Protein AF-A0A0D2JNQ0-F1 (afdb_monomer_lite)

Organism: NCBI:txid145388

pLDDT: mean 70.87, std 21.39, range [31.39, 97.25]

Radius of gyration: 34.6 Å; chains: 1; bounding box: 84×82×104 Å

Foldseek 3Di:
DVVVQLVVLLVLLVVLVVVVVVVVVVVVVVPDDDDDDDDDDDDDDDDDDDDDDDDDDDDDDDDDDDDDDDDDDPDDPPDPPPPPVPPPPDDDDDDDDDDDDDDDDDDDPPPPPVVVVVVVVVVVVVVVVVVVVVVVVVVVVVVVVVVVVVVVVVPPDDDPPDDDDDDDDDDPPPPDPPPDPFDDDDADHSVNLSVDDQDADDQPPDPPPDPVVNLVVLLVVLCVLQLPDPVVSVVLVCLCVVDPVSVVLVVVLSVLSRLLSSLVVQLVVLVVVLVLLLVLLVVLVVVVVVLVVVLVVVVVVVVVVCVVVVNDPVVVPPPPSVVSVVVVPPCASCNSRVDDLVRLVVSLNSSSSSVSSNVSSQVSNCVRRVDARHHSRAGPPHPPPDDPVNSVVSSVSSVVRND

Secondary structure (DSSP, 8-state):
-HHHHHHHHHHHHHHHHHHHHHHHHHHHGGG------------------------------------------SS-TTSTTSSSSTTSS------------------------HHHHHHHHHHHHHHHHHHHHHHHHHHHHHHHHHHHHHHHGGGS-PPPP------------------PPPPP-PPPPHHHHHHSPPPPPPP--S-TT-HHHHHHHHHHHHHHHHT--HHHHHHHHHHHHH-HHHHHHHHHHHHHHHHHHHHHHHHHHHHHHHHHHHHHHHHHHHHHHHHHHHHHHHHHHHHHHHHHTT--TTTS-THHHHHHHHTT--S-HHHHHSS-HHHHHHHHHHHHHHHHHHHHHHHHHHHHSS---EETTEESSPTT---HHHHHHHHHHHHHHH-

Structure (mmCIF, N/CA/C/O backbone):
data_AF-A0A0D2JNQ0-F1
#
_entry.id   AF-A0A0D2JNQ0-F1
#
loop_
_atom_site.group_PDB
_atom_site.id
_atom_site.type_symbol
_atom_site.label_atom_id
_atom_site.label_alt_id
_atom_site.label_comp_id
_atom_site.label_asym_id
_atom_site.label_entity_id
_atom_site.label_seq_id
_atom_site.pdbx_PDB_ins_code
_atom_site.Cartn_x
_atom_site.Cartn_y
_atom_site.Cartn_z
_atom_site.occupancy
_atom_site.B_iso_or_equiv
_atom_site.auth_seq_id
_atom_site.auth_comp_id
_atom_site.auth_asym_id
_atom_site.auth_atom_id
_atom_site.pdbx_PDB_model_num
ATOM 1 N N . MET A 1 1 ? 20.044 10.889 20.972 1.00 38.31 1 MET A N 1
ATOM 2 C CA . MET A 1 1 ? 19.185 12.021 20.548 1.00 38.31 1 MET A CA 1
ATOM 3 C C . MET A 1 1 ? 18.000 11.597 19.673 1.00 38.31 1 MET A C 1
ATOM 5 O O . MET A 1 1 ? 16.933 12.143 19.887 1.00 38.31 1 MET A O 1
ATOM 9 N N . ALA A 1 2 ? 18.113 10.601 18.779 1.00 35.34 2 ALA A N 1
ATOM 10 C CA . ALA A 1 2 ? 17.000 10.163 17.913 1.00 35.34 2 ALA A CA 1
ATOM 11 C C . ALA A 1 2 ? 15.737 9.642 18.647 1.00 35.34 2 ALA A C 1
ATOM 13 O O . ALA A 1 2 ? 14.631 9.848 18.168 1.00 35.34 2 ALA A O 1
ATOM 14 N N . ALA A 1 3 ? 15.873 9.033 19.832 1.00 34.12 3 ALA A N 1
ATOM 15 C CA . ALA A 1 3 ? 14.725 8.525 20.597 1.00 34.12 3 ALA A CA 1
ATOM 16 C C . ALA A 1 3 ? 13.851 9.625 21.239 1.00 34.12 3 ALA A C 1
ATOM 18 O O . ALA A 1 3 ? 12.667 9.396 21.456 1.00 34.12 3 ALA A O 1
ATOM 19 N N . ARG A 1 4 ? 14.401 10.823 21.511 1.00 40.81 4 ARG A N 1
ATOM 20 C CA . ARG A 1 4 ? 13.598 11.958 22.014 1.00 40.81 4 ARG A CA 1
ATOM 21 C C . ARG A 1 4 ? 12.679 12.511 20.924 1.00 40.81 4 ARG A C 1
ATOM 23 O O . ARG A 1 4 ? 11.506 12.716 21.174 1.00 40.81 4 ARG A O 1
ATOM 30 N N . SER A 1 5 ? 13.175 12.594 19.689 1.00 57.38 5 SER A N 1
ATOM 31 C CA . SER A 1 5 ? 12.396 13.093 18.552 1.00 57.38 5 SER A CA 1
ATOM 32 C C . SER A 1 5 ? 11.166 12.232 18.239 1.00 57.38 5 SER A C 1
ATOM 34 O O . SER A 1 5 ? 10.113 12.786 17.958 1.00 57.38 5 SER A O 1
ATOM 36 N N . ALA A 1 6 ? 11.253 10.901 18.340 1.00 41.59 6 ALA A N 1
ATOM 37 C CA . ALA A 1 6 ? 10.096 10.034 18.099 1.00 41.59 6 ALA A CA 1
ATOM 38 C C . ALA A 1 6 ? 9.009 10.177 19.184 1.00 41.59 6 ALA A C 1
ATOM 40 O O . ALA A 1 6 ? 7.821 10.171 18.868 1.00 41.59 6 ALA A O 1
ATOM 41 N N . ALA A 1 7 ? 9.411 10.342 20.450 1.00 47.38 7 ALA A N 1
ATOM 42 C CA . ALA A 1 7 ? 8.483 10.574 21.555 1.00 47.38 7 ALA A CA 1
ATOM 43 C C . ALA A 1 7 ? 7.799 11.948 21.447 1.00 47.38 7 ALA A C 1
ATOM 45 O O . ALA A 1 7 ? 6.589 12.040 21.647 1.00 47.38 7 ALA A O 1
ATOM 46 N N . ASP A 1 8 ? 8.547 12.983 21.057 1.00 52.12 8 ASP A N 1
ATOM 47 C CA . ASP A 1 8 ? 8.014 14.334 20.847 1.00 52.12 8 ASP A CA 1
ATOM 48 C C . ASP A 1 8 ? 7.037 14.375 19.653 1.00 52.12 8 ASP A C 1
ATOM 50 O O . ASP A 1 8 ? 5.981 15.003 19.731 1.00 52.12 8 ASP A O 1
ATOM 54 N N . ILE A 1 9 ? 7.329 13.629 18.578 1.00 50.62 9 ILE A N 1
ATOM 55 C CA . ILE A 1 9 ? 6.428 13.453 17.425 1.00 50.62 9 ILE A CA 1
ATOM 56 C C . ILE A 1 9 ? 5.129 12.743 17.837 1.00 50.62 9 ILE A C 1
ATOM 58 O O . ILE A 1 9 ? 4.041 13.189 17.473 1.00 50.62 9 ILE A O 1
ATOM 62 N N . ALA A 1 10 ? 5.221 11.667 18.623 1.00 49.50 10 ALA A N 1
ATOM 63 C CA . ALA A 1 10 ? 4.045 10.946 19.109 1.00 49.50 10 ALA A CA 1
ATOM 64 C C . ALA A 1 10 ? 3.198 11.797 20.074 1.00 49.50 10 ALA A C 1
ATOM 66 O O . ALA A 1 10 ? 1.970 11.704 20.063 1.00 49.50 10 ALA A O 1
ATOM 67 N N . ALA A 1 11 ? 3.827 12.643 20.893 1.00 54.62 11 ALA A N 1
ATOM 68 C CA . ALA A 1 11 ? 3.126 13.565 21.784 1.00 54.62 11 ALA A CA 1
ATOM 69 C C . ALA A 1 11 ? 2.367 14.656 21.007 1.00 54.62 11 ALA A C 1
ATOM 71 O O . ALA A 1 11 ? 1.200 14.909 21.301 1.00 54.62 11 ALA A O 1
ATOM 72 N N . ALA A 1 12 ? 2.990 15.250 19.984 1.00 54.72 12 ALA A N 1
ATOM 73 C CA . ALA A 1 12 ? 2.365 16.277 19.148 1.00 54.72 12 ALA A CA 1
ATOM 74 C C . ALA A 1 12 ? 1.202 15.732 18.298 1.00 54.72 12 ALA A C 1
ATOM 76 O O . ALA A 1 12 ? 0.146 16.360 18.229 1.00 54.72 12 ALA A O 1
ATOM 77 N N . ALA A 1 13 ? 1.354 14.537 17.714 1.00 52.06 13 ALA A N 1
ATOM 78 C CA . ALA A 1 13 ? 0.274 13.880 16.974 1.00 52.06 13 ALA A CA 1
ATOM 79 C C . ALA A 1 13 ? -0.937 13.564 17.876 1.00 52.06 13 ALA A C 1
ATOM 81 O O . ALA A 1 13 ? -2.083 13.733 17.461 1.00 52.06 13 ALA A O 1
ATOM 82 N N . ASN A 1 14 ? -0.692 13.170 19.131 1.00 56.03 14 ASN A N 1
ATOM 83 C CA . ASN A 1 14 ? -1.756 12.914 20.106 1.00 56.03 14 ASN A CA 1
ATOM 84 C C . ASN A 1 14 ? -2.491 14.194 20.524 1.00 56.03 14 ASN A C 1
ATOM 86 O O . ASN A 1 14 ? -3.717 14.196 20.561 1.00 56.03 14 ASN A O 1
ATOM 90 N N . ALA A 1 15 ? -1.767 15.293 20.761 1.00 60.62 15 ALA A N 1
ATOM 91 C CA . ALA A 1 15 ? -2.389 16.574 21.102 1.00 60.62 15 ALA A CA 1
ATOM 92 C C . ALA A 1 15 ? -3.342 17.072 19.998 1.00 60.62 15 ALA A C 1
ATOM 94 O O . ALA A 1 15 ? -4.362 17.694 20.293 1.00 60.62 15 ALA A O 1
ATOM 95 N N . HIS A 1 16 ? -3.044 16.768 18.730 1.00 57.66 16 HIS A N 1
ATOM 96 C CA . HIS A 1 16 ? -3.933 17.116 17.625 1.00 57.66 16 HIS A CA 1
ATOM 97 C C . HIS A 1 16 ? -5.189 16.230 17.566 1.00 57.66 16 HIS A C 1
ATOM 99 O O . HIS A 1 16 ? -6.283 16.747 17.336 1.00 57.66 16 HIS A O 1
ATOM 105 N N . LEU A 1 17 ? -5.065 14.923 17.831 1.00 50.25 17 LEU A N 1
ATOM 106 C CA . LEU A 1 17 ? -6.218 14.014 17.906 1.00 50.25 17 LEU A CA 1
ATOM 107 C C . LEU A 1 17 ? -7.176 14.389 19.046 1.00 50.25 17 LEU A C 1
ATOM 109 O O . LEU A 1 17 ? -8.391 14.388 18.838 1.00 50.25 17 LEU A O 1
ATOM 113 N N . ASP A 1 18 ? -6.641 14.779 20.204 1.00 52.59 18 ASP A N 1
ATOM 114 C CA . ASP A 1 18 ? -7.445 15.253 21.336 1.00 52.59 18 ASP A CA 1
ATOM 115 C C . ASP A 1 18 ? -8.167 16.575 21.008 1.00 52.59 18 ASP A C 1
ATOM 117 O O . ASP A 1 18 ? -9.338 16.746 21.354 1.00 52.59 18 ASP A O 1
ATOM 121 N N . ALA A 1 19 ? -7.517 17.487 20.271 1.00 55.66 19 ALA A N 1
ATOM 122 C CA . ALA A 1 19 ? -8.132 18.742 19.829 1.00 55.66 19 ALA A CA 1
ATOM 123 C C . ALA A 1 19 ? -9.308 18.513 18.858 1.00 55.66 19 ALA A C 1
ATOM 125 O O . ALA A 1 19 ? -10.382 19.088 19.040 1.00 55.66 19 ALA A O 1
ATOM 126 N N . VAL A 1 20 ? -9.147 17.614 17.879 1.00 50.09 20 VAL A N 1
ATOM 127 C CA . VAL A 1 20 ? -10.209 17.272 16.910 1.00 50.09 20 VAL A CA 1
ATOM 128 C C . VAL A 1 20 ? -11.363 16.505 17.577 1.00 50.09 20 VAL A C 1
ATOM 130 O O . VAL A 1 20 ? -12.527 16.648 17.188 1.00 50.09 20 VAL A O 1
ATOM 133 N N . ALA A 1 21 ? -11.076 15.701 18.605 1.00 45.84 21 ALA A N 1
ATOM 134 C CA . ALA A 1 21 ? -12.111 15.044 19.401 1.00 45.84 21 ALA A CA 1
ATOM 135 C C . ALA A 1 21 ? -12.909 16.046 20.259 1.00 45.84 21 ALA A C 1
ATOM 137 O O . ALA A 1 21 ? -14.123 15.882 20.409 1.00 45.84 21 ALA A O 1
ATOM 138 N N . GLY A 1 22 ? -12.250 17.091 20.773 1.00 43.47 22 GLY A N 1
ATOM 139 C CA . GLY A 1 22 ? -12.870 18.163 21.553 1.00 43.47 22 GLY A CA 1
ATOM 140 C C . GLY A 1 22 ? -13.845 19.032 20.751 1.00 43.47 22 GLY A C 1
ATOM 141 O O . GLY A 1 22 ? -14.949 19.294 21.228 1.00 43.47 22 GLY A O 1
ATOM 142 N N . GLU A 1 23 ? -13.495 19.421 19.519 1.00 48.94 23 GLU A N 1
ATOM 143 C CA . GLU A 1 23 ? -14.374 20.252 18.674 1.00 48.94 23 GLU A CA 1
ATOM 144 C C . GLU A 1 23 ? -15.684 19.532 18.304 1.00 48.94 23 GLU A C 1
ATOM 146 O O . GLU A 1 23 ? -16.762 20.115 18.402 1.00 48.94 23 GLU A O 1
ATOM 151 N N . ASN A 1 24 ? -15.634 18.229 18.005 1.00 44.41 24 ASN A N 1
ATOM 152 C CA . ASN A 1 24 ? -16.839 17.449 17.685 1.00 44.41 24 ASN A CA 1
ATOM 153 C C . ASN A 1 24 ? -17.756 17.195 18.903 1.00 44.41 24 ASN A C 1
ATOM 155 O O . ASN A 1 24 ? -18.950 16.922 18.743 1.00 44.41 24 ASN A O 1
ATOM 159 N N . ALA A 1 25 ? -17.220 17.265 20.127 1.00 44.16 25 ALA A N 1
ATOM 160 C CA . ALA A 1 25 ? -18.006 17.107 21.351 1.00 44.16 25 ALA A CA 1
ATOM 161 C C . ALA A 1 25 ? -18.812 18.373 21.697 1.00 44.16 25 ALA A C 1
ATOM 163 O O . ALA A 1 25 ? -19.905 18.260 22.260 1.00 44.16 25 ALA A O 1
ATOM 164 N N . MET A 1 26 ? -18.318 19.560 21.325 1.00 46.69 26 MET A N 1
ATOM 165 C CA . MET A 1 26 ? -19.004 20.834 21.574 1.00 46.69 26 MET A CA 1
ATOM 166 C C . MET A 1 26 ? -20.261 21.005 20.708 1.00 46.69 26 MET A C 1
ATOM 168 O O . MET A 1 26 ? -21.287 21.458 21.214 1.00 46.69 26 MET A O 1
ATOM 172 N N . ASP A 1 27 ? -20.243 20.529 19.461 1.00 45.59 27 ASP A N 1
ATOM 173 C CA . ASP A 1 27 ? -21.419 20.577 18.576 1.00 45.59 27 ASP A CA 1
ATOM 174 C C . ASP A 1 27 ? -22.543 19.614 19.005 1.00 45.59 27 ASP A C 1
ATOM 176 O O . ASP A 1 27 ? -23.714 19.819 18.681 1.00 45.59 27 ASP A O 1
ATOM 180 N N . SER A 1 28 ? -22.224 18.589 19.803 1.00 46.12 28 SER A N 1
ATOM 181 C CA . SER A 1 28 ? -23.209 17.612 20.293 1.00 46.12 28 SER A CA 1
ATOM 182 C C . SER A 1 28 ? -23.940 18.056 21.572 1.00 46.12 28 SER A C 1
ATOM 184 O O . SER A 1 28 ? -24.975 17.481 21.911 1.00 46.12 28 SER A O 1
ATOM 186 N N . GLN A 1 29 ? -23.459 19.087 22.279 1.00 45.16 29 GLN A N 1
ATOM 187 C CA . GLN A 1 29 ? -24.103 19.597 23.503 1.00 45.16 29 GLN A CA 1
ATOM 188 C C . GLN A 1 29 ? -25.168 20.680 23.253 1.00 45.16 29 GLN A C 1
ATOM 190 O O . GLN A 1 29 ? -25.914 21.018 24.171 1.00 45.16 29 GLN A O 1
ATOM 195 N N . ALA A 1 30 ? -25.328 21.170 22.020 1.00 44.19 30 ALA A N 1
ATOM 196 C CA . ALA A 1 30 ? -26.339 22.181 21.687 1.00 44.19 30 ALA A CA 1
ATOM 197 C C . ALA A 1 30 ? -27.778 21.629 21.535 1.00 44.19 30 ALA A C 1
ATOM 199 O O . ALA A 1 30 ? -28.714 22.410 21.375 1.00 44.19 30 ALA A O 1
ATOM 200 N N . ALA A 1 31 ? -27.988 20.306 21.598 1.00 45.09 31 ALA A N 1
ATOM 201 C CA . ALA A 1 31 ? -29.290 19.677 21.328 1.00 45.09 31 ALA A CA 1
ATOM 202 C C . ALA A 1 31 ? -30.060 19.174 22.570 1.00 45.09 31 ALA A C 1
ATOM 204 O O . ALA A 1 31 ? -31.145 18.614 22.420 1.00 45.09 31 ALA A O 1
ATOM 205 N N . ALA A 1 32 ? -29.547 19.362 23.790 1.00 42.91 32 ALA A N 1
ATOM 206 C CA . ALA A 1 32 ? -30.167 18.820 25.004 1.00 42.91 32 ALA A CA 1
ATOM 207 C C . ALA A 1 32 ? -30.343 19.885 26.098 1.00 42.91 32 ALA A C 1
ATOM 209 O O . ALA A 1 32 ? -29.680 19.857 27.131 1.00 42.91 32 ALA A O 1
ATOM 210 N N . ALA A 1 33 ? -31.268 20.820 25.879 1.00 40.50 33 ALA A N 1
ATOM 211 C CA . ALA A 1 33 ? -31.780 21.694 26.931 1.00 40.50 33 ALA A CA 1
ATOM 212 C C . ALA A 1 33 ? -33.312 21.767 26.849 1.00 40.50 33 ALA A C 1
ATOM 214 O O . ALA A 1 33 ? -33.885 22.582 26.129 1.00 40.50 33 ALA A O 1
ATOM 215 N N . THR A 1 34 ? -33.996 20.882 27.575 1.00 43.19 34 THR A N 1
ATOM 216 C CA . THR A 1 34 ? -35.396 21.066 27.989 1.00 43.19 34 THR A CA 1
ATOM 217 C C . THR A 1 34 ? -35.591 20.364 29.337 1.00 43.19 34 THR A C 1
ATOM 219 O O . THR A 1 34 ? -35.006 19.316 29.595 1.00 43.19 34 THR A O 1
ATOM 222 N N . GLU A 1 35 ? -36.324 21.027 30.222 1.00 38.19 35 GLU A N 1
ATOM 223 C CA . GLU A 1 35 ? -36.166 21.047 31.679 1.00 38.19 35 GLU A CA 1
ATOM 224 C C . GLU A 1 35 ? -36.937 19.964 32.475 1.00 38.19 35 GLU A C 1
ATOM 226 O O . GLU A 1 35 ? -38.084 19.668 32.163 1.00 38.19 35 GLU A O 1
ATOM 231 N N . GLY A 1 36 ? -36.326 19.511 33.589 1.00 33.38 36 GLY A N 1
ATOM 232 C CA . GLY A 1 36 ? -36.926 19.224 34.920 1.00 33.38 36 GLY A CA 1
ATOM 233 C C . GLY A 1 36 ? -37.813 17.973 35.152 1.00 33.38 36 GLY A C 1
ATOM 234 O O . GLY A 1 36 ? -38.266 17.358 34.193 1.00 33.38 36 GLY A O 1
ATOM 235 N N . PRO A 1 37 ? -38.144 17.604 36.423 1.00 50.91 37 PRO A N 1
ATOM 236 C CA . PRO A 1 37 ? -37.685 18.149 37.709 1.00 50.91 37 PRO A CA 1
ATOM 237 C C . PRO A 1 37 ? -37.110 17.115 38.716 1.00 50.91 37 PRO A C 1
ATOM 239 O O . PRO A 1 37 ? -37.194 15.899 38.566 1.00 50.91 37 PRO A O 1
ATOM 242 N N . GLN A 1 38 ? -36.523 17.684 39.773 1.00 39.16 38 GLN A N 1
ATOM 243 C CA . GLN A 1 38 ? -35.845 17.085 40.925 1.00 39.16 38 GLN A CA 1
ATOM 244 C C . GLN A 1 38 ? -36.759 16.278 41.863 1.00 39.16 38 GLN A C 1
ATOM 246 O O . GLN A 1 38 ? -37.878 16.697 42.153 1.00 39.16 38 GLN A O 1
ATOM 251 N N . VAL A 1 39 ? -36.204 15.224 42.477 1.00 40.75 39 VAL A N 1
ATOM 252 C CA . VAL A 1 39 ? -36.655 14.707 43.781 1.00 40.75 39 VAL A CA 1
ATOM 253 C C . VAL A 1 39 ? -35.435 14.322 44.625 1.00 40.75 39 VAL A C 1
ATOM 255 O O . VAL A 1 39 ? -34.499 13.694 44.136 1.00 40.75 39 VAL A O 1
ATOM 258 N N . ALA A 1 40 ? -35.451 14.748 45.886 1.00 39.56 40 ALA A N 1
ATOM 259 C CA . ALA A 1 40 ? -34.416 14.564 46.898 1.00 39.56 40 ALA A CA 1
ATOM 260 C C . ALA A 1 40 ? -34.680 13.342 47.802 1.00 39.56 40 ALA A C 1
ATOM 262 O O . ALA A 1 40 ? -35.841 13.034 48.054 1.00 39.56 40 ALA A O 1
ATOM 263 N N . ALA A 1 41 ? -33.607 12.722 48.323 1.00 34.16 41 ALA A N 1
ATOM 264 C CA . ALA A 1 41 ? -33.449 12.030 49.628 1.00 34.16 41 ALA A CA 1
ATOM 265 C C . ALA A 1 41 ? -32.193 11.122 49.536 1.00 34.16 41 ALA A C 1
ATOM 267 O O . ALA A 1 41 ? -32.085 10.357 48.588 1.00 34.16 41 ALA A O 1
ATOM 268 N N . ALA A 1 42 ? -31.110 11.293 50.304 1.00 35.53 42 ALA A N 1
ATOM 269 C CA . ALA A 1 42 ? -30.891 11.140 51.754 1.00 35.53 42 ALA A CA 1
ATOM 270 C C . ALA A 1 42 ? -30.529 9.695 52.185 1.00 35.53 42 ALA A C 1
ATOM 272 O O . ALA A 1 42 ? -31.284 8.763 51.933 1.00 35.53 42 ALA A O 1
ATOM 273 N N . GLY A 1 43 ? -29.403 9.579 52.909 1.00 31.39 43 GLY A N 1
ATOM 274 C CA . GLY A 1 43 ? -28.943 8.411 53.682 1.00 31.39 43 GLY A CA 1
ATOM 275 C C . GLY A 1 43 ? -27.890 7.550 52.972 1.00 31.39 43 GLY A C 1
ATOM 276 O O . GLY A 1 43 ? -27.946 7.379 51.764 1.00 31.39 43 GLY A O 1
ATOM 277 N N . ASP A 1 44 ? -26.903 6.942 53.618 1.00 32.22 44 ASP A N 1
ATOM 278 C CA . ASP A 1 44 ? -26.429 6.923 55.004 1.00 32.22 44 ASP A CA 1
ATOM 279 C C . ASP A 1 44 ? -25.093 6.141 54.990 1.00 32.22 44 ASP A C 1
ATOM 281 O O . ASP A 1 44 ? -24.755 5.472 54.010 1.00 32.22 44 ASP A O 1
ATOM 285 N N . ALA A 1 45 ? -24.317 6.276 56.057 1.00 39.25 45 ALA A N 1
ATOM 286 C CA . ALA A 1 45 ? -22.973 5.763 56.247 1.00 39.25 45 ALA A CA 1
ATOM 287 C C . ALA A 1 45 ? -22.852 4.225 56.218 1.00 39.25 45 ALA A C 1
ATOM 289 O O . ALA A 1 45 ? -23.740 3.487 56.633 1.00 39.25 45 ALA A O 1
ATOM 290 N N . GLY A 1 46 ? -21.670 3.741 55.825 1.00 33.91 46 GLY A N 1
ATOM 291 C CA . GLY A 1 46 ? -21.304 2.330 55.935 1.00 33.91 46 GLY A CA 1
ATOM 292 C C . GLY A 1 46 ? -19.795 2.121 55.941 1.00 33.91 46 GLY A C 1
ATOM 293 O O . GLY A 1 46 ? -19.180 1.908 54.902 1.00 33.91 46 GLY A O 1
ATOM 294 N N . ALA A 1 47 ? -19.203 2.203 57.131 1.00 39.44 47 ALA A N 1
ATOM 295 C CA . ALA A 1 47 ? -17.819 1.845 57.411 1.00 39.44 47 ALA A CA 1
ATOM 296 C C . ALA A 1 47 ? -17.627 0.315 57.458 1.00 39.44 47 ALA A C 1
ATOM 298 O O . ALA A 1 47 ? -18.449 -0.399 58.027 1.00 39.44 47 ALA A O 1
ATOM 299 N N . GLY A 1 48 ? -16.497 -0.176 56.946 1.00 35.47 48 GLY A N 1
ATOM 300 C CA . GLY A 1 48 ? -16.004 -1.543 57.166 1.00 35.47 48 GLY A CA 1
ATOM 301 C C . GLY A 1 48 ? -14.587 -1.685 56.606 1.00 35.47 48 GLY A C 1
ATOM 302 O O . GLY A 1 48 ? -14.394 -1.634 55.399 1.00 35.47 48 GLY A O 1
ATOM 303 N N . ALA A 1 49 ? -13.553 -1.599 57.454 1.00 33.69 49 ALA A N 1
ATOM 304 C CA . ALA A 1 49 ? -12.713 -2.736 57.872 1.00 33.69 49 ALA A CA 1
ATOM 305 C C . ALA A 1 49 ? -12.407 -3.707 56.706 1.00 33.69 49 ALA A C 1
ATOM 307 O O . ALA A 1 49 ? -13.289 -4.410 56.241 1.00 33.69 49 ALA A O 1
ATOM 308 N N . GLY A 1 50 ? -11.207 -3.785 56.130 1.00 36.75 50 GLY A N 1
ATOM 309 C CA . GLY A 1 50 ? -9.906 -3.913 56.774 1.00 36.75 50 GLY A CA 1
ATOM 310 C C . GLY A 1 50 ? -9.482 -5.382 56.754 1.00 36.75 50 GLY A C 1
ATOM 311 O O . GLY A 1 50 ? -9.858 -6.105 57.663 1.00 36.75 50 GLY A O 1
ATOM 312 N N . LEU A 1 51 ? -8.675 -5.814 55.776 1.00 38.84 51 LEU A N 1
ATOM 313 C CA . LEU A 1 51 ? -7.880 -7.046 55.878 1.00 38.84 51 LEU A CA 1
ATOM 314 C C . LEU A 1 51 ? -6.526 -6.902 55.166 1.00 38.84 51 LEU A C 1
ATOM 316 O O . LEU A 1 51 ? -6.419 -6.489 54.016 1.00 38.84 51 LEU A O 1
ATOM 320 N N . ARG A 1 52 ? -5.491 -7.229 55.942 1.00 36.38 52 ARG A N 1
ATOM 321 C CA . ARG A 1 52 ? -4.058 -7.268 55.640 1.00 36.38 52 ARG A CA 1
ATOM 322 C C . ARG A 1 52 ? -3.664 -8.597 54.981 1.00 36.38 52 ARG A C 1
ATOM 324 O O . ARG A 1 52 ? -3.999 -9.638 55.531 1.00 36.38 52 ARG A O 1
ATOM 331 N N . GLY A 1 53 ? -2.746 -8.510 54.010 1.00 33.09 53 GLY A N 1
ATOM 332 C CA . GLY A 1 53 ? -1.623 -9.446 53.777 1.00 33.09 53 GLY A CA 1
ATOM 333 C C . GLY A 1 53 ? -1.940 -10.803 53.120 1.00 33.09 53 GLY A C 1
ATOM 334 O O . GLY A 1 53 ? -3.100 -11.193 53.101 1.00 33.09 53 GLY A O 1
ATOM 335 N N . PRO A 1 54 ? -0.927 -11.545 52.605 1.00 45.12 54 PRO A N 1
ATOM 336 C CA . PRO A 1 54 ? 0.485 -11.483 52.990 1.00 45.12 54 PRO A CA 1
ATOM 337 C C . PRO A 1 54 ? 1.497 -11.238 51.852 1.00 45.12 54 PRO A C 1
ATOM 339 O O . PRO A 1 54 ? 1.234 -11.391 50.664 1.00 45.12 54 PRO A O 1
ATOM 342 N N . LYS A 1 55 ? 2.699 -10.870 52.304 1.00 41.53 55 LYS A N 1
ATOM 343 C CA . LYS A 1 55 ? 3.967 -10.815 51.574 1.00 41.53 55 LYS A CA 1
ATOM 344 C C . LYS A 1 55 ? 4.533 -12.224 51.345 1.00 41.53 55 LYS A C 1
ATOM 346 O O . LYS A 1 55 ? 4.445 -13.068 52.231 1.00 41.53 55 LYS A O 1
ATOM 351 N N . GLY A 1 56 ? 5.238 -12.393 50.234 1.00 34.12 56 GLY A N 1
ATOM 352 C CA . GLY A 1 56 ? 6.201 -13.463 49.951 1.00 34.12 56 GLY A CA 1
ATOM 353 C C . GLY A 1 56 ? 6.673 -13.292 48.504 1.00 34.12 56 GLY A C 1
ATOM 354 O O . GLY A 1 56 ? 5.897 -12.831 47.681 1.00 34.12 56 GLY A O 1
ATOM 355 N N . SER A 1 57 ? 7.897 -13.573 48.086 1.00 40.59 57 SER A N 1
ATOM 356 C CA . SER A 1 57 ? 9.135 -13.984 48.737 1.00 40.59 57 SER A CA 1
ATOM 357 C C . SER A 1 57 ? 10.223 -13.716 47.690 1.00 40.59 57 SER A C 1
ATOM 359 O O . SER A 1 57 ? 10.001 -13.958 46.506 1.00 40.59 57 SER A O 1
ATOM 361 N N . THR A 1 58 ? 11.369 -13.192 48.105 1.00 36.53 58 THR A N 1
ATOM 362 C CA . THR A 1 58 ? 12.550 -12.980 47.262 1.00 36.53 58 THR A CA 1
ATOM 363 C C . THR A 1 58 ? 13.397 -14.255 47.213 1.00 36.53 58 THR A C 1
ATOM 365 O O . THR A 1 58 ? 13.789 -14.751 48.266 1.00 36.53 58 THR A O 1
ATOM 368 N N . ALA A 1 59 ? 13.698 -14.740 46.012 1.00 41.53 59 ALA A N 1
ATOM 369 C CA . ALA A 1 59 ? 14.823 -15.618 45.662 1.00 41.53 59 ALA A CA 1
ATOM 370 C C . ALA A 1 59 ? 15.267 -15.117 44.273 1.00 41.53 59 ALA A C 1
ATOM 372 O O . ALA A 1 59 ? 14.410 -14.943 43.408 1.00 41.53 59 ALA A O 1
ATOM 373 N N . ASP A 1 60 ? 16.453 -14.555 44.057 1.00 36.03 60 ASP A N 1
ATOM 374 C CA . ASP A 1 60 ? 17.825 -15.058 44.242 1.00 36.03 60 ASP A CA 1
ATOM 375 C C . ASP A 1 60 ? 18.155 -16.294 43.388 1.00 36.03 60 ASP A C 1
ATOM 377 O O . ASP A 1 60 ? 17.321 -17.183 43.244 1.00 36.03 60 ASP A O 1
ATOM 381 N N . GLU A 1 61 ? 19.384 -16.282 42.854 1.00 39.66 61 GLU A N 1
ATOM 382 C CA . GLU A 1 61 ? 20.010 -17.128 41.813 1.00 39.66 61 GLU A CA 1
ATOM 383 C C . GLU A 1 61 ? 19.784 -16.619 40.367 1.00 39.66 61 GLU A C 1
ATOM 385 O O . GLU A 1 61 ? 18.672 -16.568 39.857 1.00 39.66 61 GLU A O 1
ATOM 390 N N . GLY A 1 62 ? 20.779 -16.134 39.615 1.00 35.91 62 GLY A N 1
ATOM 391 C CA . GLY A 1 62 ? 22.190 -16.522 39.569 1.00 35.91 62 GLY A CA 1
ATOM 392 C C . GLY A 1 62 ? 22.382 -17.515 38.419 1.00 35.91 62 GLY A C 1
ATOM 393 O O . GLY A 1 62 ? 22.165 -18.705 38.597 1.00 35.91 62 GLY A O 1
ATOM 394 N N . GLY A 1 63 ? 22.745 -17.036 37.225 1.00 31.86 63 GLY A N 1
ATOM 395 C CA . GLY A 1 63 ? 22.833 -17.885 36.032 1.00 31.86 63 GLY A CA 1
ATOM 396 C C . GLY A 1 63 ? 23.575 -17.223 34.879 1.00 31.86 63 GLY A C 1
ATOM 397 O O . GLY A 1 63 ? 22.974 -16.779 33.907 1.00 31.86 63 GLY A O 1
ATOM 398 N N . ASP A 1 64 ? 24.891 -17.150 35.033 1.00 38.00 64 ASP A N 1
ATOM 399 C CA . ASP A 1 64 ? 25.873 -16.784 34.019 1.00 38.00 64 ASP A CA 1
ATOM 400 C C . ASP A 1 64 ? 25.979 -17.917 32.977 1.00 38.00 64 ASP A C 1
ATOM 402 O O . ASP A 1 64 ? 26.133 -19.085 33.342 1.00 38.00 64 ASP A O 1
ATOM 406 N N . SER A 1 65 ? 25.873 -17.614 31.680 1.00 41.94 65 SER A N 1
ATOM 407 C CA . SER A 1 65 ? 26.247 -18.540 30.597 1.00 41.94 65 SER A CA 1
ATOM 408 C C . SER A 1 65 ? 26.495 -17.788 29.296 1.00 41.94 65 SER A C 1
ATOM 410 O O . SER A 1 65 ? 25.597 -17.450 28.526 1.00 41.94 65 SER A O 1
ATOM 412 N N . SER A 1 66 ? 27.782 -17.550 29.073 1.00 41.31 66 SER A N 1
ATOM 413 C CA . SER A 1 66 ? 28.366 -17.144 27.807 1.00 41.31 66 SER A CA 1
ATOM 414 C C . SER A 1 66 ? 28.379 -18.286 26.782 1.00 41.31 66 SER A C 1
ATOM 416 O O . SER A 1 66 ? 28.577 -19.445 27.128 1.00 41.31 66 SER A O 1
ATOM 418 N N . ALA A 1 67 ? 28.337 -17.868 25.514 1.00 35.75 67 ALA A N 1
ATOM 419 C CA . ALA A 1 67 ? 28.858 -18.531 24.316 1.00 35.75 67 ALA A CA 1
ATOM 420 C C . ALA A 1 67 ? 28.081 -19.726 23.730 1.00 35.75 67 ALA A C 1
ATOM 422 O O . ALA A 1 67 ? 28.148 -20.840 24.229 1.00 35.75 67 ALA A O 1
ATOM 423 N N . GLN A 1 68 ? 27.543 -19.532 22.518 1.00 32.81 68 GLN A N 1
ATOM 424 C CA . GLN A 1 68 ? 28.090 -20.205 21.331 1.00 32.81 68 GLN A CA 1
ATOM 425 C C . GLN A 1 68 ? 27.555 -19.617 20.014 1.00 32.81 68 GLN A C 1
ATOM 427 O O . GLN A 1 68 ? 26.365 -19.398 19.814 1.00 32.81 68 GLN A O 1
ATOM 432 N N . GLN A 1 69 ? 28.509 -19.362 19.120 1.00 35.38 69 GLN A N 1
ATOM 433 C CA . GLN A 1 69 ? 28.364 -19.040 17.703 1.00 35.38 69 GLN A CA 1
ATOM 434 C C . GLN A 1 69 ? 27.541 -20.087 16.938 1.00 35.38 69 GLN A C 1
ATOM 436 O O . GLN A 1 69 ? 27.798 -21.277 17.084 1.00 35.38 69 GLN A O 1
ATOM 441 N N . ALA A 1 70 ? 26.725 -19.640 15.976 1.00 31.98 70 ALA A N 1
ATOM 442 C CA . ALA A 1 70 ? 26.673 -20.264 14.649 1.00 31.98 70 ALA A CA 1
ATOM 443 C C . ALA A 1 70 ? 26.078 -19.316 13.580 1.00 31.98 70 ALA A C 1
ATOM 445 O O . ALA A 1 70 ? 25.109 -18.604 13.853 1.00 31.98 70 ALA A O 1
ATOM 446 N N . PRO A 1 71 ? 26.637 -19.300 12.354 1.00 50.75 71 PRO A N 1
ATOM 447 C CA . PRO A 1 71 ? 26.189 -18.474 11.237 1.00 50.75 71 PRO A CA 1
ATOM 448 C C . PRO A 1 71 ? 25.152 -19.221 10.386 1.00 50.75 71 PRO A C 1
ATOM 450 O O . PRO A 1 71 ? 25.305 -20.420 10.187 1.00 50.75 71 PRO A O 1
ATOM 453 N N . SER A 1 72 ? 24.146 -18.524 9.834 1.00 36.09 72 SER A N 1
ATOM 454 C CA . SER A 1 72 ? 23.499 -18.799 8.523 1.00 36.09 72 SER A CA 1
ATOM 455 C C . SER A 1 72 ? 22.174 -18.039 8.376 1.00 36.09 72 SER A C 1
ATOM 457 O O . SER A 1 72 ? 21.102 -18.583 8.609 1.00 36.09 72 SER A O 1
ATOM 459 N N . ALA A 1 73 ? 22.229 -16.785 7.918 1.00 31.84 73 ALA A N 1
ATOM 460 C CA . ALA A 1 73 ? 21.041 -16.012 7.529 1.00 31.84 73 ALA A CA 1
ATOM 461 C C . ALA A 1 73 ? 21.149 -15.502 6.080 1.00 31.84 73 ALA A C 1
ATOM 463 O O . ALA A 1 73 ? 20.973 -14.324 5.780 1.00 31.84 73 ALA A O 1
ATOM 464 N N . ARG A 1 74 ? 21.465 -16.404 5.145 1.00 40.91 74 ARG A N 1
ATOM 465 C CA . ARG A 1 74 ? 21.348 -16.159 3.699 1.00 40.91 74 ARG A CA 1
ATOM 466 C C . ARG A 1 74 ? 20.775 -17.404 3.034 1.00 40.91 74 ARG A C 1
ATOM 468 O O . ARG A 1 74 ? 21.554 -18.236 2.588 1.00 40.91 74 ARG A O 1
ATOM 475 N N . ARG A 1 75 ? 19.438 -17.527 2.999 1.00 38.03 75 ARG A N 1
ATOM 476 C CA . ARG A 1 75 ? 18.613 -18.275 2.009 1.00 38.03 75 ARG A CA 1
ATOM 477 C C . ARG A 1 75 ? 17.216 -18.600 2.572 1.00 38.03 75 ARG A C 1
ATOM 479 O O . ARG A 1 75 ? 16.920 -19.760 2.788 1.00 38.03 75 ARG A O 1
ATOM 486 N N . LEU A 1 76 ? 16.337 -17.612 2.779 1.00 37.84 76 LEU A N 1
ATOM 487 C CA . LEU A 1 76 ? 14.890 -17.876 2.969 1.00 37.84 76 LEU A CA 1
ATOM 488 C C . LEU A 1 76 ? 13.949 -16.812 2.354 1.00 37.84 76 LEU A C 1
ATOM 490 O O . LEU A 1 76 ? 12.759 -16.800 2.632 1.00 37.84 76 LEU A O 1
ATOM 494 N N . ALA A 1 77 ? 14.423 -15.951 1.446 1.00 39.00 77 ALA A N 1
ATOM 495 C CA . ALA A 1 77 ? 13.592 -14.899 0.838 1.00 39.00 77 ALA A CA 1
ATOM 496 C C . ALA A 1 77 ? 12.917 -15.300 -0.499 1.00 39.00 77 ALA A C 1
ATOM 498 O O . ALA A 1 77 ? 12.760 -14.462 -1.384 1.00 39.00 77 ALA A O 1
ATOM 499 N N . SER A 1 78 ? 12.546 -16.571 -0.714 1.00 38.62 78 SER A N 1
ATOM 500 C CA . SER A 1 78 ? 11.919 -16.999 -1.990 1.00 38.62 78 SER A CA 1
ATOM 501 C C . SER A 1 78 ? 10.721 -17.949 -1.893 1.00 38.62 78 SER A C 1
ATOM 503 O O . SER A 1 78 ? 10.214 -18.365 -2.928 1.00 38.62 78 SER A O 1
ATOM 505 N N . THR A 1 79 ? 10.199 -18.254 -0.704 1.00 36.91 79 THR A N 1
ATOM 506 C CA . THR A 1 79 ? 9.069 -19.198 -0.554 1.00 36.91 79 THR A CA 1
ATOM 507 C C . THR A 1 79 ? 7.741 -18.564 -0.128 1.00 36.91 79 THR A C 1
ATOM 509 O O . THR A 1 79 ? 6.710 -19.223 -0.218 1.00 36.91 79 THR A O 1
ATOM 512 N N . ALA A 1 80 ? 7.706 -17.281 0.249 1.00 40.34 80 ALA A N 1
ATOM 513 C CA . ALA A 1 80 ? 6.479 -16.652 0.756 1.00 40.34 80 ALA A CA 1
ATOM 514 C C . ALA A 1 80 ? 5.448 -16.269 -0.333 1.00 40.34 80 ALA A C 1
ATOM 516 O O . ALA A 1 80 ? 4.260 -16.173 -0.041 1.00 40.34 80 ALA A O 1
ATOM 517 N N . SER A 1 81 ? 5.851 -16.105 -1.599 1.00 39.03 81 SER A N 1
ATOM 518 C CA . SER A 1 81 ? 4.934 -15.620 -2.651 1.00 39.03 81 SER A CA 1
ATOM 519 C C . SER A 1 81 ? 4.099 -16.706 -3.344 1.00 39.03 81 SER A C 1
ATOM 521 O O . SER A 1 81 ? 3.213 -16.364 -4.122 1.00 39.03 81 SER A O 1
ATOM 523 N N . LEU A 1 82 ? 4.340 -17.999 -3.087 1.00 35.38 82 LEU A N 1
ATOM 524 C CA . LEU A 1 82 ? 3.645 -19.084 -3.802 1.00 35.38 82 LEU A CA 1
ATOM 525 C C . LEU A 1 82 ? 2.404 -19.635 -3.070 1.00 35.38 82 LEU A C 1
ATOM 527 O O . LEU A 1 82 ? 1.577 -20.296 -3.690 1.00 35.38 82 LEU A O 1
ATOM 531 N N . LEU A 1 83 ? 2.230 -19.345 -1.776 1.00 40.16 83 LEU A N 1
ATOM 532 C CA . LEU A 1 83 ? 1.165 -19.946 -0.953 1.00 40.16 83 LEU A CA 1
ATOM 533 C C . LEU A 1 83 ? -0.152 -19.149 -0.918 1.00 40.16 83 LEU A C 1
ATOM 535 O O . LEU A 1 83 ? -1.190 -19.706 -0.571 1.00 40.16 83 LEU A O 1
ATOM 539 N N . VAL A 1 84 ? -0.160 -17.882 -1.346 1.00 49.84 84 VAL A N 1
ATOM 540 C CA . VAL A 1 84 ? -1.385 -17.052 -1.352 1.00 49.84 84 VAL A CA 1
ATOM 541 C C . VAL A 1 84 ? -2.229 -17.255 -2.621 1.00 49.84 84 VAL A C 1
ATOM 543 O O . VAL A 1 84 ? -3.442 -17.057 -2.595 1.00 49.84 84 VAL A O 1
ATOM 546 N N . GLN A 1 85 ? -1.645 -17.739 -3.724 1.00 39.53 85 GLN A N 1
ATOM 547 C CA . GLN A 1 85 ? -2.382 -17.914 -4.985 1.00 39.53 85 GLN A CA 1
ATOM 548 C C . GLN A 1 85 ? -3.077 -19.282 -5.120 1.00 39.53 85 GLN A C 1
ATOM 550 O O . GLN A 1 85 ? -3.955 -19.439 -5.965 1.00 39.53 85 GLN A O 1
ATOM 555 N N . GLN A 1 86 ? -2.759 -20.254 -4.255 1.00 37.09 86 GLN A N 1
ATOM 556 C CA . GLN A 1 86 ? -3.291 -21.621 -4.345 1.00 37.09 86 GLN A CA 1
ATOM 557 C C . GLN A 1 86 ? -4.559 -21.874 -3.506 1.00 37.09 86 GLN A C 1
ATOM 559 O O . GLN A 1 86 ? -5.118 -22.965 -3.558 1.00 37.09 86 GLN A O 1
ATOM 564 N N . ARG A 1 87 ? -5.058 -20.875 -2.758 1.00 43.84 87 ARG A N 1
ATOM 565 C CA . ARG A 1 87 ? -6.234 -21.029 -1.875 1.00 43.84 87 ARG A CA 1
ATOM 566 C C . ARG A 1 87 ? -7.570 -20.566 -2.470 1.00 43.84 87 ARG A C 1
ATOM 568 O O . ARG A 1 87 ? -8.589 -20.651 -1.794 1.00 43.84 87 ARG A O 1
ATOM 575 N N . ARG A 1 88 ? -7.593 -20.095 -3.724 1.00 45.00 88 ARG A N 1
ATOM 576 C CA . ARG A 1 88 ? -8.830 -19.664 -4.411 1.00 45.00 88 ARG A CA 1
ATOM 577 C C . ARG A 1 88 ? -9.492 -20.741 -5.285 1.00 45.00 88 ARG A C 1
ATOM 579 O O . ARG A 1 88 ? -10.529 -20.456 -5.871 1.00 45.00 88 ARG A O 1
ATOM 586 N N . SER A 1 89 ? -8.956 -21.965 -5.341 1.00 38.69 89 SER A N 1
ATOM 587 C CA . SER A 1 89 ? -9.431 -23.004 -6.280 1.00 38.69 89 SER A CA 1
ATOM 588 C C . SER A 1 89 ? -10.135 -24.208 -5.647 1.00 38.69 89 SER A C 1
ATOM 590 O O . SER A 1 89 ? -10.561 -25.095 -6.375 1.00 38.69 89 SER A O 1
ATOM 592 N N . SER A 1 90 ? -10.268 -24.283 -4.324 1.00 40.44 90 SER A N 1
ATOM 593 C CA . SER A 1 90 ? -10.841 -25.457 -3.650 1.00 40.44 90 SER A CA 1
ATOM 594 C C . SER A 1 90 ? -12.004 -25.049 -2.753 1.00 40.44 90 SER A C 1
ATOM 596 O O . SER A 1 90 ? -11.888 -24.986 -1.531 1.00 40.44 90 SER A O 1
ATOM 598 N N . GLY A 1 91 ? -13.121 -24.717 -3.397 1.00 40.59 91 GLY A N 1
ATOM 599 C CA . GLY A 1 91 ? -14.431 -24.689 -2.765 1.00 40.59 91 GLY A CA 1
ATOM 600 C C . GLY A 1 91 ? -15.100 -26.061 -2.855 1.00 40.59 91 GLY A C 1
ATOM 601 O O . GLY A 1 91 ? -14.966 -26.748 -3.862 1.00 40.59 91 GLY A O 1
ATOM 602 N N . VAL A 1 92 ? -15.892 -26.363 -1.824 1.00 50.56 92 VAL A N 1
ATOM 603 C CA . VAL A 1 92 ? -16.893 -27.440 -1.717 1.00 50.56 92 VAL A CA 1
ATOM 604 C C . VAL A 1 92 ? -16.367 -28.800 -1.245 1.00 50.56 92 VAL A C 1
ATOM 606 O O . VAL A 1 92 ? -15.966 -29.640 -2.037 1.00 50.56 92 VAL A O 1
ATOM 609 N N . GLN A 1 93 ? -16.480 -29.029 0.069 1.00 36.28 93 GLN A N 1
ATOM 610 C CA . GLN A 1 93 ? -17.153 -30.199 0.657 1.00 36.28 93 GLN A CA 1
ATOM 611 C C . GLN A 1 93 ? -17.332 -29.960 2.166 1.00 36.28 93 GLN A C 1
ATOM 613 O O . GLN A 1 93 ? -16.472 -30.275 2.983 1.00 36.28 93 GLN A O 1
ATOM 618 N N . THR A 1 94 ? -18.458 -29.353 2.548 1.00 37.91 94 THR A N 1
ATOM 619 C CA . THR A 1 94 ? -18.940 -29.375 3.933 1.00 37.91 94 THR A CA 1
ATOM 620 C C . THR A 1 94 ? -19.790 -30.624 4.114 1.00 37.91 94 THR A C 1
ATOM 622 O O . THR A 1 94 ? -20.905 -30.706 3.598 1.00 37.91 94 THR A O 1
ATOM 625 N N . SER A 1 95 ? -19.261 -31.603 4.837 1.00 44.56 95 SER A N 1
ATOM 626 C CA . SER A 1 95 ? -20.019 -32.760 5.298 1.00 44.56 95 SER A CA 1
ATOM 627 C C . SER A 1 95 ? -21.033 -32.325 6.358 1.00 44.56 95 SER A C 1
ATOM 629 O O . SER A 1 95 ? -20.674 -32.034 7.497 1.00 44.56 95 SER A O 1
ATOM 631 N N . ASN A 1 96 ? -22.307 -32.301 5.967 1.00 43.28 96 ASN A N 1
ATOM 632 C CA . ASN A 1 96 ? -23.461 -32.229 6.857 1.00 43.28 96 ASN A CA 1
ATOM 633 C C . ASN A 1 96 ? -23.572 -33.546 7.645 1.00 43.28 96 ASN A C 1
ATOM 635 O O . ASN A 1 96 ? -23.892 -34.587 7.074 1.00 43.28 96 ASN A O 1
ATOM 639 N N . ARG A 1 97 ? -23.349 -33.507 8.963 1.00 44.62 97 ARG A N 1
ATOM 640 C CA . ARG A 1 97 ? -23.854 -34.526 9.898 1.00 44.62 97 ARG A CA 1
ATOM 641 C C . ARG A 1 97 ? -25.093 -33.963 10.584 1.00 44.62 97 ARG A C 1
ATOM 643 O O . ARG A 1 97 ? -24.994 -33.322 11.623 1.00 44.62 97 ARG A O 1
ATOM 650 N N . GLY A 1 98 ? -26.246 -34.197 9.968 1.00 39.41 98 GLY A N 1
ATOM 651 C CA . GLY A 1 98 ? -27.553 -34.022 10.588 1.00 39.41 98 GLY A CA 1
ATOM 652 C C . GLY A 1 98 ? -28.201 -35.387 10.770 1.00 39.41 98 GLY A C 1
ATOM 653 O O . GLY A 1 98 ? -28.599 -36.012 9.793 1.00 39.41 98 GLY A O 1
ATOM 654 N N . SER A 1 99 ? -28.271 -35.847 12.019 1.00 48.59 99 SER A N 1
ATOM 655 C CA . SER A 1 99 ? -29.160 -36.926 12.447 1.00 48.59 99 SER A CA 1
ATOM 656 C C . SER A 1 99 ? -30.609 -36.567 12.140 1.00 48.59 99 SER A C 1
ATOM 658 O O . SER A 1 99 ? -31.089 -35.533 12.602 1.00 48.59 99 SER A O 1
ATOM 660 N N . SER A 1 100 ? -31.341 -37.452 11.468 1.00 44.44 100 SER A N 1
ATOM 661 C CA . SER A 1 100 ? -32.762 -37.684 11.762 1.00 44.44 100 SER A CA 1
ATOM 662 C C . SER A 1 100 ? -33.177 -39.044 11.211 1.00 44.44 100 SER A C 1
ATOM 664 O O . SER A 1 100 ? -33.111 -39.292 10.011 1.00 44.44 100 SER A O 1
ATOM 666 N N . ASN A 1 101 ? -33.611 -39.919 12.113 1.00 57.19 101 ASN A N 1
ATOM 667 C CA . ASN A 1 101 ? -34.416 -41.082 11.780 1.00 57.19 101 ASN A CA 1
ATOM 668 C C . ASN A 1 101 ? -35.764 -40.590 11.250 1.00 57.19 101 ASN A C 1
ATOM 670 O O . ASN A 1 101 ? -36.436 -39.842 11.955 1.00 57.19 101 ASN A O 1
ATOM 674 N N . ASN A 1 102 ? -36.181 -41.041 10.069 1.00 44.72 102 ASN A N 1
ATOM 675 C CA . ASN A 1 102 ? -37.600 -41.222 9.790 1.00 44.72 102 ASN A CA 1
ATOM 676 C C . ASN A 1 102 ? -37.800 -42.274 8.699 1.00 44.72 102 ASN A C 1
ATOM 678 O O . ASN A 1 102 ? -37.236 -42.198 7.610 1.00 44.72 102 ASN A O 1
ATOM 682 N N . SER A 1 103 ? -38.600 -43.270 9.053 1.00 56.28 103 SER A N 1
ATOM 683 C CA . SER A 1 103 ? -39.018 -44.393 8.226 1.00 56.28 103 SER A CA 1
ATOM 684 C C . SER A 1 103 ? -40.351 -44.058 7.550 1.00 56.28 103 SER A C 1
ATOM 686 O O . SER A 1 103 ? -41.249 -43.538 8.208 1.00 56.28 103 SER A O 1
ATOM 688 N N . GLY A 1 104 ? -40.494 -44.418 6.274 1.00 44.00 104 GLY A N 1
ATOM 689 C CA . GLY A 1 104 ? -41.721 -44.283 5.473 1.00 44.00 104 GLY A CA 1
ATOM 690 C C . GLY A 1 104 ? -41.425 -43.457 4.221 1.00 44.00 104 GLY A C 1
ATOM 691 O O . GLY A 1 104 ? -41.098 -42.286 4.329 1.00 44.00 104 GLY A O 1
ATOM 692 N N . GLY A 1 105 ? -41.381 -44.013 3.013 1.00 50.50 105 GLY A N 1
ATOM 693 C CA . GLY A 1 105 ? -42.340 -44.944 2.423 1.00 50.50 105 GLY A CA 1
ATOM 694 C C . GLY A 1 105 ? -43.167 -44.135 1.424 1.00 50.50 105 GLY A C 1
ATOM 695 O O . GLY A 1 105 ? -44.068 -43.414 1.838 1.00 50.50 105 GLY A O 1
ATOM 696 N N . GLY A 1 106 ? -42.812 -44.194 0.139 1.00 42.66 106 GLY A N 1
ATOM 697 C CA . GLY A 1 106 ? -43.482 -43.427 -0.914 1.00 42.66 106 GLY A CA 1
ATOM 698 C C . GLY A 1 106 ? -42.601 -43.222 -2.140 1.00 42.66 106 GLY A C 1
ATOM 699 O O . GLY A 1 106 ? -41.970 -42.179 -2.286 1.00 42.66 106 GLY A O 1
ATOM 700 N N . ASP A 1 107 ? -42.556 -44.252 -2.983 1.00 50.75 107 ASP A N 1
ATOM 701 C CA . ASP A 1 107 ? -42.068 -44.229 -4.359 1.00 50.75 107 ASP A CA 1
ATOM 702 C C . ASP A 1 107 ? -42.794 -43.159 -5.190 1.00 50.75 107 ASP A C 1
ATOM 704 O O . ASP A 1 107 ? -43.984 -43.286 -5.450 1.00 50.75 107 ASP A O 1
ATOM 708 N N . ASP A 1 108 ? -42.070 -42.115 -5.596 1.00 46.28 108 ASP A N 1
ATOM 709 C CA . ASP A 1 108 ? -42.129 -41.523 -6.943 1.00 46.28 108 ASP A CA 1
ATOM 710 C C . ASP A 1 108 ? -40.999 -40.486 -7.060 1.00 46.28 108 ASP A C 1
ATOM 712 O O . ASP A 1 108 ? -41.179 -39.267 -7.123 1.00 46.28 108 ASP A O 1
ATOM 716 N N . SER A 1 109 ? -39.760 -40.979 -6.994 1.00 47.91 109 SER A N 1
ATOM 717 C CA . SER A 1 109 ? -38.591 -40.147 -7.268 1.00 47.91 109 SER A CA 1
ATOM 718 C C . SER A 1 109 ? -38.493 -39.952 -8.773 1.00 47.91 109 SER A C 1
ATOM 720 O O . SER A 1 109 ? -37.890 -40.762 -9.476 1.00 47.91 109 SER A O 1
ATOM 722 N N . ALA A 1 110 ? -39.102 -38.869 -9.257 1.00 57.56 110 ALA A N 1
ATOM 723 C CA . ALA A 1 110 ? -38.866 -38.321 -10.581 1.00 57.56 110 ALA A CA 1
ATOM 724 C C . ALA A 1 110 ? -37.351 -38.206 -10.797 1.00 57.56 110 ALA A C 1
ATOM 726 O O . ALA A 1 110 ? -36.683 -37.332 -10.240 1.00 57.56 110 ALA A O 1
ATOM 727 N N . ILE A 1 111 ? -36.809 -39.146 -11.570 1.00 56.44 111 ILE A N 1
ATOM 728 C CA . ILE A 1 111 ? -35.421 -39.175 -12.011 1.00 56.44 111 ILE A CA 1
ATOM 729 C C . ILE A 1 111 ? -35.214 -37.894 -12.820 1.00 56.44 111 ILE A C 1
ATOM 731 O O . ILE A 1 111 ? -35.559 -37.821 -13.997 1.00 56.44 111 ILE A O 1
ATOM 735 N N . LEU A 1 112 ? -34.700 -36.852 -12.163 1.00 58.66 112 LEU A N 1
ATOM 736 C CA . LEU A 1 112 ? -34.191 -35.646 -12.802 1.00 58.66 112 LEU A CA 1
ATOM 737 C C . LEU A 1 112 ? -33.030 -36.084 -13.693 1.00 58.66 112 LEU A C 1
ATOM 739 O O . LEU A 1 112 ? -31.901 -36.263 -13.238 1.00 58.66 112 LEU A O 1
ATOM 743 N N . THR A 1 113 ? -33.349 -36.332 -14.961 1.00 66.12 113 THR A N 1
ATOM 744 C CA . THR A 1 113 ? -32.403 -36.745 -15.991 1.00 66.12 113 THR A CA 1
ATOM 745 C C . THR A 1 113 ? -31.228 -35.763 -16.027 1.00 66.12 113 THR A C 1
ATOM 747 O O . THR A 1 113 ? -31.464 -34.551 -16.101 1.00 66.12 113 THR A O 1
ATOM 750 N N . PRO A 1 114 ? -29.972 -36.249 -15.999 1.00 75.19 114 PRO A N 1
ATOM 751 C CA . PRO A 1 114 ? -28.769 -35.408 -15.981 1.00 75.19 114 PRO A CA 1
ATOM 752 C C . PRO A 1 114 ? -28.700 -34.422 -17.160 1.00 75.19 114 PRO A C 1
ATOM 754 O O . PRO A 1 114 ? -28.063 -33.374 -17.050 1.00 75.19 114 PRO A O 1
ATOM 757 N N . ASP A 1 115 ? -29.434 -34.693 -18.242 1.00 81.94 115 ASP A N 1
ATOM 758 C CA . ASP A 1 115 ? -29.583 -33.800 -19.392 1.00 81.94 115 ASP A CA 1
ATOM 759 C C . ASP A 1 115 ? -30.210 -32.444 -19.030 1.00 81.94 115 ASP A C 1
ATOM 761 O O . ASP A 1 115 ? -29.789 -31.414 -19.556 1.00 81.94 115 ASP A O 1
ATOM 765 N N . VAL A 1 116 ? -31.147 -32.393 -18.074 1.00 80.88 116 VAL A N 1
ATOM 766 C CA . VAL A 1 116 ? -31.773 -31.127 -17.642 1.00 80.88 116 VAL A CA 1
ATOM 767 C C . VAL A 1 116 ? -30.779 -30.281 -16.844 1.00 80.88 116 VAL A C 1
ATOM 769 O O . VAL A 1 116 ? -30.714 -29.061 -17.012 1.00 80.88 116 VAL A O 1
ATOM 772 N N . GLN A 1 117 ? -29.942 -30.922 -16.023 1.00 83.31 117 GLN A N 1
ATOM 773 C CA . GLN A 1 117 ? -28.910 -30.228 -15.251 1.00 83.31 117 GLN A CA 1
ATOM 774 C C . GLN A 1 117 ? -27.782 -29.715 -16.162 1.00 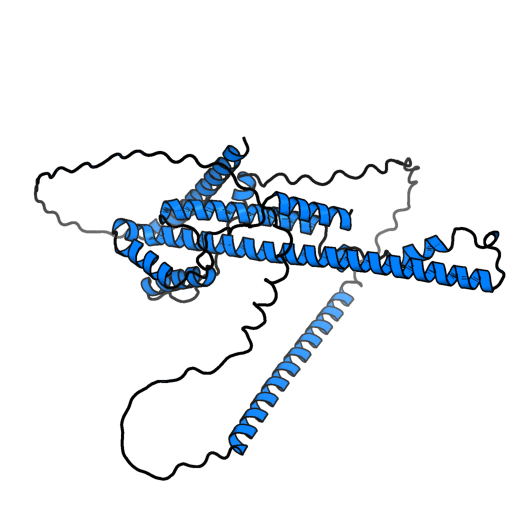83.31 117 GLN A C 1
ATOM 776 O O . GLN A 1 117 ? -27.302 -28.592 -15.983 1.00 83.31 117 GLN A O 1
ATOM 781 N N . GLN A 1 118 ? -27.413 -30.479 -17.197 1.00 89.75 118 GLN A N 1
ATOM 782 C CA . GLN A 1 118 ? -26.422 -30.053 -18.187 1.00 89.75 118 GLN A CA 1
ATOM 783 C C . GLN A 1 118 ? -26.956 -28.928 -19.095 1.00 89.75 118 GLN A C 1
ATOM 785 O O . GLN A 1 118 ? -26.231 -27.970 -19.388 1.00 89.75 118 GLN A O 1
ATOM 790 N N . GLN A 1 119 ? -28.238 -28.974 -19.474 1.00 91.19 119 GLN A N 1
ATOM 791 C CA . GLN A 1 119 ? -28.872 -27.921 -20.273 1.00 91.19 119 GLN A CA 1
ATOM 792 C C . GLN A 1 119 ? -29.000 -26.601 -19.493 1.00 91.19 119 GLN A C 1
ATOM 794 O O . GLN A 1 119 ? -28.759 -25.524 -20.050 1.00 91.19 119 GLN A O 1
ATOM 799 N N . GLN A 1 120 ? -29.283 -26.663 -18.187 1.00 90.88 120 GLN A N 1
ATOM 800 C CA . GLN A 1 120 ? -29.320 -25.472 -17.332 1.00 90.88 120 GLN A CA 1
ATOM 801 C C . GLN A 1 120 ? -27.925 -24.840 -17.164 1.00 90.88 120 GLN A C 1
ATOM 803 O O . GLN A 1 120 ? -27.790 -23.612 -17.152 1.00 90.88 120 GLN A O 1
ATOM 808 N N . GLN A 1 121 ? -26.866 -25.657 -17.130 1.00 92.94 121 GLN A N 1
ATOM 809 C CA . GLN A 1 121 ? -25.490 -25.164 -17.047 1.00 92.94 121 GLN A CA 1
ATOM 810 C C . GLN A 1 121 ? -25.028 -24.486 -18.354 1.00 92.94 121 GLN A C 1
ATOM 812 O O . GLN A 1 121 ? -24.356 -23.450 -18.305 1.00 92.94 121 GLN A O 1
ATOM 817 N N . GLN A 1 122 ? -25.445 -24.987 -19.525 1.00 95.12 122 GLN A N 1
ATOM 818 C CA . GLN A 1 122 ? -25.185 -24.304 -20.802 1.00 95.12 122 GLN A CA 1
ATOM 819 C C . GLN A 1 122 ? -25.898 -22.947 -20.905 1.00 95.12 122 GLN A C 1
ATOM 821 O O . GLN A 1 122 ? -25.305 -21.985 -21.407 1.00 95.12 122 GLN A O 1
ATOM 826 N N . GLN A 1 123 ? -27.129 -22.827 -20.394 1.00 95.38 123 GLN A N 1
ATOM 827 C CA . GLN A 1 123 ? -27.842 -21.544 -20.392 1.00 95.38 123 GLN A CA 1
ATOM 828 C C . GLN A 1 123 ? -27.140 -20.479 -19.536 1.00 95.38 123 GLN A C 1
ATOM 830 O O . GLN A 1 123 ? -27.025 -19.328 -19.973 1.00 95.38 123 GLN A O 1
ATOM 835 N N . GLN A 1 124 ? -26.598 -20.845 -18.368 1.00 95.25 124 GLN A N 1
ATOM 836 C CA . GLN A 1 124 ? -25.823 -19.899 -17.551 1.00 95.25 124 GLN A CA 1
ATOM 837 C C . GLN A 1 124 ? -24.545 -19.424 -18.256 1.00 95.25 124 GLN A C 1
ATOM 839 O O . GLN A 1 124 ? -24.218 -18.234 -18.208 1.00 95.25 124 GLN A O 1
ATOM 844 N N . GLN A 1 125 ? -23.848 -20.312 -18.973 1.00 96.00 125 GLN A N 1
ATOM 845 C CA . GLN A 1 125 ? -22.651 -19.926 -19.728 1.00 96.00 125 GLN A CA 1
ATOM 846 C C . GLN A 1 125 ? -22.965 -18.951 -20.874 1.00 96.00 125 GLN A C 1
ATOM 848 O O . GLN A 1 125 ? -22.190 -18.024 -21.135 1.00 96.00 125 GLN A O 1
ATOM 853 N N . GLN A 1 126 ? -24.116 -19.110 -21.537 1.00 96.50 126 GLN A N 1
ATOM 854 C CA . GLN A 1 126 ? -24.556 -18.166 -22.568 1.00 96.50 126 GLN A CA 1
ATOM 855 C C . GLN A 1 126 ? -24.886 -16.781 -21.994 1.00 96.50 126 GLN A C 1
ATOM 857 O O . GLN A 1 126 ? -24.517 -15.771 -22.604 1.00 96.50 126 GLN A O 1
ATOM 862 N N . GLN A 1 127 ? -25.518 -16.710 -20.815 1.00 96.06 127 GLN A N 1
ATOM 863 C CA . GLN A 1 127 ? -25.786 -15.426 -20.156 1.00 96.06 127 GLN A CA 1
ATOM 864 C C . GLN A 1 127 ? -24.492 -14.704 -19.755 1.00 96.06 127 GLN A C 1
ATOM 866 O O . GLN A 1 127 ? -24.370 -13.502 -20.010 1.00 96.06 127 GLN A O 1
ATOM 871 N N . GLN A 1 128 ? -23.493 -15.422 -19.228 1.00 95.81 128 GLN A N 1
ATOM 872 C CA . GLN A 1 128 ? -22.190 -14.818 -18.915 1.00 95.81 128 GLN A CA 1
ATOM 873 C C . GLN A 1 128 ? -21.483 -14.270 -20.161 1.00 95.81 128 GLN A C 1
ATOM 875 O O . GLN A 1 128 ? -20.964 -13.152 -20.126 1.00 95.81 128 GLN A O 1
ATOM 880 N N . ARG A 1 129 ? -21.506 -14.997 -21.291 1.00 97.25 129 ARG A N 1
ATOM 881 C CA . ARG A 1 129 ? -20.916 -14.493 -22.546 1.00 97.25 129 ARG A CA 1
ATOM 882 C C . ARG A 1 129 ? -21.615 -13.234 -23.054 1.00 97.25 129 ARG A C 1
ATOM 884 O O . ARG A 1 129 ? -20.925 -12.319 -23.503 1.00 97.25 129 ARG A O 1
ATOM 891 N N . ARG A 1 130 ? -22.949 -13.146 -22.956 1.00 97.19 130 ARG A N 1
ATOM 892 C CA . ARG A 1 130 ? -23.688 -11.930 -23.348 1.00 97.19 130 ARG A CA 1
ATOM 893 C C . ARG A 1 130 ? -23.325 -10.722 -22.482 1.00 97.19 130 ARG A C 1
ATOM 895 O O . ARG A 1 130 ? -23.130 -9.641 -23.035 1.00 97.19 130 ARG A O 1
ATOM 902 N N . GLN A 1 131 ? -23.171 -10.895 -21.166 1.00 96.19 131 GLN A N 1
ATOM 903 C CA . GLN A 1 131 ? -22.729 -9.801 -20.287 1.00 96.19 131 GLN A CA 1
ATOM 904 C C . GLN A 1 131 ? -21.313 -9.317 -20.628 1.00 96.19 131 GLN A C 1
ATOM 906 O O . GLN A 1 131 ? -21.077 -8.111 -20.709 1.00 96.19 131 GLN A O 1
ATOM 911 N N . GLN A 1 132 ? -20.384 -10.239 -20.897 1.00 96.25 132 GLN A N 1
ATOM 912 C CA . GLN A 1 132 ? -19.019 -9.869 -21.289 1.00 96.25 132 GLN A CA 1
ATOM 913 C C . GLN A 1 132 ? -18.982 -9.113 -22.626 1.00 96.25 132 GLN A C 1
ATOM 915 O O . GLN A 1 132 ? -18.229 -8.147 -22.773 1.00 96.25 132 GLN A O 1
ATOM 920 N N . GLN A 1 133 ? -19.825 -9.505 -23.586 1.00 97.12 133 GLN A N 1
ATOM 921 C CA . GLN A 1 133 ? -19.916 -8.824 -24.879 1.00 97.12 133 GLN A CA 1
ATOM 922 C C . GLN A 1 133 ? -20.483 -7.402 -24.753 1.00 97.12 133 GLN A C 1
ATOM 924 O O . GLN A 1 133 ? -19.981 -6.487 -25.409 1.00 97.12 133 GLN A O 1
ATOM 929 N N . GLN A 1 134 ? -21.476 -7.186 -23.879 1.00 96.94 134 GLN A N 1
ATOM 930 C CA . GLN A 1 134 ? -21.996 -5.840 -23.613 1.00 96.94 134 GLN A CA 1
ATOM 931 C C . GLN A 1 134 ? -20.955 -4.932 -22.946 1.00 96.94 134 GLN A C 1
ATOM 933 O O . GLN A 1 134 ? -20.827 -3.773 -23.346 1.00 96.94 134 GLN A O 1
ATOM 938 N N . GLN A 1 135 ? -20.164 -5.444 -21.993 1.00 96.25 135 GLN A N 1
ATOM 939 C CA . GLN A 1 135 ? -19.089 -4.646 -21.388 1.00 96.25 135 GLN A CA 1
ATOM 940 C C . GLN A 1 135 ? -18.022 -4.240 -22.412 1.00 96.25 135 GLN A C 1
ATOM 942 O O . GLN A 1 135 ? -17.578 -3.090 -22.402 1.00 96.25 135 GLN A O 1
ATOM 947 N N . GLN A 1 136 ? -17.646 -5.131 -23.339 1.00 96.56 136 GLN A N 1
ATOM 948 C CA . GLN A 1 136 ? -16.696 -4.767 -24.396 1.00 96.56 136 GLN A CA 1
ATOM 949 C C . GLN A 1 136 ? -17.244 -3.680 -25.328 1.00 96.56 136 GLN A C 1
ATOM 951 O O . GLN A 1 136 ? -16.501 -2.759 -25.670 1.00 96.56 136 GLN A O 1
ATOM 956 N N . GLN A 1 137 ? -18.529 -3.727 -25.701 1.00 96.62 137 GLN A N 1
ATOM 957 C CA . GLN A 1 137 ? -19.118 -2.671 -26.535 1.00 96.62 137 GLN A CA 1
ATOM 958 C C . GLN A 1 137 ? -19.147 -1.313 -25.824 1.00 96.62 137 GLN A C 1
ATOM 960 O O . GLN A 1 137 ? -18.770 -0.311 -26.435 1.00 96.62 137 GLN A O 1
ATOM 965 N N . GLN A 1 138 ? -19.512 -1.261 -24.537 1.00 96.31 138 GLN A N 1
ATOM 966 C CA . GLN A 1 138 ? -19.479 0.001 -23.784 1.00 96.31 138 GLN A CA 1
ATOM 967 C C . GLN A 1 138 ? -18.059 0.563 -23.669 1.00 96.31 138 GLN A C 1
ATOM 969 O O . GLN A 1 138 ? -17.847 1.761 -23.867 1.00 96.31 138 GLN A O 1
ATOM 974 N N . GLN A 1 139 ? -17.064 -0.290 -23.424 1.00 96.12 139 GLN A N 1
ATOM 975 C CA . GLN A 1 139 ? -15.676 0.157 -23.318 1.00 96.12 139 GLN A CA 1
ATOM 976 C C . GLN A 1 139 ? -15.136 0.676 -24.664 1.00 96.12 139 GLN A C 1
ATOM 978 O O . GLN A 1 139 ? -14.370 1.644 -24.705 1.00 96.12 139 GLN A O 1
ATOM 983 N N . GLN A 1 140 ? -15.576 0.091 -25.782 1.00 95.94 140 GLN A N 1
ATOM 984 C CA . GLN A 1 140 ? -15.213 0.555 -27.121 1.00 95.94 140 GLN A CA 1
ATOM 985 C C . GLN A 1 140 ? -15.891 1.890 -27.475 1.00 95.94 140 GLN A C 1
ATOM 987 O O . GLN A 1 140 ? -15.247 2.755 -28.075 1.00 95.94 140 GLN A O 1
ATOM 992 N N . GLN A 1 141 ? -17.142 2.104 -27.048 1.00 95.12 141 GLN A N 1
ATOM 993 C CA . GLN A 1 141 ? -17.823 3.398 -27.184 1.00 95.12 141 GLN A CA 1
ATOM 994 C C . GLN A 1 141 ? -17.152 4.489 -26.339 1.00 95.12 141 GLN A C 1
ATOM 996 O O . GLN A 1 141 ? -16.893 5.571 -26.862 1.00 95.12 141 GLN A O 1
ATOM 1001 N N . GLN A 1 142 ? -16.768 4.200 -25.089 1.00 94.69 142 GLN A N 1
ATOM 1002 C CA . GLN A 1 142 ? -16.022 5.154 -24.255 1.00 94.69 142 GLN A CA 1
ATOM 1003 C C . GLN A 1 142 ? -14.658 5.504 -24.861 1.00 94.69 142 GLN A C 1
ATOM 1005 O O . GLN A 1 142 ? -14.264 6.670 -24.863 1.00 94.69 142 GLN A O 1
ATOM 1010 N N . ARG A 1 143 ? -13.946 4.522 -25.435 1.00 95.44 143 ARG A N 1
ATOM 1011 C CA . ARG A 1 143 ? -12.689 4.780 -26.158 1.00 95.44 143 ARG A CA 1
ATOM 1012 C C . ARG A 1 143 ? -12.897 5.652 -27.394 1.00 95.44 143 ARG A C 1
ATOM 1014 O O . ARG A 1 143 ? -12.090 6.549 -27.621 1.00 95.44 143 ARG A O 1
ATOM 1021 N N . ARG A 1 144 ? -13.962 5.423 -28.170 1.00 95.75 144 ARG A N 1
ATOM 1022 C CA . ARG A 1 144 ? -14.295 6.267 -29.330 1.00 95.75 144 ARG A CA 1
ATOM 1023 C C . ARG A 1 144 ? -14.673 7.688 -28.917 1.00 95.75 144 ARG A C 1
ATOM 1025 O O . ARG A 1 144 ? -14.168 8.623 -29.524 1.00 95.75 144 ARG A O 1
ATOM 1032 N N . ALA A 1 145 ? -15.480 7.849 -27.869 1.00 91.88 145 ALA A N 1
ATOM 1033 C CA . ALA A 1 145 ? -15.838 9.164 -27.340 1.00 91.88 145 ALA A CA 1
ATOM 1034 C C . ALA A 1 145 ? -14.601 9.929 -26.840 1.00 91.88 145 ALA A C 1
ATOM 1036 O O . ALA A 1 145 ? -14.429 11.093 -27.185 1.00 91.88 145 ALA A O 1
ATOM 1037 N N . ARG A 1 146 ? -13.684 9.257 -26.125 1.00 95.44 146 ARG A N 1
ATOM 1038 C CA . ARG A 1 146 ? -12.405 9.854 -25.699 1.00 95.44 146 ARG A CA 1
ATOM 1039 C C . ARG A 1 146 ? -11.495 10.234 -26.867 1.00 95.44 146 ARG A C 1
ATOM 1041 O O . ARG A 1 146 ? -10.842 11.268 -26.822 1.00 95.44 146 ARG A O 1
ATOM 1048 N N . ALA A 1 147 ? -11.421 9.402 -27.903 1.00 88.94 147 ALA A N 1
ATOM 1049 C CA . ALA A 1 147 ? -10.619 9.716 -29.084 1.00 88.94 147 ALA A CA 1
ATOM 1050 C C . ALA A 1 147 ? -11.195 10.918 -29.859 1.00 88.94 147 ALA A C 1
ATOM 1052 O O . ALA A 1 147 ? -10.440 11.762 -30.340 1.00 88.94 147 ALA A O 1
ATOM 1053 N N . ALA A 1 148 ? -12.526 11.022 -29.935 1.00 91.12 148 ALA A N 1
ATOM 1054 C CA . ALA A 1 148 ? -13.207 12.161 -30.545 1.00 91.12 148 ALA A CA 1
ATOM 1055 C C . ALA A 1 148 ? -13.038 13.454 -29.724 1.00 91.12 148 ALA A C 1
ATOM 1057 O O . ALA A 1 148 ? -12.808 14.513 -30.298 1.00 91.12 148 ALA A O 1
ATOM 1058 N N . SER A 1 149 ? -13.074 13.385 -28.387 1.00 86.56 149 SER A N 1
ATOM 1059 C CA . SER A 1 149 ? -12.861 14.573 -27.547 1.00 86.56 149 SER A CA 1
ATOM 1060 C C . SER A 1 149 ? -11.426 15.104 -27.642 1.00 86.56 149 SER A C 1
ATOM 1062 O O . SER A 1 149 ? -11.231 16.310 -27.707 1.00 86.56 149 SER A O 1
ATOM 1064 N N . LEU A 1 150 ? -10.425 14.222 -27.746 1.00 82.19 150 LEU A N 1
ATOM 1065 C CA . LEU A 1 150 ? -9.018 14.626 -27.897 1.00 82.19 150 LEU A CA 1
ATOM 1066 C C . LEU A 1 150 ? -8.704 15.276 -29.254 1.00 82.19 150 LEU A C 1
ATOM 1068 O O . LEU A 1 150 ? -7.724 16.004 -29.368 1.00 82.19 150 LEU A O 1
ATOM 1072 N N . THR A 1 151 ? -9.508 15.021 -30.289 1.00 73.12 151 THR A N 1
ATOM 1073 C CA . THR A 1 151 ? -9.293 15.606 -31.623 1.00 73.12 151 THR A CA 1
ATOM 1074 C C . THR A 1 151 ? -9.980 16.960 -31.806 1.00 73.12 151 THR A C 1
ATOM 1076 O O . THR A 1 151 ? -9.541 17.737 -32.647 1.00 73.12 151 THR A O 1
ATOM 1079 N N . SER A 1 152 ? -10.994 17.289 -30.997 1.00 63.25 152 SER A N 1
ATOM 1080 C CA . SER A 1 152 ? -11.691 18.582 -31.077 1.00 63.25 152 SER A CA 1
ATOM 1081 C C . SER A 1 152 ? -10.971 19.729 -30.355 1.00 63.25 152 SER A C 1
ATOM 1083 O O . SER A 1 152 ? -11.227 20.886 -30.674 1.00 63.25 152 SER A O 1
ATOM 1085 N N . GLU A 1 153 ? -10.081 19.441 -29.402 1.00 53.75 153 GLU A N 1
ATOM 1086 C CA . GLU A 1 153 ? -9.402 20.472 -28.595 1.00 53.75 153 GLU A CA 1
ATOM 1087 C C . GLU A 1 153 ? -8.088 20.968 -29.229 1.00 53.75 153 GLU A C 1
ATOM 1089 O O . GLU A 1 153 ? -7.594 22.038 -28.896 1.00 53.75 153 GLU A O 1
ATOM 1094 N N . ALA A 1 154 ? -7.555 20.253 -30.226 1.00 53.22 154 ALA A N 1
ATOM 1095 C CA . ALA A 1 154 ? -6.315 20.621 -30.918 1.00 53.22 154 ALA A CA 1
ATOM 1096 C C . ALA A 1 154 ? -6.498 21.622 -32.082 1.00 53.22 154 ALA A C 1
ATOM 1098 O O . ALA A 1 154 ? -5.520 21.980 -32.734 1.00 53.22 154 ALA A O 1
ATOM 1099 N N . ALA A 1 155 ? -7.729 22.058 -32.379 1.00 56.62 155 ALA A N 1
ATOM 1100 C CA . ALA A 1 155 ? -8.031 22.889 -33.552 1.00 56.62 155 ALA A CA 1
ATOM 1101 C C . ALA A 1 155 ? -8.392 24.355 -33.236 1.00 56.62 155 ALA A C 1
ATOM 1103 O O . ALA A 1 155 ? -8.678 25.109 -34.165 1.00 56.62 155 ALA A O 1
ATOM 1104 N N . ALA A 1 156 ? -8.387 24.774 -31.965 1.00 55.56 156 ALA A N 1
ATOM 1105 C CA . ALA A 1 156 ? -8.875 26.096 -31.554 1.00 55.56 156 ALA A CA 1
ATOM 1106 C C . ALA A 1 156 ? -7.847 26.976 -30.819 1.00 55.56 156 ALA A C 1
ATOM 1108 O O . ALA A 1 156 ? -8.247 27.978 -30.233 1.00 55.56 156 ALA A O 1
ATOM 1109 N N . ASP A 1 157 ? -6.551 26.650 -30.870 1.00 50.16 157 ASP A N 1
ATOM 1110 C CA . ASP A 1 157 ? -5.510 27.530 -30.327 1.00 50.16 157 ASP A CA 1
ATOM 1111 C C . ASP A 1 157 ? -4.797 28.271 -31.479 1.00 50.16 157 ASP A C 1
ATOM 1113 O O . ASP A 1 157 ? -4.145 27.631 -32.316 1.00 50.16 157 ASP A O 1
ATOM 1117 N N . PRO A 1 158 ? -4.968 29.602 -31.619 1.00 65.44 158 PRO A N 1
ATOM 1118 C CA . PRO A 1 158 ? -4.270 30.377 -32.637 1.00 65.44 158 PRO A CA 1
ATOM 1119 C C . PRO A 1 158 ? -2.750 30.319 -32.401 1.00 65.44 158 PRO A C 1
ATOM 1121 O O . PRO A 1 158 ? -2.296 30.359 -31.258 1.00 65.44 158 PRO A O 1
ATOM 1124 N N . PRO A 1 159 ? -1.931 30.244 -33.467 1.00 59.81 159 PRO A N 1
ATOM 1125 C CA . PRO A 1 159 ? -0.484 30.128 -33.331 1.00 59.81 159 PRO A CA 1
ATOM 1126 C C . PRO A 1 159 ? 0.078 31.323 -32.543 1.00 59.81 159 PRO A C 1
ATOM 1128 O O . PRO A 1 159 ? -0.213 32.469 -32.904 1.00 59.81 159 PRO A O 1
ATOM 1131 N N . PRO A 1 160 ? 0.903 31.101 -31.500 1.00 63.56 160 PRO A N 1
ATOM 1132 C CA . PRO A 1 160 ? 1.521 32.196 -30.771 1.00 63.56 160 PRO A CA 1
ATOM 1133 C C . PRO A 1 160 ? 2.411 33.022 -31.716 1.00 63.56 160 PRO A C 1
ATOM 1135 O O . PRO A 1 160 ? 3.048 32.466 -32.622 1.00 63.56 160 PRO A O 1
ATOM 1138 N N . PRO A 1 161 ? 2.476 34.353 -31.531 1.00 57.06 161 PRO A N 1
ATOM 1139 C CA . PRO A 1 161 ? 3.323 35.213 -32.342 1.00 57.06 161 PRO A CA 1
ATOM 1140 C C . PRO A 1 161 ? 4.782 34.763 -32.235 1.00 57.06 161 PRO A C 1
ATOM 1142 O O . PRO A 1 161 ? 5.318 34.550 -31.148 1.00 57.06 161 PRO A O 1
ATOM 1145 N N . ARG A 1 162 ? 5.429 34.615 -33.395 1.00 48.16 162 ARG A N 1
ATOM 1146 C CA . ARG A 1 162 ? 6.846 34.265 -33.520 1.00 48.16 162 ARG A CA 1
ATOM 1147 C C . ARG A 1 162 ? 7.702 35.366 -32.890 1.00 48.16 162 ARG A C 1
ATOM 1149 O O . ARG A 1 162 ? 8.000 36.365 -33.538 1.00 48.16 162 ARG A O 1
ATOM 1156 N N . ILE A 1 163 ? 8.115 35.171 -31.641 1.00 52.69 163 ILE A N 1
ATOM 1157 C CA . ILE A 1 163 ? 9.169 35.974 -31.021 1.00 52.69 163 ILE A CA 1
ATOM 1158 C C . ILE A 1 163 ? 10.489 35.559 -31.676 1.00 52.69 163 ILE A C 1
ATOM 1160 O O . ILE A 1 163 ? 10.897 34.399 -31.613 1.00 52.69 163 ILE A O 1
ATOM 1164 N N . ALA A 1 164 ? 11.124 36.507 -32.363 1.00 43.66 164 ALA A N 1
ATOM 1165 C CA . ALA A 1 164 ? 12.425 36.322 -32.984 1.00 43.66 164 ALA A CA 1
ATOM 1166 C C . ALA A 1 164 ? 13.473 35.916 -31.924 1.00 43.66 164 ALA A C 1
ATOM 1168 O O . ALA A 1 164 ? 13.507 36.518 -30.847 1.00 43.66 164 ALA A O 1
ATOM 1169 N N . PRO A 1 165 ? 14.344 34.930 -32.207 1.00 50.59 165 PRO A N 1
ATOM 1170 C CA . PRO A 1 165 ? 15.403 34.540 -31.291 1.00 50.59 165 PRO A CA 1
ATOM 1171 C C . PRO A 1 165 ? 16.458 35.649 -31.259 1.00 50.59 165 PRO A C 1
ATOM 1173 O O . PRO A 1 165 ? 17.333 35.728 -32.121 1.00 50.59 165 PRO A O 1
ATOM 1176 N N . MET A 1 166 ? 16.374 36.534 -30.267 1.00 43.00 166 MET A N 1
ATOM 1177 C CA . MET A 1 166 ? 17.495 37.405 -29.942 1.00 43.00 166 MET A CA 1
ATOM 1178 C C . MET A 1 166 ? 18.613 36.552 -29.342 1.00 43.00 166 MET A C 1
ATOM 1180 O O . MET A 1 166 ? 18.409 35.858 -28.349 1.00 43.00 166 MET A O 1
ATOM 1184 N N . LEU A 1 167 ? 19.766 36.599 -30.013 1.00 48.19 167 LEU A N 1
ATOM 1185 C CA . LEU A 1 167 ? 21.108 36.203 -29.586 1.00 48.19 167 LEU A CA 1
ATOM 1186 C C . LEU A 1 167 ? 21.194 35.603 -28.169 1.00 48.19 167 LEU A C 1
ATOM 1188 O O . LEU A 1 167 ? 21.420 36.306 -27.184 1.00 48.19 167 LEU A O 1
ATOM 1192 N N . ALA A 1 168 ? 21.111 34.276 -28.082 1.00 46.84 168 ALA A N 1
ATOM 1193 C CA . ALA A 1 168 ? 21.637 33.550 -26.938 1.00 46.84 168 ALA A CA 1
ATOM 1194 C C . ALA A 1 168 ? 23.168 33.638 -26.991 1.00 46.84 168 ALA A C 1
ATOM 1196 O O . ALA A 1 168 ? 23.810 33.041 -27.857 1.00 46.84 168 ALA A O 1
ATOM 1197 N N . GLY A 1 169 ? 23.744 34.420 -26.079 1.00 48.84 169 GLY A N 1
ATOM 1198 C CA . GLY A 1 169 ? 25.181 34.436 -25.844 1.00 48.84 169 GLY A CA 1
ATOM 1199 C C . GLY A 1 169 ? 25.712 33.034 -25.501 1.00 48.84 169 GLY A C 1
ATOM 1200 O O . GLY A 1 169 ? 24.953 32.179 -25.028 1.00 48.84 169 GLY A O 1
ATOM 1201 N N . PRO A 1 170 ? 27.008 32.779 -25.744 1.00 52.38 170 PRO A N 1
ATOM 1202 C CA . PRO A 1 170 ? 27.630 31.485 -25.504 1.00 52.38 170 PRO A CA 1
ATOM 1203 C C . PRO A 1 170 ? 27.453 31.097 -24.035 1.00 52.38 170 PRO A C 1
ATOM 1205 O O . PRO A 1 170 ? 28.020 31.721 -23.140 1.00 52.38 170 PRO A O 1
ATOM 1208 N N . ARG A 1 171 ? 26.645 30.061 -23.781 1.00 56.78 171 ARG A N 1
ATOM 1209 C CA . ARG A 1 171 ? 26.590 29.422 -22.466 1.00 56.78 171 ARG A CA 1
ATOM 1210 C C . ARG A 1 171 ? 27.984 28.854 -22.189 1.00 56.78 171 ARG A C 1
ATOM 1212 O O . ARG A 1 171 ? 28.425 27.999 -22.959 1.00 56.78 171 ARG A O 1
ATOM 1219 N N . PRO A 1 172 ? 28.693 29.317 -21.145 1.00 51.44 172 PRO A N 1
ATOM 1220 C CA . PRO A 1 172 ? 29.987 28.758 -20.800 1.00 51.44 172 PRO A CA 1
ATOM 1221 C C . PRO A 1 172 ? 29.796 27.272 -20.506 1.00 51.44 172 PRO A C 1
ATOM 1223 O O . PRO A 1 172 ? 28.956 26.888 -19.689 1.00 51.44 172 PRO A O 1
ATOM 1226 N N . GLY A 1 173 ? 30.544 26.442 -21.231 1.00 49.75 173 GLY A N 1
ATOM 1227 C CA . GLY A 1 173 ? 30.594 25.003 -21.038 1.00 49.75 173 GLY A CA 1
ATOM 1228 C C . GLY A 1 173 ? 31.076 24.687 -19.629 1.00 49.75 173 GLY A C 1
ATOM 1229 O O . GLY A 1 173 ? 32.273 24.608 -19.371 1.00 49.75 173 GLY A O 1
ATOM 1230 N N . GLY A 1 174 ? 30.132 24.512 -18.708 1.00 49.31 174 GLY A N 1
ATOM 1231 C CA . GLY A 1 174 ? 30.383 23.937 -17.399 1.00 49.31 174 GLY A CA 1
ATOM 1232 C C . GLY A 1 174 ? 30.643 22.447 -17.558 1.00 49.31 174 GLY A C 1
ATOM 1233 O O . GLY A 1 174 ? 29.734 21.640 -17.397 1.00 49.31 174 GLY A O 1
ATOM 1234 N N . ALA A 1 175 ? 31.886 22.081 -17.870 1.00 52.53 175 ALA A N 1
ATOM 1235 C CA . ALA A 1 175 ? 32.403 20.710 -17.886 1.00 52.53 175 ALA A CA 1
ATOM 1236 C C . ALA A 1 175 ? 32.536 20.115 -16.465 1.00 52.53 175 ALA A C 1
ATOM 1238 O O . ALA A 1 175 ? 33.485 19.400 -16.154 1.00 52.53 175 ALA A O 1
ATOM 1239 N N . GLY A 1 176 ? 31.593 20.431 -15.580 1.00 48.81 176 GLY A N 1
ATOM 1240 C CA . GLY A 1 176 ? 31.499 19.878 -14.241 1.00 48.81 176 GLY A CA 1
ATOM 1241 C C . GLY A 1 176 ? 30.382 18.854 -14.213 1.00 48.81 176 GLY A C 1
ATOM 1242 O O . GLY A 1 176 ? 29.264 19.187 -13.834 1.00 48.81 176 GLY A O 1
ATOM 1243 N N . GLY A 1 177 ? 30.685 17.609 -14.589 1.00 56.09 177 GLY A N 1
ATOM 1244 C CA . GLY A 1 177 ? 29.847 16.438 -14.306 1.00 56.09 177 GLY A CA 1
ATOM 1245 C C . GLY A 1 177 ? 29.809 16.133 -12.806 1.00 56.09 177 GLY A C 1
ATOM 1246 O O . GLY A 1 177 ? 30.138 15.030 -12.382 1.00 56.09 177 GLY A O 1
ATOM 1247 N N . GLY A 1 178 ? 29.483 17.136 -11.990 1.00 58.53 178 GLY A N 1
ATOM 1248 C CA . GLY A 1 178 ? 29.259 16.975 -10.567 1.00 58.53 178 GLY A CA 1
ATOM 1249 C C . GLY A 1 178 ? 28.001 16.146 -10.400 1.00 58.53 178 GLY A C 1
ATOM 1250 O O . GLY A 1 178 ? 26.904 16.636 -10.660 1.00 58.53 178 GLY A O 1
ATOM 1251 N N . ALA A 1 179 ? 28.175 14.881 -10.016 1.00 62.25 179 ALA A N 1
ATOM 1252 C CA . ALA A 1 179 ? 27.082 14.003 -9.640 1.00 62.25 179 ALA A CA 1
ATOM 1253 C C . ALA A 1 179 ? 26.161 14.765 -8.680 1.00 62.25 179 ALA A C 1
ATOM 1255 O O . ALA A 1 179 ? 26.588 15.187 -7.602 1.00 62.25 179 ALA A O 1
ATOM 1256 N N . ARG A 1 180 ? 24.917 15.007 -9.105 1.00 63.19 180 ARG A N 1
ATOM 1257 C CA . ARG A 1 180 ? 23.926 15.700 -8.285 1.00 63.19 180 ARG A CA 1
ATOM 1258 C C . ARG A 1 180 ? 23.791 14.899 -6.983 1.00 63.19 180 ARG A C 1
ATOM 1260 O O . ARG A 1 180 ? 23.515 13.700 -7.067 1.00 63.19 180 ARG A O 1
ATOM 1267 N N . PRO A 1 181 ? 24.041 15.501 -5.806 1.00 69.00 181 PRO A N 1
ATOM 1268 C CA . PRO A 1 181 ? 23.993 14.768 -4.549 1.00 69.00 181 PRO A CA 1
ATOM 1269 C C . PRO A 1 181 ? 22.606 14.149 -4.383 1.00 69.00 181 PRO A C 1
ATOM 1271 O O . PRO A 1 181 ? 21.597 14.793 -4.682 1.00 69.00 181 PRO A O 1
ATOM 1274 N N . ALA A 1 182 ? 22.569 12.888 -3.949 1.00 64.69 182 ALA A N 1
ATOM 1275 C CA . ALA A 1 182 ? 21.317 12.182 -3.730 1.00 64.69 182 ALA A CA 1
ATOM 1276 C C . ALA A 1 182 ? 20.453 12.963 -2.719 1.00 64.69 182 ALA A C 1
ATOM 1278 O O . ALA A 1 182 ? 20.984 13.453 -1.716 1.00 64.69 182 ALA A O 1
ATOM 1279 N N . PRO A 1 183 ? 19.141 13.102 -2.962 1.00 64.75 183 PRO A N 1
ATOM 1280 C CA . PRO A 1 183 ? 18.238 13.803 -2.070 1.00 64.75 183 PRO A CA 1
ATOM 1281 C C . PRO A 1 183 ? 18.243 13.085 -0.726 1.00 64.75 183 PRO A C 1
ATOM 1283 O O . PRO A 1 183 ? 18.056 11.869 -0.641 1.00 64.75 183 PRO A O 1
ATOM 1286 N N . ARG A 1 184 ? 18.498 13.847 0.334 1.00 70.25 184 ARG A N 1
ATOM 1287 C CA . ARG A 1 184 ? 18.467 13.331 1.695 1.00 70.25 184 ARG A CA 1
ATOM 1288 C C . ARG A 1 184 ? 17.014 13.263 2.152 1.00 70.25 184 ARG A C 1
ATOM 1290 O O . ARG A 1 184 ? 16.300 14.256 2.073 1.00 70.25 184 ARG A O 1
ATOM 1297 N N . LEU A 1 185 ? 16.591 12.095 2.629 1.00 67.94 185 LEU A N 1
ATOM 1298 C CA . LEU A 1 185 ? 15.319 11.949 3.327 1.00 67.94 185 LEU A CA 1
ATOM 1299 C C . LEU A 1 185 ? 15.466 12.486 4.746 1.00 67.94 185 LEU A C 1
ATOM 1301 O O . LEU A 1 185 ? 15.980 11.790 5.630 1.00 67.94 185 LEU A O 1
ATOM 1305 N N . GLU A 1 186 ? 15.023 13.716 4.960 1.00 74.69 186 GLU A N 1
ATOM 1306 C CA . GLU A 1 186 ? 14.691 14.155 6.309 1.00 74.69 186 GLU A CA 1
ATOM 1307 C C . GLU A 1 186 ? 13.360 13.487 6.708 1.00 74.69 186 GLU A C 1
ATOM 1309 O O . GLU A 1 186 ? 12.445 13.418 5.881 1.00 74.69 186 GLU A O 1
ATOM 1314 N N . PRO A 1 187 ? 13.261 12.898 7.914 1.00 68.50 187 PRO A N 1
ATOM 1315 C CA . PRO A 1 187 ? 12.007 12.323 8.383 1.00 68.50 187 PRO A CA 1
ATOM 1316 C C . PRO A 1 187 ? 10.939 13.424 8.486 1.00 68.50 187 PRO A C 1
ATOM 1318 O O . PRO A 1 187 ? 11.294 14.557 8.825 1.00 68.50 187 PRO A O 1
ATOM 1321 N N . PRO A 1 188 ? 9.655 13.109 8.232 1.00 71.31 188 PRO A N 1
ATOM 1322 C CA . PRO A 1 188 ? 8.582 14.085 8.368 1.00 71.31 188 PRO A CA 1
ATOM 1323 C C . PRO A 1 188 ? 8.586 14.673 9.780 1.00 71.31 188 PRO A C 1
ATOM 1325 O O . PRO A 1 188 ? 8.726 13.945 10.772 1.00 71.31 188 PRO A O 1
ATOM 1328 N N . THR A 1 189 ? 8.473 15.995 9.868 1.00 77.12 189 THR A N 1
ATOM 1329 C CA . THR A 1 189 ? 8.404 16.683 11.161 1.00 77.12 189 THR A CA 1
ATOM 1330 C C . THR A 1 189 ? 7.048 16.429 11.825 1.00 77.12 189 THR A C 1
ATOM 1332 O O . THR A 1 189 ? 6.074 16.053 11.174 1.00 77.12 189 THR A O 1
ATOM 1335 N N . ALA A 1 190 ? 6.965 16.636 13.142 1.00 70.31 190 ALA A N 1
ATOM 1336 C CA . ALA A 1 190 ? 5.702 16.514 13.875 1.00 70.31 190 ALA A CA 1
ATOM 1337 C C . ALA A 1 190 ? 4.601 17.427 13.301 1.00 70.31 190 ALA A C 1
ATOM 1339 O O . ALA A 1 190 ? 3.442 17.029 13.233 1.00 70.31 190 ALA A O 1
ATOM 1340 N N . GLU A 1 191 ? 4.978 18.629 12.857 1.00 74.31 191 GLU A N 1
ATOM 1341 C CA . GLU A 1 191 ? 4.070 19.600 12.239 1.00 74.31 191 GLU A CA 1
ATOM 1342 C C . GLU A 1 191 ? 3.542 19.098 10.890 1.00 74.31 191 GLU A C 1
ATOM 1344 O O . GLU A 1 191 ? 2.344 19.172 10.636 1.00 74.31 191 GLU A O 1
ATOM 1349 N N . GLU A 1 192 ? 4.400 18.514 10.050 1.00 72.50 192 GLU A N 1
ATOM 1350 C CA . GLU A 1 192 ? 3.979 17.915 8.776 1.00 72.50 192 GLU A CA 1
ATOM 1351 C C . GLU A 1 192 ? 3.045 16.717 8.976 1.00 72.50 192 GLU A C 1
ATOM 1353 O O . GLU A 1 192 ? 2.086 16.546 8.222 1.00 72.50 192 GLU A O 1
ATOM 1358 N N . LEU A 1 193 ? 3.303 15.899 10.002 1.00 70.25 193 LEU A N 1
ATOM 1359 C CA . LEU A 1 193 ? 2.437 14.776 10.363 1.00 70.25 193 LEU A CA 1
ATOM 1360 C C . LEU A 1 193 ? 1.059 15.251 10.827 1.00 70.25 193 LEU A C 1
ATOM 1362 O O . LEU A 1 193 ? 0.058 14.641 10.463 1.00 70.25 193 LEU A O 1
ATOM 1366 N N . ALA A 1 194 ? 0.992 16.357 11.571 1.00 73.31 194 ALA A N 1
ATOM 1367 C CA . ALA A 1 194 ? -0.275 16.919 12.029 1.00 73.31 194 ALA A CA 1
ATOM 1368 C C . ALA A 1 194 ? -1.164 17.404 10.867 1.00 73.31 194 ALA A C 1
ATOM 1370 O O . ALA A 1 194 ? -2.385 17.348 10.970 1.00 73.31 194 ALA A O 1
ATOM 1371 N N . VAL A 1 195 ? -0.575 17.831 9.744 1.00 79.31 195 VAL A N 1
ATOM 1372 C CA . VAL A 1 195 ? -1.327 18.322 8.573 1.00 79.31 195 VAL A CA 1
ATOM 1373 C C . VAL A 1 195 ? -2.026 17.195 7.804 1.00 79.31 195 VAL A C 1
ATOM 1375 O O . VAL A 1 195 ? -3.003 17.450 7.097 1.00 79.31 195 VAL A O 1
ATOM 1378 N N . VAL A 1 196 ? -1.554 15.950 7.912 1.00 74.06 196 VAL A N 1
ATOM 1379 C CA . VAL A 1 196 ? -2.121 14.820 7.168 1.00 74.06 196 VAL A CA 1
ATOM 1380 C C . VAL A 1 196 ? -3.049 14.030 8.089 1.00 74.06 196 VAL A C 1
ATOM 1382 O O . VAL A 1 196 ? -2.569 13.173 8.832 1.00 74.06 196 VAL A O 1
ATOM 1385 N N . PRO A 1 197 ? -4.378 14.256 8.047 1.00 74.19 197 PRO A N 1
ATOM 1386 C CA . PRO A 1 197 ? -5.291 13.501 8.890 1.00 74.19 197 PRO A CA 1
ATOM 1387 C C . PRO A 1 197 ? -5.169 12.002 8.583 1.00 74.19 197 PRO A C 1
ATOM 1389 O O . PRO A 1 197 ? -4.988 11.618 7.416 1.00 74.19 197 PRO A O 1
ATOM 1392 N N . PRO A 1 198 ? -5.271 11.131 9.602 1.00 71.31 198 PRO A N 1
ATOM 1393 C CA . PRO A 1 198 ? -5.293 9.701 9.367 1.00 71.31 198 PRO A CA 1
ATOM 1394 C C . PRO A 1 198 ? -6.475 9.365 8.448 1.00 71.31 198 PRO A C 1
ATOM 1396 O O . PRO A 1 198 ? -7.541 9.983 8.540 1.00 71.31 198 PRO A O 1
ATOM 1399 N N . PRO A 1 199 ? -6.313 8.399 7.534 1.00 75.12 199 PRO A N 1
ATOM 1400 C CA . PRO A 1 199 ? -7.390 8.015 6.641 1.00 75.12 199 PRO A CA 1
ATOM 1401 C C . PRO A 1 199 ? -8.575 7.520 7.465 1.00 75.12 199 PRO A C 1
ATOM 1403 O O . PRO A 1 199 ? -8.418 6.724 8.385 1.00 75.12 199 PRO A O 1
ATOM 1406 N N . ALA A 1 200 ? -9.776 7.982 7.133 1.00 81.69 200 ALA A N 1
ATOM 1407 C CA . ALA A 1 200 ? -10.985 7.476 7.760 1.00 81.69 200 ALA A CA 1
ATOM 1408 C C . ALA A 1 200 ? -11.358 6.118 7.149 1.00 81.69 200 ALA A C 1
ATOM 1410 O O . ALA A 1 200 ? -11.302 5.933 5.928 1.00 81.69 200 ALA A O 1
ATOM 1411 N N . LEU A 1 201 ? -11.781 5.168 7.987 1.00 86.06 201 LEU A N 1
ATOM 1412 C CA . LEU A 1 201 ? -12.439 3.962 7.487 1.00 86.06 201 LEU A CA 1
ATOM 1413 C C . LEU A 1 201 ? -13.742 4.360 6.773 1.00 86.06 201 LEU A C 1
ATOM 1415 O O . LEU A 1 201 ? -14.441 5.259 7.248 1.00 86.06 201 LEU A O 1
ATOM 1419 N N . PRO A 1 202 ? -14.112 3.688 5.666 1.00 82.75 202 PRO A N 1
ATOM 1420 C CA . PRO A 1 202 ? -15.374 3.961 4.986 1.00 82.75 202 PRO A CA 1
ATOM 1421 C C . PRO A 1 202 ? -16.532 3.823 5.984 1.00 82.75 202 PRO A C 1
ATOM 1423 O O . PRO A 1 202 ? -16.536 2.853 6.748 1.00 82.75 202 PRO A O 1
ATOM 1426 N N . PRO A 1 203 ? -17.497 4.759 6.027 1.00 82.56 203 PRO A N 1
ATOM 1427 C CA . PRO A 1 203 ? -18.567 4.731 7.020 1.00 82.56 203 PRO A CA 1
ATOM 1428 C C . PRO A 1 203 ? -19.377 3.434 6.910 1.00 82.56 203 PRO A C 1
ATOM 1430 O O . PRO A 1 203 ? -19.594 2.920 5.812 1.00 82.56 203 PRO A O 1
ATOM 1433 N N . VAL A 1 204 ? -19.837 2.895 8.046 1.00 81.81 204 VAL A N 1
ATOM 1434 C CA . VAL A 1 204 ? -20.825 1.807 8.026 1.00 81.81 204 VAL A CA 1
ATOM 1435 C C . VAL A 1 204 ? -22.158 2.443 7.654 1.00 81.81 204 VAL A C 1
ATOM 1437 O O . VAL A 1 204 ? -22.838 3.016 8.502 1.00 81.81 204 VAL A O 1
ATOM 1440 N N . VAL A 1 205 ? -22.480 2.429 6.363 1.00 77.19 205 VAL A N 1
ATOM 1441 C CA . VAL A 1 205 ? -23.759 2.933 5.866 1.00 77.19 205 VAL A CA 1
ATOM 1442 C C . VAL A 1 205 ? -24.854 1.991 6.374 1.00 77.19 205 VAL A C 1
ATOM 1444 O O . VAL A 1 205 ? -24.743 0.778 6.218 1.00 77.19 205 VAL A O 1
ATOM 1447 N N . ASP A 1 206 ? -25.903 2.569 6.960 1.00 66.56 206 ASP A N 1
ATOM 1448 C CA . ASP A 1 206 ? -27.201 1.919 7.187 1.00 66.56 206 ASP A CA 1
ATOM 1449 C C . ASP A 1 206 ? -27.346 0.965 8.400 1.00 66.56 206 ASP A C 1
ATOM 1451 O O . ASP A 1 206 ? -27.703 -0.205 8.278 1.00 66.56 206 ASP A O 1
ATOM 1455 N N . LEU A 1 207 ? -27.130 1.474 9.622 1.00 61.31 207 LEU A N 1
ATOM 1456 C CA . LEU A 1 207 ? -27.514 0.779 10.873 1.00 61.31 207 LEU A CA 1
ATOM 1457 C C . LEU A 1 207 ? -28.324 1.657 11.840 1.00 61.31 207 LEU A C 1
ATOM 1459 O O . LEU A 1 207 ? -28.420 1.357 13.031 1.00 61.31 207 LEU A O 1
ATOM 1463 N N . ALA A 1 208 ? -28.930 2.729 11.324 1.00 53.84 208 ALA A N 1
ATOM 1464 C CA . ALA A 1 208 ? -29.462 3.867 12.078 1.00 53.84 208 ALA A CA 1
ATOM 1465 C C . ALA A 1 208 ? -30.584 3.562 13.093 1.00 53.84 208 ALA A C 1
ATOM 1467 O O . ALA A 1 208 ? -31.044 4.475 13.767 1.00 53.84 208 ALA A O 1
ATOM 1468 N N . GLN A 1 209 ? -31.032 2.313 13.243 1.00 69.94 209 GLN A N 1
ATOM 1469 C CA . GLN A 1 209 ? -32.156 1.991 14.127 1.00 69.94 209 GLN A CA 1
ATOM 1470 C C . GLN A 1 209 ? -31.774 1.285 15.434 1.00 69.94 209 GLN A C 1
ATOM 1472 O O . GLN A 1 209 ? -32.601 1.239 16.339 1.00 69.94 209 GLN A O 1
ATOM 1477 N N . VAL A 1 210 ? -30.549 0.756 15.591 1.00 87.94 210 VAL A N 1
ATOM 1478 C CA . VAL A 1 210 ? -30.143 0.094 16.851 1.00 87.94 210 VAL A CA 1
ATOM 1479 C C . VAL A 1 210 ? -28.664 0.374 17.176 1.00 87.94 210 VAL A C 1
ATOM 1481 O O . VAL A 1 210 ? -27.792 -0.255 16.569 1.00 87.94 210 VAL A O 1
ATOM 1484 N N . PRO A 1 211 ? -28.350 1.237 18.168 1.00 86.56 211 PRO A N 1
ATOM 1485 C CA . PRO A 1 211 ? -26.973 1.598 18.538 1.00 86.56 211 PRO A CA 1
ATOM 1486 C C . PRO A 1 211 ? -26.063 0.393 18.813 1.00 86.56 211 PRO A C 1
ATOM 1488 O O . PRO A 1 211 ? -24.925 0.345 18.353 1.00 86.56 211 PRO A O 1
ATOM 1491 N N . ALA A 1 212 ? -26.588 -0.639 19.482 1.00 87.56 212 ALA A N 1
ATOM 1492 C CA . ALA A 1 212 ? -25.843 -1.865 19.767 1.00 87.56 212 ALA A CA 1
ATOM 1493 C C . ALA A 1 212 ? -25.418 -2.618 18.491 1.00 87.56 212 ALA A C 1
ATOM 1495 O O . ALA A 1 212 ? -24.298 -3.122 18.411 1.00 87.56 212 ALA A O 1
ATOM 1496 N N . ARG A 1 213 ? -26.280 -2.660 17.463 1.00 87.81 213 ARG A N 1
ATOM 1497 C CA . ARG A 1 213 ? -25.938 -3.282 16.172 1.00 87.81 213 ARG A CA 1
ATOM 1498 C C . ARG A 1 213 ? -24.884 -2.467 15.427 1.00 87.81 213 ARG A C 1
ATOM 1500 O O . ARG A 1 213 ? -23.997 -3.058 14.821 1.00 87.81 213 ARG A O 1
ATOM 1507 N N . ALA A 1 214 ? -24.952 -1.137 15.508 1.00 88.94 214 ALA A N 1
ATOM 1508 C CA . ALA A 1 214 ? -23.951 -0.252 14.918 1.00 88.94 214 ALA A CA 1
ATOM 1509 C C . ALA A 1 214 ? -22.562 -0.454 15.546 1.00 88.94 214 ALA A C 1
ATOM 1511 O O . ALA A 1 214 ? -21.580 -0.606 14.819 1.00 88.94 214 ALA A O 1
ATOM 1512 N N . LEU A 1 215 ? -22.479 -0.529 16.879 1.00 91.06 215 LEU A N 1
ATOM 1513 C CA . LEU A 1 215 ? -21.225 -0.812 17.587 1.00 91.06 215 LEU A CA 1
ATOM 1514 C C . LEU A 1 215 ? -20.670 -2.195 17.238 1.00 91.06 215 LEU A C 1
ATOM 1516 O O . LEU A 1 215 ? -19.491 -2.314 16.909 1.00 91.06 215 LEU A O 1
ATOM 1520 N N . HIS A 1 216 ? -21.519 -3.225 17.241 1.00 91.31 216 HIS A N 1
ATOM 1521 C CA . HIS A 1 216 ? -21.100 -4.575 16.870 1.00 91.31 216 HIS A CA 1
ATOM 1522 C C . HIS A 1 216 ? -20.569 -4.639 15.429 1.00 91.31 216 HIS A C 1
ATOM 1524 O O . HIS A 1 216 ? -19.509 -5.209 15.193 1.00 91.31 216 HIS A O 1
ATOM 1530 N N . ALA A 1 217 ? -21.242 -3.994 14.472 1.00 92.19 217 ALA A N 1
ATOM 1531 C CA . ALA A 1 217 ? -20.787 -3.958 13.084 1.00 92.19 217 ALA A CA 1
ATOM 1532 C C . ALA A 1 217 ? -19.456 -3.209 12.907 1.00 92.19 217 ALA A C 1
ATOM 1534 O O . ALA A 1 217 ? -18.600 -3.648 12.138 1.00 92.19 217 ALA A O 1
ATOM 1535 N N . ARG A 1 218 ? -19.256 -2.095 13.627 1.00 94.19 218 ARG A N 1
ATOM 1536 C CA . ARG A 1 218 ? -17.971 -1.375 13.650 1.00 94.19 218 ARG A CA 1
ATOM 1537 C C . ARG A 1 218 ? -16.851 -2.263 14.187 1.00 94.19 218 ARG A C 1
ATOM 1539 O O . ARG A 1 218 ? -15.787 -2.326 13.574 1.00 94.19 218 ARG A O 1
ATOM 1546 N N . LEU A 1 219 ? -17.116 -2.982 15.275 1.00 94.50 219 LEU A N 1
ATOM 1547 C CA . LEU A 1 219 ? -16.164 -3.895 15.900 1.00 94.50 219 LEU A CA 1
ATOM 1548 C C . LEU A 1 219 ? -15.805 -5.074 14.980 1.00 94.50 219 LEU A C 1
ATOM 1550 O O . LEU A 1 219 ? -14.626 -5.321 14.736 1.00 94.50 219 LEU A O 1
ATOM 1554 N N . GLU A 1 220 ? -16.802 -5.741 14.389 1.00 95.12 220 GLU A N 1
ATOM 1555 C CA . GLU A 1 220 ? -16.583 -6.827 13.419 1.00 95.12 220 GLU A CA 1
ATOM 1556 C C . GLU A 1 220 ? -15.808 -6.354 12.187 1.00 95.12 220 GLU A C 1
ATOM 1558 O O . GLU A 1 220 ? -14.932 -7.064 11.689 1.00 95.12 220 GLU A O 1
ATOM 1563 N N . ARG A 1 221 ? -16.069 -5.129 11.715 1.00 95.25 221 ARG A N 1
ATOM 1564 C CA . ARG A 1 221 ? -15.298 -4.520 10.628 1.00 95.25 221 ARG A CA 1
ATOM 1565 C C . ARG A 1 221 ? -13.832 -4.352 11.018 1.00 95.25 221 ARG A C 1
ATOM 1567 O O . ARG A 1 221 ? -12.970 -4.775 10.255 1.00 95.25 221 ARG A O 1
ATOM 1574 N N . VAL A 1 222 ? -13.539 -3.764 12.179 1.00 95.94 222 VAL A N 1
ATOM 1575 C CA . VAL A 1 222 ? -12.155 -3.605 12.662 1.00 95.94 222 VAL A CA 1
ATOM 1576 C C . VAL A 1 222 ? -11.466 -4.964 12.773 1.00 95.94 222 VAL A C 1
ATOM 1578 O O . VAL A 1 222 ? -10.369 -5.139 12.244 1.00 95.94 222 VAL A O 1
ATOM 1581 N N . TRP A 1 223 ? -12.115 -5.949 13.397 1.00 96.06 223 TRP A N 1
ATOM 1582 C CA . TRP A 1 223 ? -11.549 -7.291 13.543 1.00 96.06 223 TRP A CA 1
ATOM 1583 C C . TRP A 1 223 ? -11.324 -7.996 12.210 1.00 96.06 223 TRP A C 1
ATOM 1585 O O . TRP A 1 223 ? -10.329 -8.705 12.061 1.00 96.06 223 TRP A O 1
ATOM 1595 N N . GLY A 1 224 ? -12.228 -7.811 11.247 1.00 95.75 224 GLY A N 1
ATOM 1596 C CA . GLY A 1 224 ? -12.078 -8.327 9.892 1.00 95.75 224 GLY A CA 1
ATOM 1597 C C . GLY A 1 224 ? -10.910 -7.683 9.147 1.00 95.75 224 GLY A C 1
ATOM 1598 O O . GLY A 1 224 ? -10.154 -8.393 8.491 1.00 95.75 224 GLY A O 1
ATOM 1599 N N . LEU A 1 225 ? -10.732 -6.364 9.282 1.00 95.69 225 LEU A N 1
ATOM 1600 C CA . LEU A 1 225 ? -9.639 -5.622 8.643 1.00 95.69 225 LEU A CA 1
ATOM 1601 C C . LEU A 1 225 ? -8.267 -5.967 9.233 1.00 95.69 225 LEU A C 1
ATOM 1603 O O . LEU A 1 225 ? -7.296 -6.059 8.490 1.00 95.69 225 LEU A O 1
ATOM 1607 N N . LEU A 1 226 ? -8.193 -6.166 10.550 1.00 95.69 226 LEU A N 1
ATOM 1608 C CA . LEU A 1 226 ? -6.956 -6.510 11.257 1.00 95.69 226 LEU A CA 1
ATOM 1609 C C . LEU A 1 226 ? -6.680 -8.022 11.313 1.00 95.69 226 LEU A C 1
ATOM 1611 O O . LEU A 1 226 ? -5.654 -8.435 11.844 1.00 95.69 226 LEU A O 1
ATOM 1615 N N . GLY A 1 227 ? -7.590 -8.868 10.823 1.00 95.88 227 GLY A N 1
ATOM 1616 C CA . GLY A 1 227 ? -7.423 -10.323 10.892 1.00 95.88 227 GLY A CA 1
ATOM 1617 C C . GLY A 1 227 ? -7.378 -10.864 12.327 1.00 95.88 227 GLY A C 1
ATOM 1618 O O . GLY A 1 227 ? -6.725 -11.871 12.597 1.00 95.88 227 GLY A O 1
ATOM 1619 N N . VAL A 1 228 ? -8.056 -10.208 13.278 1.00 94.00 228 VAL A N 1
ATOM 1620 C CA . VAL A 1 228 ? -8.008 -10.604 14.696 1.00 94.00 228 VAL A CA 1
ATOM 1621 C C . VAL A 1 228 ? -8.587 -12.019 14.851 1.00 94.00 228 VAL A C 1
ATOM 1623 O O . VAL A 1 228 ? -9.729 -12.256 14.428 1.00 94.00 228 VAL A O 1
ATOM 1626 N N . PRO A 1 229 ? -7.852 -12.978 15.449 1.00 92.88 229 PRO A N 1
ATOM 1627 C CA . PRO A 1 229 ? -8.322 -14.352 15.588 1.00 92.88 229 PRO A CA 1
ATOM 1628 C C . PRO A 1 229 ? -9.469 -14.441 16.603 1.00 92.88 229 PRO A C 1
ATOM 1630 O O . PRO A 1 229 ? -9.504 -13.703 17.586 1.00 92.88 229 PRO A O 1
ATOM 1633 N N . ALA A 1 230 ? -10.410 -15.367 16.390 1.00 93.19 230 ALA A N 1
ATOM 1634 C CA . ALA A 1 230 ? -11.623 -15.484 17.210 1.00 93.19 230 ALA A CA 1
ATOM 1635 C C . ALA A 1 230 ? -11.379 -15.560 18.738 1.00 93.19 230 ALA A C 1
ATOM 1637 O O . ALA A 1 230 ? -12.104 -14.881 19.467 1.00 93.19 230 ALA A O 1
ATOM 1638 N N . PRO A 1 231 ? -10.357 -16.283 19.251 1.00 92.56 231 PRO A N 1
ATOM 1639 C CA . PRO A 1 231 ? -10.048 -16.276 20.684 1.00 92.56 231 PRO A CA 1
ATOM 1640 C C . PRO A 1 231 ? -9.690 -14.883 21.221 1.00 92.56 231 PRO A C 1
ATOM 1642 O O . PRO A 1 231 ? -10.127 -14.513 22.308 1.00 92.56 231 PRO A O 1
ATOM 1645 N N . ALA A 1 232 ? -8.952 -14.083 20.443 1.00 91.31 232 ALA A N 1
ATOM 1646 C CA . ALA A 1 232 ? -8.576 -12.725 20.830 1.00 91.31 232 ALA A CA 1
ATOM 1647 C C . ALA A 1 232 ? -9.780 -11.770 20.809 1.00 91.31 232 ALA A C 1
ATOM 1649 O O . ALA A 1 232 ? -9.911 -10.940 21.706 1.00 91.31 232 ALA A O 1
ATOM 1650 N N . ARG A 1 233 ? -10.708 -11.937 19.851 1.00 94.00 233 ARG A N 1
ATOM 1651 C CA . ARG A 1 233 ? -11.965 -11.162 19.808 1.00 94.00 233 ARG A CA 1
ATOM 1652 C C . ARG A 1 233 ? -12.768 -11.329 21.095 1.00 94.00 233 ARG A C 1
ATOM 1654 O O . ARG A 1 233 ? -13.211 -10.344 21.677 1.00 94.00 233 ARG A O 1
ATOM 1661 N N . MET A 1 234 ? -12.917 -12.572 21.562 1.00 92.75 234 MET A N 1
ATOM 1662 C CA . MET A 1 234 ? -13.629 -12.861 22.809 1.00 92.75 234 MET A CA 1
ATOM 1663 C C . MET A 1 234 ? -12.920 -12.238 24.016 1.00 92.75 234 MET A C 1
ATOM 1665 O O . MET A 1 234 ? -13.574 -11.618 24.847 1.00 92.75 234 MET A O 1
ATOM 1669 N N . GLY A 1 235 ? -11.588 -12.341 24.082 1.00 90.56 235 GLY A N 1
ATOM 1670 C CA . GLY A 1 235 ? -10.794 -11.707 25.138 1.00 90.56 235 GLY A CA 1
ATOM 1671 C C . GLY A 1 235 ? -11.013 -10.194 25.221 1.00 90.56 235 GLY A C 1
ATOM 1672 O O . GLY A 1 235 ? -11.207 -9.670 26.313 1.00 90.56 235 GLY A O 1
ATOM 1673 N N . MET A 1 236 ? -11.078 -9.505 24.076 1.00 89.38 236 MET A N 1
ATOM 1674 C CA . MET A 1 236 ? -11.387 -8.072 24.031 1.00 89.38 236 MET A CA 1
ATOM 1675 C C . MET A 1 236 ? -12.789 -7.766 24.567 1.00 89.38 236 MET A C 1
ATOM 1677 O O . MET A 1 236 ? -12.942 -6.879 25.400 1.00 89.38 236 MET A O 1
ATOM 1681 N N . VAL A 1 237 ? -13.815 -8.504 24.126 1.00 91.81 237 VAL A N 1
ATOM 1682 C CA . VAL A 1 237 ? -15.193 -8.294 24.609 1.00 91.81 237 VAL A CA 1
ATOM 1683 C C . VAL A 1 237 ? -15.277 -8.511 26.115 1.00 91.81 237 VAL A C 1
ATOM 1685 O O . VAL A 1 237 ? -15.881 -7.700 26.815 1.00 91.81 237 VAL A O 1
ATOM 1688 N N . LEU A 1 238 ? -14.646 -9.574 26.620 1.00 92.06 238 LEU A N 1
ATOM 1689 C CA . LEU A 1 238 ? -14.604 -9.879 28.048 1.00 92.06 238 LEU A CA 1
ATOM 1690 C C . LEU A 1 238 ? -13.871 -8.792 28.842 1.00 92.06 238 LEU A C 1
ATOM 1692 O O . LEU A 1 238 ? -14.360 -8.405 29.896 1.00 92.06 238 LEU A O 1
ATOM 1696 N N . ALA A 1 239 ? -12.766 -8.247 28.327 1.00 88.94 239 ALA A N 1
ATOM 1697 C CA . ALA A 1 239 ? -12.042 -7.160 28.987 1.00 88.94 239 ALA A CA 1
ATOM 1698 C C . ALA A 1 239 ? -12.923 -5.914 29.191 1.00 88.94 239 ALA A C 1
ATOM 1700 O O . ALA A 1 239 ? -12.946 -5.354 30.282 1.00 88.94 239 ALA A O 1
ATOM 1701 N N . PHE A 1 240 ? -13.715 -5.530 28.183 1.00 89.38 240 PHE A N 1
ATOM 1702 C CA . PHE A 1 240 ? -14.625 -4.381 28.288 1.00 89.38 240 PHE A CA 1
ATOM 1703 C C . PHE A 1 240 ? -15.906 -4.659 29.081 1.00 89.38 240 PHE A C 1
ATOM 1705 O O . PHE A 1 240 ? -16.537 -3.720 29.556 1.00 89.38 240 PHE A O 1
ATOM 1712 N N . SER A 1 241 ? -16.322 -5.921 29.209 1.00 89.94 241 SER A N 1
ATOM 1713 C CA . SER A 1 241 ? -17.538 -6.286 29.953 1.00 89.94 241 SER A CA 1
ATOM 1714 C C . SER A 1 241 ? -17.277 -6.674 31.409 1.00 89.94 241 SER A C 1
ATOM 1716 O O . SER A 1 241 ? -18.208 -6.640 32.213 1.00 89.94 241 SER A O 1
ATOM 1718 N N . ALA A 1 242 ? -16.036 -7.007 31.768 1.00 90.88 242 ALA A N 1
ATOM 1719 C CA . ALA A 1 242 ? -15.649 -7.325 33.140 1.00 90.88 242 ALA A CA 1
ATOM 1720 C C . ALA A 1 242 ? -15.519 -6.082 34.037 1.00 90.88 242 ALA A C 1
ATOM 1722 O O . ALA A 1 242 ? -15.719 -6.190 35.246 1.00 90.88 242 ALA A O 1
ATOM 1723 N N . ASP A 1 243 ? -15.206 -4.919 33.460 1.00 92.75 243 ASP A N 1
ATOM 1724 C CA . ASP A 1 243 ? -15.007 -3.667 34.188 1.00 92.75 243 ASP A CA 1
ATOM 1725 C C . ASP A 1 243 ? -15.998 -2.591 33.720 1.00 92.75 243 ASP A C 1
ATOM 1727 O O . ASP A 1 243 ? -16.118 -2.278 32.534 1.00 92.75 243 ASP A O 1
ATOM 1731 N N . LYS A 1 244 ? -16.723 -2.007 34.678 1.00 92.62 244 LYS A N 1
ATOM 1732 C CA . LYS A 1 244 ? -17.695 -0.941 34.423 1.00 92.62 244 LYS A CA 1
ATOM 1733 C C . LYS A 1 244 ? -17.013 0.330 33.912 1.00 92.62 244 LYS A C 1
ATOM 1735 O O . LYS A 1 244 ? -17.607 1.023 33.089 1.00 92.62 244 LYS A O 1
ATOM 1740 N N . GLU A 1 245 ? -15.805 0.641 34.378 1.00 90.69 245 GLU A N 1
ATOM 1741 C CA . GLU A 1 245 ? -15.057 1.807 33.893 1.00 90.69 245 GLU A CA 1
ATOM 1742 C C . GLU A 1 245 ? -14.612 1.599 32.442 1.00 90.69 245 GLU A C 1
ATOM 1744 O O . GLU A 1 245 ? -14.808 2.485 31.607 1.00 90.69 245 GLU A O 1
ATOM 1749 N N . ALA A 1 246 ? -14.144 0.394 32.102 1.00 87.50 246 ALA A N 1
ATOM 1750 C CA . ALA A 1 246 ? -13.822 0.026 30.723 1.00 87.50 246 ALA A CA 1
ATOM 1751 C C . ALA A 1 246 ? -15.052 0.093 29.799 1.00 87.50 246 ALA A C 1
ATOM 1753 O O . ALA A 1 246 ? -14.962 0.559 28.663 1.00 87.50 246 ALA A O 1
ATOM 1754 N N . ALA A 1 247 ? -16.232 -0.310 30.279 1.00 88.56 247 ALA A N 1
ATOM 1755 C CA . ALA A 1 247 ? -17.466 -0.192 29.502 1.00 88.56 247 ALA A CA 1
ATOM 1756 C C . ALA A 1 247 ? -17.804 1.271 29.145 1.00 88.56 247 ALA A C 1
ATOM 1758 O O . ALA A 1 247 ? -18.331 1.527 28.060 1.00 88.56 247 ALA A O 1
ATOM 1759 N N . LEU A 1 248 ? -17.475 2.232 30.019 1.00 90.00 248 LEU A N 1
ATOM 1760 C CA . LEU A 1 248 ? -17.673 3.665 29.763 1.00 90.00 248 LEU A CA 1
ATOM 1761 C C . LEU A 1 248 ? -16.660 4.225 28.753 1.00 90.00 248 LEU A C 1
ATOM 1763 O O . LEU A 1 248 ? -16.997 5.145 28.008 1.00 90.00 248 LEU A O 1
ATOM 1767 N N . SER A 1 249 ? -15.451 3.661 28.683 1.00 90.38 249 SER A N 1
ATOM 1768 C CA . SER A 1 249 ? -14.424 4.051 27.707 1.00 90.38 249 SER A CA 1
ATOM 1769 C C . SER A 1 249 ? -14.485 3.266 26.389 1.00 90.38 249 SER A C 1
ATOM 1771 O O . SER A 1 249 ? -13.718 3.559 25.470 1.00 90.38 249 SER A O 1
ATOM 1773 N N . PHE A 1 250 ? -15.418 2.314 26.243 1.00 91.56 250 PHE A N 1
ATOM 1774 C CA . PHE A 1 250 ? -15.503 1.430 25.076 1.00 91.56 250 PHE A CA 1
ATOM 1775 C C . PHE A 1 250 ? -15.577 2.183 23.741 1.00 91.56 250 PHE A C 1
ATOM 1777 O O . PHE A 1 250 ? -14.938 1.777 22.773 1.00 91.56 250 PHE A O 1
ATOM 1784 N N . GLU A 1 251 ? -16.327 3.287 23.660 1.00 91.56 251 GLU A N 1
ATOM 1785 C CA . GLU A 1 251 ? -16.426 4.045 22.409 1.00 91.56 251 GLU A CA 1
ATOM 1786 C C . GLU A 1 251 ? -15.105 4.738 22.042 1.00 91.56 251 GLU A C 1
ATOM 1788 O O . GLU A 1 251 ? -14.716 4.720 20.872 1.00 91.56 251 GLU A O 1
ATOM 1793 N N . ALA A 1 252 ? -14.396 5.303 23.024 1.00 89.69 252 ALA A N 1
ATOM 1794 C CA . ALA A 1 252 ? -13.078 5.900 22.815 1.00 89.69 252 ALA A CA 1
ATOM 1795 C C . ALA A 1 252 ? -12.064 4.831 22.381 1.00 89.69 252 ALA A C 1
ATOM 1797 O O . ALA A 1 252 ? -11.387 4.996 21.366 1.00 89.69 252 ALA A O 1
ATOM 1798 N N . ALA A 1 253 ? -12.057 3.683 23.063 1.00 91.12 253 ALA A N 1
ATOM 1799 C CA . ALA A 1 253 ? -11.234 2.543 22.683 1.00 91.12 253 ALA A CA 1
ATOM 1800 C C . ALA A 1 253 ? -11.562 2.038 21.267 1.00 91.12 253 ALA A C 1
ATOM 1802 O O . ALA A 1 253 ? -10.655 1.760 20.483 1.00 91.12 253 ALA A O 1
ATOM 1803 N N . LEU A 1 254 ? -12.844 1.958 20.893 1.00 93.31 254 LEU A N 1
ATOM 1804 C CA . LEU A 1 254 ? -13.258 1.569 19.544 1.00 93.31 254 LEU A CA 1
ATOM 1805 C C . LEU A 1 254 ? -12.775 2.575 18.489 1.00 93.31 254 LEU A C 1
ATOM 1807 O O . LEU A 1 254 ? -12.318 2.154 17.428 1.00 93.31 254 LEU A O 1
ATOM 1811 N N . ARG A 1 255 ? -12.822 3.884 18.771 1.00 90.69 255 ARG A N 1
ATOM 1812 C CA . ARG A 1 255 ? -12.252 4.914 17.881 1.00 90.69 255 ARG A CA 1
ATOM 1813 C C . ARG A 1 255 ? -10.735 4.751 17.736 1.00 90.69 255 ARG A C 1
ATOM 1815 O O . ARG A 1 255 ? -10.236 4.832 16.615 1.00 90.69 255 ARG A O 1
ATOM 1822 N N . ALA A 1 256 ? -10.018 4.453 18.822 1.00 90.25 256 ALA A N 1
ATOM 1823 C CA . ALA A 1 256 ? -8.581 4.168 18.778 1.00 90.25 256 ALA A CA 1
ATOM 1824 C C . ALA A 1 256 ? -8.270 2.929 17.916 1.00 90.25 256 ALA A C 1
ATOM 1826 O O . ALA A 1 256 ? -7.380 2.965 17.065 1.00 90.25 256 ALA A O 1
ATOM 1827 N N . TRP A 1 257 ? -9.057 1.859 18.058 1.00 93.62 257 TRP A N 1
ATOM 1828 C CA . TRP A 1 257 ? -8.971 0.666 17.211 1.00 93.62 257 TRP A CA 1
ATOM 1829 C C . TRP A 1 257 ? -9.260 0.959 15.728 1.00 93.62 257 TRP A C 1
ATOM 1831 O O . TRP A 1 257 ? -8.560 0.447 14.853 1.00 93.62 257 TRP A O 1
ATOM 1841 N N . GLU A 1 258 ? -10.268 1.779 15.421 1.00 94.12 258 GLU A N 1
ATOM 1842 C CA . GLU A 1 258 ? -10.593 2.189 14.047 1.00 94.12 258 GLU A CA 1
ATOM 1843 C C . GLU A 1 258 ? -9.470 3.023 13.417 1.00 94.12 258 GLU A C 1
ATOM 1845 O O . GLU A 1 258 ? -9.097 2.772 12.267 1.00 94.12 258 GLU A O 1
ATOM 1850 N N . ALA A 1 259 ? -8.893 3.960 14.176 1.00 89.62 259 ALA A N 1
ATOM 1851 C CA . ALA A 1 259 ? -7.741 4.751 13.748 1.00 89.62 259 ALA A CA 1
ATOM 1852 C C . ALA A 1 259 ? -6.513 3.863 13.487 1.00 89.62 259 ALA A C 1
ATOM 1854 O O . ALA A 1 259 ? -5.861 3.995 12.448 1.00 89.62 259 ALA A O 1
ATOM 1855 N N . ALA A 1 260 ? -6.241 2.902 14.377 1.00 91.81 260 ALA A N 1
ATOM 1856 C CA . ALA A 1 260 ? -5.159 1.937 14.199 1.00 91.81 260 ALA A CA 1
ATOM 1857 C C . ALA A 1 260 ? -5.362 1.074 12.948 1.00 91.81 260 ALA A C 1
ATOM 1859 O O . ALA A 1 260 ? -4.445 0.942 12.136 1.00 91.81 260 ALA A O 1
ATOM 1860 N N . ALA A 1 261 ? -6.570 0.543 12.739 1.00 94.44 261 ALA A N 1
ATOM 1861 C CA . ALA A 1 261 ? -6.895 -0.237 11.549 1.00 94.44 261 ALA A CA 1
ATOM 1862 C C . ALA A 1 261 ? -6.700 0.567 10.258 1.00 94.44 261 ALA A C 1
ATOM 1864 O O . ALA A 1 261 ? -6.122 0.059 9.295 1.00 94.44 261 ALA A O 1
ATOM 1865 N N . ALA A 1 262 ? -7.118 1.832 10.233 1.00 92.44 262 ALA A N 1
ATOM 1866 C CA . ALA A 1 262 ? -6.924 2.675 9.062 1.00 92.44 262 ALA A CA 1
ATOM 1867 C C . ALA A 1 262 ? -5.442 2.978 8.782 1.00 92.44 262 ALA A C 1
ATOM 1869 O O . ALA A 1 262 ? -5.005 2.882 7.631 1.00 92.44 262 ALA A O 1
ATOM 1870 N N . ALA A 1 263 ? -4.657 3.276 9.823 1.00 90.56 263 ALA A N 1
ATOM 1871 C CA . ALA A 1 263 ? -3.217 3.511 9.702 1.00 90.56 263 ALA A CA 1
ATOM 1872 C C . ALA A 1 263 ? -2.476 2.268 9.174 1.00 90.56 263 ALA A C 1
ATOM 1874 O O . ALA A 1 263 ? -1.637 2.375 8.273 1.00 90.56 263 ALA A O 1
ATOM 1875 N N . VAL A 1 264 ? -2.831 1.077 9.673 1.00 93.69 264 VAL A N 1
ATOM 1876 C CA . VAL A 1 264 ? -2.299 -0.209 9.192 1.00 93.69 264 VAL A CA 1
ATOM 1877 C C . VAL A 1 264 ? -2.589 -0.385 7.701 1.00 93.69 264 VAL A C 1
ATOM 1879 O O . VAL A 1 264 ? -1.660 -0.602 6.923 1.00 93.69 264 VAL A O 1
ATOM 1882 N N . LEU A 1 265 ? -3.850 -0.236 7.281 1.00 92.00 265 LEU A N 1
ATOM 1883 C CA . LEU A 1 265 ? -4.252 -0.418 5.880 1.00 92.00 265 LEU A CA 1
ATOM 1884 C C . LEU A 1 265 ? -3.557 0.569 4.939 1.00 92.00 265 LEU A C 1
ATOM 1886 O O . LEU A 1 265 ? -3.123 0.185 3.851 1.00 92.00 265 LEU A O 1
ATOM 1890 N N . GLN A 1 266 ? -3.420 1.831 5.352 1.00 91.94 266 GLN A N 1
ATOM 1891 C CA . GLN A 1 266 ? -2.703 2.840 4.576 1.00 91.94 266 GLN A CA 1
ATOM 1892 C C . GLN A 1 266 ? -1.236 2.461 4.391 1.00 91.94 266 GLN A C 1
ATOM 1894 O O . GLN A 1 266 ? -0.716 2.514 3.272 1.00 91.94 266 GLN A O 1
ATOM 1899 N N . ARG A 1 267 ? -0.576 2.057 5.481 1.00 93.75 267 ARG A N 1
ATOM 1900 C CA . ARG A 1 267 ? 0.824 1.638 5.457 1.00 93.75 267 ARG A CA 1
ATOM 1901 C C . ARG A 1 267 ? 1.026 0.430 4.543 1.00 93.75 267 ARG A C 1
ATOM 1903 O O . ARG A 1 267 ? 1.939 0.456 3.719 1.00 93.75 267 ARG A O 1
ATOM 1910 N N . GLU A 1 268 ? 0.170 -0.584 4.631 1.00 92.75 268 GLU A N 1
ATOM 1911 C CA . GLU A 1 268 ? 0.255 -1.787 3.790 1.00 92.75 268 GLU A CA 1
ATOM 1912 C C . GLU A 1 268 ? -0.026 -1.486 2.308 1.00 92.75 268 GLU A C 1
ATOM 1914 O O . GLU A 1 268 ? 0.693 -1.957 1.423 1.00 92.75 268 GLU A O 1
ATOM 1919 N N . ALA A 1 269 ? -0.990 -0.612 2.005 1.00 89.31 269 ALA A N 1
ATOM 1920 C CA . ALA A 1 269 ? -1.239 -0.168 0.633 1.00 89.31 269 ALA A CA 1
ATOM 1921 C C . ALA A 1 269 ? -0.029 0.580 0.038 1.00 89.31 269 ALA A C 1
ATOM 1923 O O . ALA A 1 269 ? 0.328 0.387 -1.131 1.00 89.31 269 ALA A O 1
ATOM 1924 N N . LEU A 1 270 ? 0.631 1.427 0.835 1.00 90.00 270 LEU A N 1
ATOM 1925 C CA . LEU A 1 270 ? 1.858 2.121 0.434 1.00 90.00 270 LEU A CA 1
ATOM 1926 C C . LEU A 1 270 ? 3.032 1.150 0.268 1.00 90.00 270 LEU A C 1
ATOM 1928 O O . LEU A 1 270 ? 3.772 1.260 -0.712 1.00 90.00 270 LEU A O 1
ATOM 1932 N N . LEU A 1 271 ? 3.161 0.163 1.157 1.00 89.38 271 LEU A N 1
ATOM 1933 C CA . LEU A 1 271 ? 4.156 -0.903 1.052 1.00 89.38 271 LEU A CA 1
ATOM 1934 C C . LEU A 1 271 ? 4.008 -1.677 -0.260 1.00 89.38 271 LEU A C 1
ATOM 1936 O O . LEU A 1 271 ? 4.988 -1.892 -0.976 1.00 89.38 271 LEU A O 1
ATOM 1940 N N . GLU A 1 272 ? 2.780 -2.050 -0.622 1.00 89.06 272 GLU A N 1
ATOM 1941 C CA . GLU A 1 272 ? 2.501 -2.746 -1.876 1.00 89.06 272 GLU A CA 1
ATOM 1942 C C . GLU A 1 272 ? 2.849 -1.878 -3.099 1.00 89.06 272 GLU A C 1
ATOM 1944 O O . GLU A 1 272 ? 3.391 -2.377 -4.094 1.00 89.06 272 GLU A O 1
ATOM 1949 N N . ARG A 1 273 ? 2.567 -0.568 -3.045 1.00 88.69 273 ARG A N 1
ATOM 1950 C CA . ARG A 1 273 ? 2.946 0.386 -4.104 1.00 88.69 273 ARG A CA 1
ATOM 1951 C C . ARG A 1 273 ? 4.464 0.509 -4.235 1.00 88.69 273 ARG A C 1
ATOM 1953 O O . ARG A 1 273 ? 4.964 0.416 -5.355 1.00 88.69 273 ARG A O 1
ATOM 1960 N N . LEU A 1 274 ? 5.194 0.629 -3.126 1.00 87.50 274 LEU A N 1
ATOM 1961 C CA . LEU A 1 274 ? 6.662 0.647 -3.116 1.00 87.50 274 LEU A CA 1
ATOM 1962 C C . LEU A 1 274 ? 7.249 -0.663 -3.654 1.00 87.50 274 LEU A C 1
ATOM 1964 O O . LEU A 1 274 ? 8.158 -0.644 -4.484 1.00 87.50 274 LEU A O 1
ATOM 1968 N N . ALA A 1 275 ? 6.695 -1.810 -3.257 1.00 87.44 275 ALA A N 1
ATOM 1969 C CA . ALA A 1 275 ? 7.125 -3.111 -3.758 1.00 87.44 275 ALA A CA 1
ATOM 1970 C C . ALA A 1 275 ? 6.888 -3.256 -5.272 1.00 87.44 275 ALA A C 1
ATOM 1972 O O . ALA A 1 275 ? 7.735 -3.807 -5.981 1.00 87.44 275 ALA A O 1
ATOM 1973 N N . ARG A 1 276 ? 5.757 -2.749 -5.786 1.00 86.44 276 ARG A N 1
ATOM 1974 C CA . ARG A 1 276 ? 5.482 -2.682 -7.231 1.00 86.44 276 ARG A CA 1
ATOM 1975 C C . ARG A 1 276 ? 6.462 -1.763 -7.955 1.00 86.44 276 ARG A C 1
ATOM 1977 O O . ARG A 1 276 ? 7.021 -2.195 -8.961 1.00 86.44 276 ARG A O 1
ATOM 1984 N N . ALA A 1 277 ? 6.709 -0.565 -7.424 1.00 84.12 277 ALA A N 1
ATOM 1985 C CA . ALA A 1 277 ? 7.677 0.379 -7.980 1.00 84.12 277 ALA A CA 1
ATOM 1986 C C . ALA A 1 277 ? 9.067 -0.263 -8.083 1.00 84.12 277 ALA A C 1
ATOM 1988 O O . ALA A 1 277 ? 9.647 -0.309 -9.164 1.00 84.12 277 ALA A O 1
ATOM 1989 N N . ARG A 1 278 ? 9.549 -0.884 -6.999 1.00 86.00 278 ARG A N 1
ATOM 1990 C CA . ARG A 1 278 ? 10.846 -1.573 -6.976 1.00 86.00 278 ARG A CA 1
ATOM 1991 C C . ARG A 1 278 ? 10.936 -2.705 -8.002 1.00 86.00 278 ARG A C 1
ATOM 1993 O O . ARG A 1 278 ? 11.937 -2.810 -8.707 1.00 86.00 278 ARG A O 1
ATOM 2000 N N . ARG A 1 279 ? 9.906 -3.557 -8.110 1.00 87.19 279 ARG A N 1
ATOM 2001 C CA . ARG A 1 279 ? 9.870 -4.629 -9.126 1.00 87.19 279 ARG A CA 1
ATOM 2002 C C . ARG A 1 279 ? 9.977 -4.060 -10.537 1.00 87.19 279 ARG A C 1
ATOM 2004 O O . ARG A 1 279 ? 10.780 -4.559 -11.322 1.00 87.19 279 ARG A O 1
ATOM 2011 N N . ALA A 1 280 ? 9.224 -3.003 -10.826 1.00 82.25 280 ALA A N 1
ATOM 2012 C CA . ALA A 1 280 ? 9.263 -2.342 -12.119 1.00 82.25 280 ALA A CA 1
ATOM 2013 C C . ALA A 1 280 ? 10.668 -1.773 -12.407 1.00 82.25 280 ALA A C 1
ATOM 2015 O O . ALA A 1 280 ? 11.209 -2.011 -13.487 1.00 82.25 280 ALA A O 1
ATOM 2016 N N . THR A 1 281 ? 11.308 -1.123 -11.427 1.00 81.56 281 THR A N 1
ATOM 2017 C CA . THR A 1 281 ? 12.680 -0.592 -11.538 1.00 81.56 281 THR A CA 1
ATOM 2018 C C . THR A 1 281 ? 13.691 -1.693 -11.871 1.00 81.56 281 THR A C 1
ATOM 2020 O O . THR A 1 281 ? 14.488 -1.560 -12.804 1.00 81.56 281 THR A O 1
ATOM 2023 N N . LEU A 1 282 ? 13.624 -2.828 -11.167 1.00 84.44 282 LEU A N 1
ATOM 2024 C CA . LEU A 1 282 ? 14.493 -3.982 -11.420 1.00 84.44 282 LEU A CA 1
ATOM 2025 C C . LEU A 1 282 ? 14.249 -4.607 -12.801 1.00 84.44 282 LEU A C 1
ATOM 2027 O O . LEU A 1 282 ? 15.200 -5.006 -13.476 1.00 84.44 282 LEU A O 1
ATOM 2031 N N . GLU A 1 283 ? 12.996 -4.693 -13.246 1.00 84.44 283 GLU A N 1
ATOM 2032 C CA . GLU A 1 283 ? 12.671 -5.148 -14.601 1.00 84.44 283 GLU A CA 1
ATOM 2033 C C . GLU A 1 283 ? 13.203 -4.194 -15.672 1.00 84.44 283 GLU A C 1
ATOM 2035 O O . GLU A 1 283 ? 13.765 -4.657 -16.667 1.00 84.44 283 GLU A O 1
ATOM 2040 N N . GLY A 1 284 ? 13.082 -2.881 -15.463 1.00 81.31 284 GLY A N 1
ATOM 2041 C CA . GLY A 1 284 ? 13.656 -1.859 -16.339 1.00 81.31 284 GLY A CA 1
ATOM 2042 C C . GLY A 1 284 ? 15.166 -2.032 -16.496 1.00 81.31 284 GLY A C 1
ATOM 2043 O O . GLY A 1 284 ? 15.669 -2.102 -17.620 1.00 81.31 284 GLY A O 1
ATOM 2044 N N . ARG A 1 285 ? 15.879 -2.229 -15.379 1.00 83.94 285 ARG A N 1
ATOM 2045 C CA . ARG A 1 285 ? 17.322 -2.513 -15.378 1.00 83.94 285 ARG A CA 1
ATOM 2046 C C . ARG A 1 285 ? 17.667 -3.778 -16.165 1.00 83.94 285 ARG A C 1
ATOM 2048 O O . ARG A 1 285 ? 18.522 -3.730 -17.045 1.00 83.94 285 ARG A O 1
ATOM 2055 N N . ARG A 1 286 ? 16.958 -4.887 -15.928 1.00 86.75 286 ARG A N 1
ATOM 2056 C CA . ARG A 1 286 ? 17.167 -6.142 -16.680 1.00 86.75 286 ARG A CA 1
ATOM 2057 C C . ARG A 1 286 ? 16.930 -5.963 -18.178 1.00 86.75 286 ARG A C 1
ATOM 2059 O O . ARG A 1 286 ? 17.675 -6.510 -18.989 1.00 86.75 286 ARG A O 1
ATOM 2066 N N . ARG A 1 287 ? 15.903 -5.198 -18.567 1.00 84.62 287 ARG A N 1
ATOM 2067 C CA . ARG A 1 287 ? 15.618 -4.899 -19.982 1.00 84.62 287 ARG A CA 1
ATOM 2068 C C . ARG A 1 287 ? 16.744 -4.087 -20.616 1.00 84.62 287 ARG A C 1
ATOM 2070 O O . ARG A 1 287 ? 17.119 -4.398 -21.747 1.00 84.62 287 ARG A O 1
ATOM 2077 N N . ARG A 1 288 ? 17.294 -3.107 -19.893 1.00 82.50 288 ARG A N 1
ATOM 2078 C CA . ARG A 1 288 ? 18.445 -2.305 -20.330 1.00 82.50 288 ARG A CA 1
ATOM 2079 C C . ARG A 1 288 ? 19.695 -3.164 -20.497 1.00 82.50 288 ARG A C 1
ATOM 2081 O O . ARG A 1 288 ? 20.263 -3.179 -21.581 1.00 82.50 288 ARG A O 1
ATOM 2088 N N . GLU A 1 289 ? 20.056 -3.953 -19.489 1.00 87.06 289 GLU A N 1
ATOM 2089 C CA . GLU A 1 289 ? 21.203 -4.873 -19.549 1.00 87.06 289 GLU A CA 1
ATOM 2090 C C . GLU A 1 289 ? 21.068 -5.868 -20.717 1.00 87.06 289 GLU A C 1
ATOM 2092 O O . GLU A 1 289 ? 22.019 -6.099 -21.466 1.00 87.06 289 GLU A O 1
ATOM 2097 N N . ALA A 1 290 ? 19.864 -6.403 -20.947 1.00 87.56 290 ALA A N 1
ATOM 2098 C CA . ALA A 1 290 ? 19.594 -7.278 -22.084 1.00 87.56 290 ALA A CA 1
ATOM 2099 C C . ALA A 1 290 ? 19.681 -6.546 -23.437 1.00 87.56 290 ALA A C 1
ATOM 2101 O O . ALA A 1 290 ? 20.145 -7.125 -24.420 1.00 87.56 290 ALA A O 1
ATOM 2102 N N . ALA A 1 291 ? 19.231 -5.290 -23.515 1.00 84.06 291 ALA A N 1
ATOM 2103 C CA . ALA A 1 291 ? 19.342 -4.471 -24.721 1.00 84.06 291 ALA A CA 1
ATOM 2104 C C . ALA A 1 291 ? 20.803 -4.132 -25.041 1.00 84.06 291 ALA A C 1
ATOM 2106 O O . ALA A 1 291 ? 21.223 -4.295 -26.185 1.00 84.06 291 ALA A O 1
ATOM 2107 N N . GLU A 1 292 ? 21.591 -3.759 -24.033 1.00 86.44 292 GLU A N 1
ATOM 2108 C CA . GLU A 1 292 ? 23.033 -3.542 -24.161 1.00 86.44 292 GLU A CA 1
ATOM 2109 C C . GLU A 1 292 ? 23.754 -4.825 -24.591 1.00 86.44 292 GLU A C 1
ATOM 2111 O O . GLU A 1 292 ? 24.608 -4.787 -25.477 1.00 86.44 292 GLU A O 1
ATOM 2116 N N . GLY A 1 293 ? 23.378 -5.978 -24.026 1.00 90.56 293 GLY A N 1
ATOM 2117 C CA . GLY A 1 293 ? 23.888 -7.284 -24.444 1.00 90.56 293 GLY A CA 1
ATOM 2118 C C . GLY A 1 293 ? 23.628 -7.569 -25.927 1.00 90.56 293 GLY A C 1
ATOM 2119 O O . GLY A 1 293 ? 24.563 -7.892 -26.662 1.00 90.56 293 GLY A O 1
ATOM 2120 N N . ARG A 1 294 ? 22.387 -7.365 -26.392 1.00 90.31 294 ARG A N 1
ATOM 2121 C CA . ARG A 1 294 ? 22.020 -7.515 -27.813 1.00 90.31 294 ARG A CA 1
ATOM 2122 C C . ARG A 1 294 ? 22.762 -6.530 -28.713 1.00 90.31 294 ARG A C 1
ATOM 2124 O O . ARG A 1 294 ? 23.209 -6.920 -29.787 1.00 90.31 294 ARG A O 1
ATOM 2131 N N . ALA A 1 295 ? 22.923 -5.279 -28.282 1.00 84.62 295 ALA A N 1
ATOM 2132 C CA . ALA A 1 295 ? 23.664 -4.269 -29.033 1.00 84.62 295 ALA A CA 1
ATOM 2133 C C . ALA A 1 295 ? 25.147 -4.649 -29.181 1.00 84.62 295 ALA A C 1
ATOM 2135 O O . ALA A 1 295 ? 25.697 -4.574 -30.279 1.00 84.62 295 ALA A O 1
ATOM 2136 N N . ARG A 1 296 ? 25.783 -5.139 -28.105 1.00 89.00 296 ARG A N 1
ATOM 2137 C CA . ARG A 1 296 ? 27.168 -5.644 -28.141 1.00 89.00 296 ARG A CA 1
ATOM 2138 C C . ARG A 1 296 ? 27.309 -6.849 -29.067 1.00 89.00 296 ARG A C 1
ATOM 2140 O O . ARG A 1 296 ? 28.280 -6.931 -29.814 1.00 89.00 296 ARG A O 1
ATOM 2147 N N . GLU A 1 297 ? 26.360 -7.780 -29.035 1.00 93.38 297 GLU A N 1
ATOM 2148 C CA . GLU A 1 297 ? 26.369 -8.940 -29.928 1.00 93.38 297 GLU A CA 1
ATOM 2149 C C . GLU A 1 297 ? 26.187 -8.531 -31.396 1.00 93.38 297 GLU A C 1
ATOM 2151 O O . GLU A 1 297 ? 26.938 -8.989 -32.258 1.00 93.38 297 GLU A O 1
ATOM 2156 N N . ALA A 1 298 ? 25.249 -7.624 -31.681 1.00 87.12 298 ALA A N 1
ATOM 2157 C CA . ALA A 1 298 ? 25.039 -7.080 -33.019 1.00 87.12 298 ALA A CA 1
ATOM 2158 C C . ALA A 1 298 ? 26.297 -6.372 -33.548 1.00 87.12 298 ALA A C 1
ATOM 2160 O O . ALA A 1 298 ? 26.697 -6.617 -34.685 1.00 87.12 298 ALA A O 1
ATOM 2161 N N . ALA A 1 299 ? 26.969 -5.575 -32.711 1.00 85.06 299 ALA A N 1
ATOM 2162 C CA . ALA A 1 299 ? 28.231 -4.927 -33.064 1.00 85.06 299 ALA A CA 1
ATOM 2163 C C . ALA A 1 299 ? 29.342 -5.947 -33.374 1.00 85.06 299 ALA A C 1
ATOM 2165 O O . ALA A 1 299 ? 30.041 -5.809 -34.376 1.00 85.06 299 ALA A O 1
ATOM 2166 N N . ARG A 1 300 ? 29.471 -7.017 -32.572 1.00 89.75 300 ARG A N 1
ATOM 2167 C CA . ARG A 1 300 ? 30.430 -8.107 -32.844 1.00 89.75 300 ARG A CA 1
ATOM 2168 C C . ARG A 1 300 ? 30.135 -8.816 -34.163 1.00 89.75 300 ARG A C 1
ATOM 2170 O O . ARG A 1 300 ? 31.061 -9.087 -34.922 1.00 89.75 300 ARG A O 1
ATOM 2177 N N . ARG A 1 301 ? 28.860 -9.098 -34.454 1.00 93.25 301 ARG A N 1
ATOM 2178 C CA . ARG A 1 301 ? 28.442 -9.707 -35.728 1.00 93.25 301 ARG A CA 1
ATOM 2179 C C . ARG A 1 301 ? 28.742 -8.785 -36.911 1.00 93.25 301 ARG A C 1
ATOM 2181 O O . ARG A 1 301 ? 29.280 -9.253 -37.906 1.00 93.25 301 ARG A O 1
ATOM 2188 N N . ALA A 1 302 ? 28.455 -7.490 -36.790 1.00 86.56 302 ALA A N 1
ATOM 2189 C CA . ALA A 1 302 ? 28.765 -6.505 -37.825 1.00 86.56 302 ALA A CA 1
ATOM 2190 C C . ALA A 1 302 ? 30.277 -6.407 -38.090 1.00 86.56 302 ALA A C 1
ATOM 2192 O O . ALA A 1 302 ? 30.697 -6.436 -39.243 1.00 86.56 302 ALA A O 1
ATOM 2193 N N . ALA A 1 303 ? 31.099 -6.382 -37.036 1.00 86.38 303 ALA A N 1
ATOM 2194 C CA . ALA A 1 303 ? 32.556 -6.393 -37.162 1.00 86.38 303 ALA A CA 1
ATOM 2195 C C . ALA A 1 303 ? 33.072 -7.677 -37.837 1.00 86.38 303 ALA A C 1
ATOM 2197 O O . ALA A 1 303 ? 33.928 -7.609 -38.716 1.00 86.38 303 ALA A O 1
ATOM 2198 N N . ALA A 1 304 ? 32.522 -8.841 -37.476 1.00 90.38 304 ALA A N 1
ATOM 2199 C CA . ALA A 1 304 ? 32.874 -10.110 -38.111 1.00 90.38 304 ALA A CA 1
ATOM 2200 C C . ALA A 1 304 ? 32.523 -10.127 -39.610 1.00 90.38 304 ALA A C 1
ATOM 2202 O O . ALA A 1 304 ? 33.321 -10.590 -40.422 1.00 90.38 304 ALA A O 1
ATOM 2203 N N . LEU A 1 305 ? 31.362 -9.580 -39.986 1.00 92.44 305 LEU A N 1
ATOM 2204 C CA . LEU A 1 305 ? 30.957 -9.447 -41.389 1.00 92.44 305 LEU A CA 1
ATOM 2205 C C . LEU A 1 305 ? 31.844 -8.459 -42.160 1.00 92.44 305 LEU A C 1
ATOM 2207 O O . LEU A 1 305 ? 32.219 -8.748 -43.292 1.00 92.44 305 LEU A O 1
ATOM 2211 N N . ALA A 1 306 ? 32.223 -7.332 -41.553 1.00 86.94 306 ALA A N 1
ATOM 2212 C CA . ALA A 1 306 ? 33.129 -6.361 -42.170 1.00 86.94 306 ALA A CA 1
ATOM 2213 C C . ALA A 1 306 ? 34.519 -6.964 -42.438 1.00 86.94 306 ALA A C 1
ATOM 2215 O O . ALA A 1 306 ? 35.066 -6.796 -43.528 1.00 86.94 306 ALA A O 1
ATOM 2216 N N . LEU A 1 307 ? 35.054 -7.729 -41.479 1.00 90.00 307 LEU A N 1
ATOM 2217 C CA . LEU A 1 307 ? 36.303 -8.475 -41.658 1.00 90.00 307 LEU A CA 1
ATOM 2218 C C . LEU A 1 307 ? 36.190 -9.507 -42.788 1.00 90.00 307 LEU A C 1
ATOM 2220 O O . LEU A 1 307 ? 37.094 -9.606 -43.615 1.00 90.00 307 LEU A O 1
ATOM 2224 N N . ALA A 1 308 ? 35.071 -10.236 -42.864 1.00 92.94 308 ALA A N 1
ATOM 2225 C CA . ALA A 1 308 ? 34.822 -11.201 -43.935 1.00 92.94 308 ALA A CA 1
ATOM 2226 C C . ALA A 1 308 ? 34.711 -10.541 -45.325 1.00 92.94 308 ALA A C 1
ATOM 2228 O O . ALA A 1 308 ? 35.078 -11.155 -46.323 1.00 92.94 308 ALA A O 1
ATOM 2229 N N . ALA A 1 309 ? 34.252 -9.289 -45.393 1.00 93.69 309 ALA A N 1
ATOM 2230 C CA . ALA A 1 309 ? 34.151 -8.512 -46.628 1.00 93.69 309 ALA A CA 1
ATOM 2231 C C . ALA A 1 309 ? 35.480 -7.867 -47.076 1.00 93.69 309 ALA A C 1
ATOM 2233 O O . ALA A 1 309 ? 35.514 -7.181 -48.095 1.00 93.69 309 ALA A O 1
ATOM 2234 N N . GLY A 1 310 ? 36.576 -8.053 -46.329 1.00 93.38 310 GLY A N 1
ATOM 2235 C CA . GLY A 1 310 ? 37.862 -7.419 -46.628 1.00 93.38 310 GLY A CA 1
ATOM 2236 C C . GLY A 1 310 ? 37.910 -5.920 -46.306 1.00 93.38 310 GLY A C 1
ATOM 2237 O O . GLY A 1 310 ? 38.862 -5.244 -46.700 1.00 93.38 310 GLY A O 1
ATOM 2238 N N . CYS A 1 311 ? 36.921 -5.389 -45.577 1.00 87.94 311 CYS A N 1
ATOM 2239 C CA . CYS A 1 311 ? 36.952 -4.011 -45.099 1.00 87.94 311 CYS A CA 1
ATOM 2240 C C . CYS A 1 311 ? 38.037 -3.880 -44.024 1.00 87.94 311 CYS A C 1
ATOM 2242 O O . CYS A 1 311 ? 37.981 -4.534 -42.978 1.00 87.94 311 CYS A O 1
ATOM 2244 N N . ARG A 1 312 ? 39.038 -3.027 -44.267 1.00 80.19 312 ARG A N 1
ATOM 2245 C CA . ARG A 1 312 ? 40.034 -2.698 -43.244 1.00 80.19 312 ARG A CA 1
ATOM 2246 C C . ARG A 1 312 ? 39.354 -1.881 -42.152 1.00 80.19 312 ARG A C 1
ATOM 2248 O O . ARG A 1 312 ? 38.669 -0.905 -42.435 1.00 80.19 312 ARG A O 1
ATOM 2255 N N . VAL A 1 313 ? 39.594 -2.264 -40.899 1.00 70.44 313 VAL A N 1
ATOM 2256 C CA . VAL A 1 313 ? 39.059 -1.594 -39.698 1.00 70.44 313 VAL A CA 1
ATOM 2257 C C . VAL A 1 313 ? 39.369 -0.088 -39.695 1.00 70.44 313 VAL A C 1
ATOM 2259 O O . VAL A 1 313 ? 38.608 0.691 -39.142 1.00 70.44 313 VAL A O 1
ATOM 2262 N N . SER A 1 314 ? 40.439 0.329 -40.376 1.00 73.38 314 SER A N 1
ATOM 2263 C CA . SER A 1 314 ? 40.880 1.720 -40.509 1.00 73.38 314 SER A CA 1
ATOM 2264 C C . SER A 1 314 ? 39.928 2.636 -41.296 1.00 73.38 314 SER A C 1
ATOM 2266 O O . SER A 1 314 ? 39.962 3.839 -41.065 1.00 73.38 314 SER A O 1
ATOM 2268 N N . ASP A 1 315 ? 39.089 2.098 -42.192 1.00 63.88 315 ASP A N 1
ATOM 2269 C CA . ASP A 1 315 ? 38.158 2.901 -43.011 1.00 63.88 315 ASP A CA 1
ATOM 2270 C C . ASP A 1 315 ? 36.760 3.020 -42.378 1.00 63.88 315 ASP A C 1
ATOM 2272 O O . ASP A 1 315 ? 35.968 3.896 -42.733 1.00 63.88 315 ASP A O 1
ATOM 2276 N N . ALA A 1 316 ? 36.447 2.159 -41.406 1.00 60.19 316 ALA A N 1
ATOM 2277 C CA . ALA A 1 316 ? 35.206 2.209 -40.645 1.00 60.19 316 ALA A CA 1
ATOM 2278 C C . ALA A 1 316 ? 35.372 3.184 -39.471 1.00 60.19 316 ALA A C 1
ATOM 2280 O O . ALA A 1 316 ? 35.600 2.769 -38.339 1.00 60.19 316 ALA A O 1
ATOM 2281 N N . GLY A 1 317 ? 35.308 4.488 -39.751 1.00 58.66 317 GLY A N 1
ATOM 2282 C CA . GLY A 1 3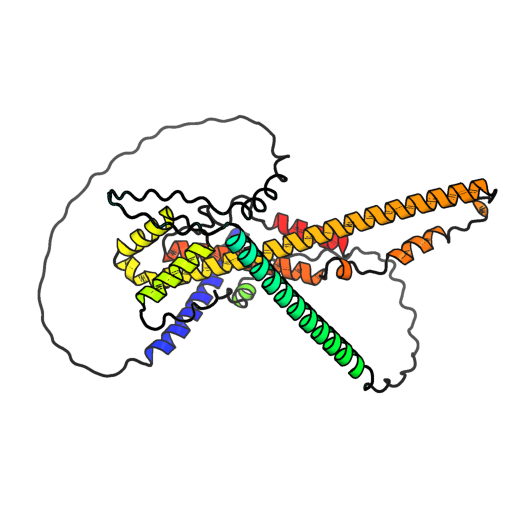17 ? 35.443 5.530 -38.729 1.00 58.66 317 GLY A CA 1
ATOM 2283 C C . GLY A 1 317 ? 34.546 5.297 -37.502 1.00 58.66 317 GLY A C 1
ATOM 2284 O O . GLY A 1 317 ? 33.428 4.788 -37.621 1.00 58.66 317 GLY A O 1
ATOM 2285 N N . ASP A 1 318 ? 35.022 5.725 -36.329 1.00 62.25 318 ASP A N 1
ATOM 2286 C CA . ASP A 1 318 ? 34.435 5.515 -34.988 1.00 62.25 318 ASP A CA 1
ATOM 2287 C C . ASP A 1 318 ? 32.945 5.916 -34.825 1.00 62.25 318 ASP A C 1
ATOM 2289 O O . ASP A 1 318 ? 32.317 5.638 -33.802 1.00 62.25 318 ASP A O 1
ATOM 2293 N N . GLY A 1 319 ? 32.332 6.550 -35.828 1.00 61.00 319 GLY A N 1
ATOM 2294 C CA . GLY A 1 319 ? 30.968 7.080 -35.780 1.00 61.00 319 GLY A CA 1
ATOM 2295 C C . GLY A 1 319 ? 29.836 6.044 -35.823 1.00 61.00 319 GLY A C 1
ATOM 2296 O O . GLY A 1 319 ? 28.723 6.355 -35.400 1.00 61.00 319 GLY A O 1
ATOM 2297 N N . VAL A 1 320 ? 30.067 4.812 -36.295 1.00 58.31 320 VAL A N 1
ATOM 2298 C CA . VAL A 1 320 ? 28.961 3.851 -36.527 1.00 58.31 320 VAL A CA 1
ATOM 2299 C C . VAL A 1 320 ? 28.498 3.163 -35.234 1.00 58.31 320 VAL A C 1
ATOM 2301 O O . VAL A 1 320 ? 27.312 2.870 -35.075 1.00 58.31 320 VAL A O 1
ATOM 2304 N N . ALA A 1 321 ? 29.391 2.966 -34.259 1.00 57.19 321 ALA A N 1
ATOM 2305 C CA . ALA A 1 321 ? 29.030 2.372 -32.968 1.00 57.19 321 ALA A CA 1
ATOM 2306 C C . ALA A 1 321 ? 28.190 3.320 -32.087 1.00 57.19 321 ALA A C 1
ATOM 2308 O O . ALA A 1 321 ? 27.378 2.859 -31.283 1.00 57.19 321 ALA A O 1
ATOM 2309 N N . ALA A 1 322 ? 28.332 4.637 -32.267 1.00 59.25 322 ALA A N 1
ATOM 2310 C CA . ALA A 1 322 ? 27.621 5.640 -31.473 1.00 59.25 322 ALA A CA 1
ATOM 2311 C C . ALA A 1 322 ? 26.120 5.739 -31.822 1.00 59.25 322 ALA A C 1
ATOM 2313 O O . ALA A 1 322 ? 25.299 6.034 -30.952 1.00 59.25 322 ALA A O 1
ATOM 2314 N N . GLY A 1 323 ? 25.732 5.441 -33.069 1.00 58.28 323 GLY A N 1
ATOM 2315 C CA . GLY A 1 323 ? 24.349 5.600 -33.539 1.00 58.28 323 GLY A CA 1
ATOM 2316 C C . GLY A 1 323 ? 23.362 4.555 -33.004 1.00 58.28 323 GLY A C 1
ATOM 2317 O O . GLY A 1 323 ? 22.198 4.870 -32.754 1.00 58.28 323 GLY A O 1
ATOM 2318 N N . ALA A 1 324 ? 23.814 3.320 -32.764 1.00 56.97 324 ALA A N 1
ATOM 2319 C CA . ALA A 1 324 ? 22.937 2.236 -32.307 1.00 56.97 324 ALA A CA 1
ATOM 2320 C C . ALA A 1 324 ? 22.475 2.403 -30.845 1.00 56.97 324 ALA A C 1
ATOM 2322 O O . ALA A 1 324 ? 21.404 1.919 -30.477 1.00 56.97 324 ALA A O 1
ATOM 2323 N N . GLY A 1 325 ? 23.248 3.119 -30.019 1.00 55.53 325 GLY A N 1
ATOM 2324 C CA . GLY A 1 325 ? 22.862 3.445 -28.643 1.00 55.53 325 GLY A CA 1
ATOM 2325 C C . GLY A 1 325 ? 21.760 4.506 -28.562 1.00 55.53 325 GLY A C 1
ATOM 2326 O O . GLY A 1 325 ? 20.903 4.436 -27.683 1.00 55.53 325 GLY A O 1
ATOM 2327 N N . ALA A 1 326 ? 21.729 5.448 -29.508 1.00 59.00 326 ALA A N 1
ATOM 2328 C CA . ALA A 1 326 ? 20.796 6.575 -29.489 1.00 59.00 326 ALA A CA 1
ATOM 2329 C C . ALA A 1 326 ? 19.345 6.169 -29.816 1.00 59.00 326 ALA A C 1
ATOM 2331 O O . ALA A 1 326 ? 18.407 6.729 -29.253 1.00 59.00 326 ALA A O 1
ATOM 2332 N N . ALA A 1 327 ? 19.139 5.158 -30.668 1.00 57.03 327 ALA A N 1
ATOM 2333 C CA . ALA A 1 327 ? 17.800 4.731 -31.092 1.00 57.03 327 ALA A CA 1
ATOM 2334 C C . ALA A 1 327 ? 17.0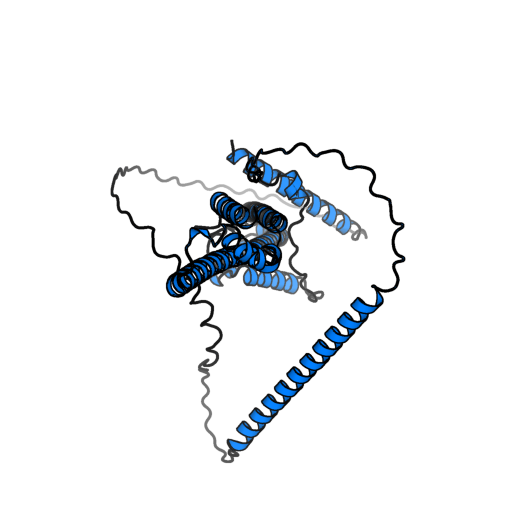15 3.942 -30.021 1.00 57.03 327 ALA A C 1
ATOM 2336 O O . ALA A 1 327 ? 15.791 3.846 -30.098 1.00 57.03 327 ALA A O 1
ATOM 2337 N N . LEU A 1 328 ? 17.693 3.394 -29.006 1.00 54.53 328 LEU A N 1
ATOM 2338 C CA . LEU A 1 328 ? 17.056 2.692 -27.881 1.00 54.53 328 LEU A CA 1
ATOM 2339 C C . LEU A 1 328 ? 16.800 3.603 -26.664 1.00 54.53 328 LEU A C 1
ATOM 2341 O O . LEU A 1 328 ? 16.140 3.17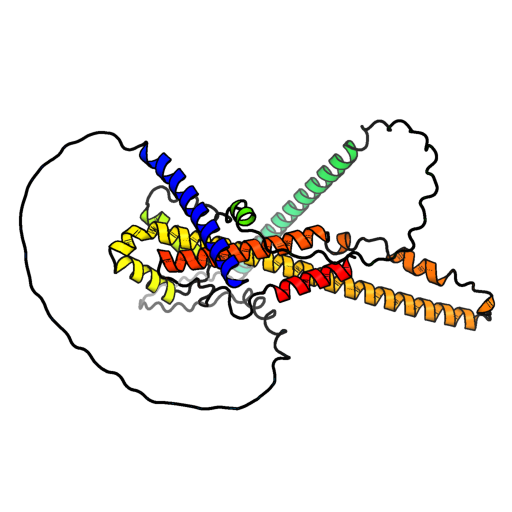3 -25.721 1.00 54.53 328 LEU A O 1
ATOM 2345 N N . GLY A 1 329 ? 17.292 4.847 -26.683 1.00 53.22 329 GLY A N 1
ATOM 2346 C CA . GLY A 1 329 ? 17.298 5.759 -25.532 1.00 53.22 329 GLY A CA 1
ATOM 2347 C C . GLY A 1 329 ? 16.059 6.643 -25.355 1.00 53.22 329 GLY A C 1
ATOM 2348 O O . GLY A 1 329 ? 16.064 7.504 -24.485 1.00 53.22 329 GLY A O 1
ATOM 2349 N N . GLY A 1 330 ? 15.016 6.482 -26.176 1.00 53.84 330 GLY A N 1
ATOM 2350 C CA . GLY A 1 330 ? 13.919 7.458 -26.236 1.00 53.84 330 GLY A CA 1
ATOM 2351 C C . GLY A 1 330 ? 12.752 7.238 -25.272 1.00 53.84 330 GLY A C 1
ATOM 2352 O O . GLY A 1 330 ? 12.030 8.189 -24.991 1.00 53.84 330 GLY A O 1
ATOM 2353 N N . ARG A 1 331 ? 12.532 6.017 -24.768 1.00 60.97 331 ARG A N 1
ATOM 2354 C CA . ARG A 1 331 ? 11.464 5.809 -23.780 1.00 60.97 331 ARG A CA 1
ATOM 2355 C C . ARG A 1 331 ? 12.005 6.170 -22.417 1.00 60.97 331 ARG A C 1
ATOM 2357 O O . ARG A 1 331 ? 12.877 5.465 -21.903 1.00 60.97 331 ARG A O 1
ATOM 2364 N N . SER A 1 332 ? 11.518 7.282 -21.870 1.00 67.25 332 SER A N 1
ATOM 2365 C CA . SER A 1 332 ? 11.914 7.717 -20.539 1.00 67.25 332 SER A CA 1
ATOM 2366 C C . SER A 1 332 ? 11.673 6.566 -19.562 1.00 67.25 332 SER A C 1
ATOM 2368 O O . SER A 1 332 ? 10.726 5.784 -19.687 1.00 67.25 332 SER A O 1
ATOM 2370 N N . VAL A 1 333 ? 12.558 6.421 -18.581 1.00 59.34 333 VAL A N 1
ATOM 2371 C CA . VAL A 1 333 ? 12.388 5.450 -17.492 1.00 59.34 333 VAL A CA 1
ATOM 2372 C C . VAL A 1 333 ? 11.004 5.625 -16.835 1.00 59.34 333 VAL A C 1
ATOM 2374 O O . VAL A 1 333 ? 10.380 4.650 -16.420 1.00 59.34 333 VAL A O 1
ATOM 2377 N N . GLU A 1 334 ? 10.471 6.847 -16.863 1.00 67.75 334 GLU A N 1
ATOM 2378 C CA . GLU A 1 334 ? 9.117 7.200 -16.438 1.00 67.75 334 GLU A CA 1
ATOM 2379 C C . GLU A 1 334 ? 8.018 6.505 -17.258 1.00 67.75 334 GLU A C 1
ATOM 2381 O O . GLU A 1 334 ? 7.056 6.023 -16.667 1.00 67.75 334 GLU A O 1
ATOM 2386 N N . GLU A 1 335 ? 8.160 6.349 -18.581 1.00 72.06 335 GLU A N 1
ATOM 2387 C CA . GLU A 1 335 ? 7.213 5.566 -19.398 1.00 72.06 335 GLU A CA 1
ATOM 2388 C C . GLU A 1 335 ? 7.242 4.072 -19.053 1.00 72.06 335 GLU A C 1
ATOM 2390 O O . GLU A 1 335 ? 6.220 3.388 -19.136 1.00 72.06 335 GLU A O 1
ATOM 2395 N N . CYS A 1 336 ? 8.406 3.540 -18.668 1.00 59.34 336 CYS A N 1
ATOM 2396 C CA . CYS A 1 336 ? 8.530 2.129 -18.301 1.00 59.34 336 CYS A CA 1
ATOM 2397 C C . CYS A 1 336 ? 7.985 1.832 -16.899 1.00 59.34 336 CYS A C 1
ATOM 2399 O O . CYS A 1 336 ? 7.520 0.717 -16.657 1.00 59.34 336 CYS A O 1
ATOM 2401 N N . LEU A 1 337 ? 8.062 2.802 -15.985 1.00 65.31 337 LEU A N 1
ATOM 2402 C CA . LEU A 1 337 ? 7.693 2.637 -14.577 1.00 65.31 337 LEU A CA 1
ATOM 2403 C C . LEU A 1 337 ? 6.336 3.257 -14.226 1.00 65.31 337 LEU A C 1
ATOM 2405 O O . LEU A 1 337 ? 5.785 2.952 -13.169 1.00 65.31 337 LEU A O 1
ATOM 2409 N N . GLY A 1 338 ? 5.792 4.110 -15.097 1.00 80.69 338 GLY A N 1
ATOM 2410 C CA . GLY A 1 338 ? 4.572 4.879 -14.848 1.00 80.69 338 GLY A CA 1
ATOM 2411 C C . GLY A 1 338 ? 4.690 5.854 -13.670 1.00 80.69 338 GLY A C 1
ATOM 2412 O O . GLY A 1 338 ? 3.669 6.324 -13.175 1.00 80.69 338 GLY A O 1
ATOM 2413 N N . MET A 1 339 ? 5.907 6.114 -13.183 1.00 80.62 339 MET A N 1
ATOM 2414 C CA . MET A 1 339 ? 6.197 6.982 -12.041 1.00 80.62 339 MET A CA 1
ATOM 2415 C C . MET A 1 339 ? 7.521 7.711 -12.257 1.00 80.62 339 MET A C 1
ATOM 2417 O O . MET A 1 339 ? 8.505 7.102 -12.679 1.00 80.62 339 MET A O 1
ATOM 2421 N N . SER A 1 340 ? 7.532 9.004 -11.934 1.00 87.00 340 SER A N 1
ATOM 2422 C CA . SER A 1 340 ? 8.737 9.828 -11.873 1.00 87.00 340 SER A CA 1
ATOM 2423 C C . SER A 1 340 ? 9.534 9.548 -10.596 1.00 87.00 340 SER A C 1
ATOM 2425 O O . SER A 1 340 ? 9.014 8.994 -9.620 1.00 87.00 340 SER A O 1
ATOM 2427 N N . LEU A 1 341 ? 10.798 9.975 -10.575 1.00 84.12 341 LEU A N 1
ATOM 2428 C CA . LEU A 1 341 ? 11.650 9.930 -9.381 1.00 84.12 341 LEU A CA 1
ATOM 2429 C C . LEU A 1 341 ? 11.033 10.699 -8.202 1.00 84.12 341 LEU A C 1
ATOM 2431 O O . LEU A 1 341 ? 11.071 10.236 -7.064 1.00 84.12 341 LEU A O 1
ATOM 2435 N N . GLU A 1 342 ? 10.402 11.837 -8.495 1.00 86.31 342 GLU A N 1
ATOM 2436 C CA . GLU A 1 342 ? 9.621 12.624 -7.538 1.00 86.31 342 GLU A CA 1
ATOM 2437 C C . GLU A 1 342 ? 8.443 11.812 -6.977 1.00 86.31 342 GLU A C 1
ATOM 2439 O O . GLU A 1 342 ? 8.248 11.757 -5.764 1.00 86.31 342 GLU A O 1
ATOM 2444 N N . GLY A 1 343 ? 7.727 11.072 -7.832 1.00 86.94 343 GLY A N 1
ATOM 2445 C CA . GLY A 1 343 ? 6.660 10.165 -7.408 1.00 86.94 343 GLY A CA 1
ATOM 2446 C C . GLY A 1 343 ? 7.140 9.060 -6.459 1.00 86.94 343 GLY A C 1
ATOM 2447 O O . GLY A 1 343 ? 6.452 8.738 -5.489 1.00 86.94 343 GLY A O 1
ATOM 2448 N N . VAL A 1 344 ? 8.337 8.506 -6.686 1.00 86.12 344 VAL A N 1
ATOM 2449 C CA . VAL A 1 344 ? 8.949 7.534 -5.760 1.00 86.12 344 VAL A CA 1
ATOM 2450 C C . VAL A 1 344 ? 9.327 8.202 -4.433 1.00 86.12 344 VAL A C 1
ATOM 2452 O O . VAL A 1 344 ? 9.062 7.631 -3.374 1.00 86.12 344 VAL A O 1
ATOM 2455 N N . GLY A 1 345 ? 9.877 9.419 -4.475 1.00 86.12 345 GLY A N 1
ATOM 2456 C CA . GLY A 1 345 ? 10.162 10.222 -3.281 1.00 86.12 345 GLY A CA 1
ATOM 2457 C C . GLY A 1 345 ? 8.913 10.451 -2.425 1.00 86.12 345 GLY A C 1
ATOM 2458 O O . GLY A 1 345 ? 8.918 10.138 -1.233 1.00 86.12 345 GLY A O 1
ATOM 2459 N N . HIS A 1 346 ? 7.812 10.883 -3.046 1.00 87.56 346 HIS A N 1
ATOM 2460 C CA . HIS A 1 346 ? 6.526 11.060 -2.366 1.00 87.56 346 HIS A CA 1
ATOM 2461 C C . HIS A 1 346 ? 5.980 9.763 -1.765 1.00 87.56 346 HIS A C 1
ATOM 2463 O O . HIS A 1 346 ? 5.441 9.787 -0.661 1.00 87.56 346 HIS A O 1
ATOM 2469 N N . LEU A 1 347 ? 6.126 8.622 -2.449 1.00 88.12 347 LEU A N 1
ATOM 2470 C CA . LEU A 1 347 ? 5.698 7.329 -1.905 1.00 88.12 347 LEU A CA 1
ATOM 2471 C C . LEU A 1 347 ? 6.476 6.936 -0.650 1.00 88.12 347 LEU A C 1
ATOM 2473 O O . LEU A 1 347 ? 5.881 6.422 0.297 1.00 88.12 347 LEU A O 1
ATOM 2477 N N . VAL A 1 348 ? 7.791 7.162 -0.641 1.00 88.75 348 VAL A N 1
ATOM 2478 C CA . VAL A 1 348 ? 8.624 6.848 0.524 1.00 88.75 348 VAL A CA 1
ATOM 2479 C C . VAL A 1 348 ? 8.301 7.775 1.690 1.00 88.75 348 VAL A C 1
ATOM 2481 O O . VAL A 1 348 ? 8.135 7.285 2.806 1.00 88.75 348 VAL A O 1
ATOM 2484 N N . TRP A 1 349 ? 8.135 9.075 1.438 1.00 87.56 349 TRP A N 1
ATOM 2485 C CA . TRP A 1 349 ? 7.696 10.022 2.465 1.00 87.56 349 TRP A CA 1
ATOM 2486 C C . TRP A 1 349 ? 6.319 9.642 3.031 1.00 87.56 349 TRP A C 1
ATOM 2488 O O . TRP A 1 349 ? 6.175 9.478 4.241 1.00 87.56 349 TRP A O 1
ATOM 2498 N N . ALA A 1 350 ? 5.332 9.3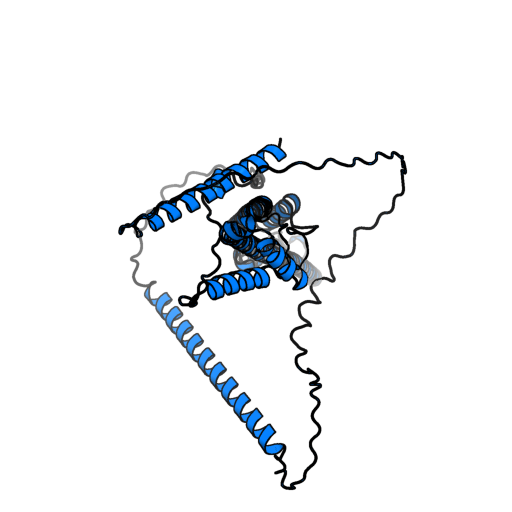63 2.172 1.00 88.50 350 ALA A N 1
ATOM 2499 C CA . ALA A 1 350 ? 3.999 8.941 2.606 1.00 88.50 350 ALA A CA 1
ATOM 2500 C C . ALA A 1 350 ? 4.034 7.647 3.438 1.00 88.50 350 ALA A C 1
ATOM 2502 O O . ALA A 1 350 ? 3.281 7.501 4.399 1.00 88.50 350 ALA A O 1
ATOM 2503 N N . PHE A 1 351 ? 4.916 6.701 3.098 1.00 91.06 351 PHE A N 1
ATOM 2504 C CA . PHE A 1 351 ? 5.095 5.474 3.876 1.00 91.06 351 PHE A CA 1
ATOM 2505 C C . PHE A 1 351 ? 5.686 5.744 5.268 1.00 91.06 351 PHE A C 1
ATOM 2507 O O . PHE A 1 351 ? 5.278 5.104 6.241 1.00 91.06 351 PHE A O 1
ATOM 2514 N N . GLN A 1 352 ? 6.618 6.695 5.386 1.00 89.31 352 GLN A N 1
ATOM 2515 C CA . GLN A 1 352 ? 7.153 7.121 6.683 1.00 89.31 352 GLN A CA 1
ATOM 2516 C C . GLN A 1 352 ? 6.066 7.772 7.542 1.00 89.31 352 GLN A C 1
ATOM 2518 O O . GLN A 1 352 ? 5.925 7.401 8.706 1.00 89.31 352 GLN A O 1
ATOM 2523 N N . VAL A 1 353 ? 5.250 8.648 6.947 1.00 87.94 353 VAL A N 1
ATOM 2524 C CA . VAL A 1 353 ? 4.083 9.255 7.608 1.00 87.94 353 VAL A CA 1
ATOM 2525 C C . VAL A 1 353 ? 3.116 8.184 8.114 1.00 87.94 353 VAL A C 1
ATOM 2527 O O . VAL A 1 353 ? 2.789 8.148 9.298 1.00 87.94 353 VAL A O 1
ATOM 2530 N N . ALA A 1 354 ? 2.735 7.232 7.259 1.00 89.00 354 ALA A N 1
ATOM 2531 C CA . ALA A 1 354 ? 1.843 6.141 7.651 1.00 89.00 354 ALA A CA 1
ATOM 2532 C C . ALA A 1 354 ? 2.447 5.245 8.750 1.00 89.00 354 ALA A C 1
ATOM 2534 O O . ALA A 1 354 ? 1.729 4.748 9.612 1.00 89.00 354 ALA A O 1
ATOM 2535 N N . THR A 1 355 ? 3.769 5.050 8.755 1.00 90.62 355 THR A N 1
ATOM 2536 C CA . THR A 1 355 ? 4.454 4.306 9.824 1.00 90.62 355 THR A CA 1
ATOM 2537 C C . THR A 1 355 ? 4.410 5.063 11.151 1.00 90.62 355 THR A C 1
ATOM 2539 O O . THR A 1 355 ? 4.129 4.453 12.178 1.00 90.62 355 THR A O 1
ATOM 2542 N N . ALA A 1 356 ? 4.600 6.385 11.138 1.00 87.94 356 ALA A N 1
ATOM 2543 C CA . ALA A 1 356 ? 4.435 7.209 12.334 1.00 87.94 356 ALA A CA 1
ATOM 2544 C C . ALA A 1 356 ? 2.990 7.162 12.865 1.00 87.94 356 ALA A C 1
ATOM 2546 O O . ALA A 1 356 ? 2.790 7.034 14.071 1.00 87.94 356 ALA A O 1
ATOM 2547 N N . HIS A 1 357 ? 1.987 7.174 11.979 1.00 88.19 357 HIS A N 1
ATOM 2548 C CA . HIS A 1 357 ? 0.580 7.011 12.369 1.00 88.19 357 HIS A CA 1
ATOM 2549 C C . HIS A 1 357 ? 0.296 5.653 13.016 1.00 88.19 357 HIS A C 1
ATOM 2551 O O . HIS A 1 357 ? -0.452 5.591 13.987 1.00 88.19 357 HIS A O 1
ATOM 2557 N N . VAL A 1 358 ? 0.903 4.571 12.522 1.00 92.75 358 VAL A N 1
ATOM 2558 C CA . VAL A 1 358 ? 0.783 3.242 13.144 1.00 92.75 358 VAL A CA 1
ATOM 2559 C C . VAL A 1 358 ? 1.351 3.244 14.563 1.00 92.75 358 VAL A C 1
ATOM 2561 O O . VAL A 1 358 ? 0.704 2.724 15.467 1.00 92.75 358 VAL A O 1
ATOM 2564 N N . GLU A 1 359 ? 2.526 3.839 14.778 1.00 91.31 359 GLU A N 1
ATOM 2565 C CA . GLU A 1 359 ? 3.134 3.912 16.115 1.00 91.31 359 GLU A CA 1
ATOM 2566 C C . GLU A 1 359 ? 2.309 4.784 17.071 1.00 91.31 359 GLU A C 1
ATOM 2568 O O . GLU A 1 359 ? 2.072 4.394 18.215 1.00 91.31 359 GLU A O 1
ATOM 2573 N N . ALA A 1 360 ? 1.802 5.927 16.598 1.00 88.94 360 ALA A N 1
ATOM 2574 C CA . ALA A 1 360 ? 0.906 6.777 17.380 1.00 88.94 360 ALA A CA 1
ATOM 2575 C C . ALA A 1 360 ? -0.388 6.035 17.753 1.00 88.94 360 ALA A C 1
ATOM 2577 O O . ALA A 1 360 ? -0.784 6.028 18.919 1.00 88.94 360 ALA A O 1
ATOM 2578 N N . ALA A 1 361 ? -1.004 5.338 16.794 1.00 90.12 361 ALA A N 1
ATOM 2579 C CA . ALA A 1 361 ? -2.213 4.561 17.033 1.00 90.12 361 ALA A CA 1
ATOM 2580 C C . ALA A 1 361 ? -1.966 3.376 17.977 1.00 90.12 361 ALA A C 1
ATOM 2582 O O . ALA A 1 361 ? -2.799 3.099 18.834 1.00 90.12 361 ALA A O 1
ATOM 2583 N N . ARG A 1 362 ? -0.807 2.710 17.886 1.00 93.75 362 ARG A N 1
ATOM 2584 C CA . ARG A 1 362 ? -0.395 1.669 18.840 1.00 93.75 362 ARG A CA 1
ATOM 2585 C C . ARG A 1 362 ? -0.249 2.234 20.254 1.00 93.75 362 ARG A C 1
ATOM 2587 O O . ARG A 1 362 ? -0.701 1.601 21.204 1.00 93.75 362 ARG A O 1
ATOM 2594 N N . ALA A 1 363 ? 0.358 3.412 20.399 1.00 91.25 363 ALA A N 1
ATOM 2595 C CA . ALA A 1 363 ? 0.506 4.074 21.693 1.00 91.25 363 ALA A CA 1
ATOM 2596 C C . ALA A 1 363 ? -0.850 4.495 22.290 1.00 91.25 363 ALA A C 1
ATOM 2598 O O . ALA A 1 363 ? -1.065 4.306 23.487 1.00 91.25 363 ALA A O 1
ATOM 2599 N N . ALA A 1 364 ? -1.765 5.021 21.468 1.00 89.12 364 ALA A N 1
ATOM 2600 C CA . ALA A 1 364 ? -3.134 5.333 21.882 1.00 89.12 364 ALA A CA 1
ATOM 2601 C C . ALA A 1 364 ? -3.891 4.064 22.299 1.00 89.12 364 ALA A C 1
ATOM 2603 O O . ALA A 1 364 ? -4.496 4.020 23.362 1.00 89.12 364 ALA A O 1
ATOM 2604 N N . LEU A 1 365 ? -3.761 2.980 21.532 1.00 91.25 365 LEU A N 1
ATOM 2605 C CA . LEU A 1 365 ? -4.398 1.703 21.842 1.00 91.25 365 LEU A CA 1
ATOM 2606 C C . LEU A 1 365 ? -3.933 1.106 23.176 1.00 91.25 365 LEU A C 1
ATOM 2608 O O . LEU A 1 365 ? -4.745 0.625 23.968 1.00 91.25 365 LEU A O 1
ATOM 2612 N N . ALA A 1 366 ? -2.628 1.171 23.440 1.00 91.75 366 ALA A N 1
ATOM 2613 C CA . ALA A 1 366 ? -2.057 0.716 24.699 1.00 91.75 366 ALA A CA 1
ATOM 2614 C C . ALA A 1 366 ? -2.548 1.560 25.887 1.00 91.75 366 ALA A C 1
ATOM 2616 O O . ALA A 1 366 ? -2.760 1.019 26.969 1.00 91.75 366 ALA A O 1
ATOM 2617 N N . ARG A 1 367 ? -2.747 2.868 25.686 1.00 88.94 367 ARG A N 1
ATOM 2618 C CA . ARG A 1 367 ? -3.240 3.793 26.714 1.00 88.94 367 ARG A CA 1
ATOM 2619 C C . ARG A 1 367 ? -4.734 3.618 26.988 1.00 88.94 367 ARG A C 1
ATOM 2621 O O . ARG A 1 367 ? -5.118 3.502 28.146 1.00 88.94 367 ARG A O 1
ATOM 2628 N N . ASP A 1 368 ? -5.547 3.585 25.937 1.00 86.75 368 ASP A N 1
ATOM 2629 C CA . ASP A 1 368 ? -7.005 3.714 26.038 1.00 86.75 368 ASP A CA 1
ATOM 2630 C C . ASP A 1 368 ? -7.705 2.358 26.184 1.00 86.75 368 ASP A C 1
ATOM 2632 O O . ASP A 1 368 ? -8.775 2.266 26.781 1.00 86.75 368 ASP A O 1
ATOM 2636 N N . ALA A 1 369 ? -7.107 1.297 25.634 1.00 87.56 369 ALA A N 1
ATOM 2637 C CA . ALA A 1 369 ? -7.668 -0.052 25.649 1.00 87.56 369 ALA A CA 1
ATOM 2638 C C . ALA A 1 369 ? -6.799 -1.066 26.409 1.00 87.56 369 ALA A C 1
ATOM 2640 O O . ALA A 1 369 ? -7.195 -2.226 26.519 1.00 87.56 369 ALA A O 1
ATOM 2641 N N . GLY A 1 370 ? -5.602 -0.679 26.873 1.00 89.38 370 GLY A N 1
ATOM 2642 C CA . GLY A 1 370 ? -4.644 -1.620 27.465 1.00 89.38 370 GLY A CA 1
ATOM 2643 C C . GLY A 1 370 ? -4.232 -2.743 26.506 1.00 89.38 370 GLY A C 1
ATOM 2644 O O . GLY A 1 370 ? -3.813 -3.810 26.952 1.00 89.38 370 GLY A O 1
ATOM 2645 N N . ALA A 1 371 ? -4.406 -2.539 25.196 1.00 91.31 371 ALA A N 1
ATOM 2646 C CA . ALA A 1 371 ? -4.284 -3.582 24.187 1.00 91.31 371 ALA A CA 1
ATOM 2647 C C . ALA A 1 371 ? -3.083 -3.345 23.269 1.00 91.31 371 ALA A C 1
ATOM 2649 O O . ALA A 1 371 ? -2.762 -2.215 22.899 1.00 91.31 371 ALA A O 1
ATOM 2650 N N . GLU A 1 372 ? -2.437 -4.436 22.861 1.00 94.44 372 GLU A N 1
ATOM 2651 C CA . GLU A 1 372 ? -1.413 -4.397 21.823 1.00 94.44 372 GLU A CA 1
ATOM 2652 C C . GLU A 1 372 ? -2.057 -4.428 20.429 1.00 94.44 372 GLU A C 1
ATOM 2654 O O . GLU A 1 372 ? -3.041 -5.132 20.193 1.00 94.44 372 GLU A O 1
ATOM 2659 N N . LEU A 1 373 ? -1.490 -3.668 19.488 1.00 95.00 373 LEU A N 1
ATOM 2660 C CA . LEU A 1 373 ? -1.929 -3.679 18.097 1.00 95.00 373 LEU A CA 1
ATOM 2661 C C . LEU A 1 373 ? -1.491 -4.987 17.429 1.00 95.00 373 LEU A C 1
ATOM 2663 O O . LEU A 1 373 ? -0.303 -5.200 17.180 1.00 95.00 373 LEU A O 1
ATOM 2667 N N . LEU A 1 374 ? -2.465 -5.844 17.125 1.00 94.94 374 LEU A N 1
ATOM 2668 C CA . LEU A 1 374 ? -2.248 -7.128 16.465 1.00 94.94 374 LEU A CA 1
ATOM 2669 C C . LEU A 1 374 ? -2.801 -7.109 15.036 1.00 94.94 374 LEU A C 1
ATOM 2671 O O . LEU A 1 374 ? -3.921 -6.650 14.809 1.00 94.94 374 LEU A O 1
ATOM 2675 N N . VAL A 1 375 ? -2.039 -7.672 14.098 1.00 94.75 375 VAL A N 1
ATOM 2676 C CA . VAL A 1 375 ? -2.478 -7.965 12.726 1.00 94.75 375 VAL A CA 1
ATOM 2677 C C . VAL A 1 375 ? -2.277 -9.454 12.478 1.00 94.75 375 VAL A C 1
ATOM 2679 O O . VAL A 1 375 ? -1.192 -9.980 12.728 1.00 94.75 375 VAL A O 1
ATOM 2682 N N . ASP A 1 376 ? -3.336 -10.152 12.065 1.00 94.50 376 ASP A N 1
ATOM 2683 C CA . ASP A 1 376 ? -3.351 -11.614 11.887 1.00 94.50 376 ASP A CA 1
ATOM 2684 C C . ASP A 1 376 ? -2.870 -12.393 13.134 1.00 94.50 376 ASP A C 1
ATOM 2686 O O . ASP A 1 376 ? -2.302 -13.483 13.048 1.00 94.50 376 ASP A O 1
ATOM 2690 N N . GLY A 1 377 ? -3.093 -11.823 14.325 1.00 93.06 377 GLY A N 1
ATOM 2691 C CA . GLY A 1 377 ? -2.704 -12.408 15.613 1.00 93.06 377 GLY A CA 1
ATOM 2692 C C . GLY A 1 377 ? -1.242 -12.198 16.024 1.00 93.06 377 GLY A C 1
ATOM 2693 O O . GLY A 1 377 ? -0.845 -12.724 17.062 1.00 93.06 377 GLY A O 1
ATOM 2694 N N . ALA A 1 378 ? -0.452 -11.435 15.265 1.00 94.44 378 ALA A N 1
ATOM 2695 C CA . ALA A 1 378 ? 0.925 -11.083 15.611 1.00 94.44 378 ALA A CA 1
ATOM 2696 C C . ALA A 1 378 ? 1.062 -9.582 15.939 1.00 94.44 378 ALA A C 1
ATOM 2698 O O . ALA A 1 378 ? 0.326 -8.778 15.362 1.00 94.44 378 ALA A O 1
ATOM 2699 N N . PRO A 1 379 ? 2.009 -9.180 16.814 1.00 94.94 379 PRO A N 1
ATOM 2700 C CA . PRO A 1 379 ? 2.318 -7.772 17.058 1.00 94.94 379 PRO A CA 1
ATOM 2701 C C . PRO A 1 379 ? 2.635 -7.029 15.764 1.00 94.94 379 PRO A C 1
ATOM 2703 O O . PRO A 1 379 ? 3.401 -7.523 14.931 1.00 94.94 379 PRO A O 1
ATOM 2706 N N . TYR A 1 380 ? 2.055 -5.841 15.602 1.00 94.56 380 TYR A N 1
ATOM 2707 C CA . TYR A 1 380 ? 2.269 -4.998 14.435 1.00 94.56 380 TYR A CA 1
ATOM 2708 C C . TYR A 1 380 ? 2.954 -3.670 14.819 1.00 94.56 380 TYR A C 1
ATOM 2710 O O . TYR A 1 380 ? 2.535 -3.029 15.785 1.00 94.56 380 TYR A O 1
ATOM 2718 N N . PRO A 1 381 ? 3.970 -3.219 14.058 1.00 92.56 381 PRO A N 1
ATOM 2719 C CA . PRO A 1 381 ? 4.537 -3.879 12.881 1.00 92.56 381 PRO A CA 1
ATOM 2720 C C . PRO A 1 381 ? 5.340 -5.145 13.246 1.00 92.56 381 PRO A C 1
ATOM 2722 O O . PRO A 1 381 ? 6.063 -5.175 14.237 1.00 92.56 381 PRO A O 1
ATOM 2725 N N . GLY A 1 382 ? 5.194 -6.206 12.445 1.00 89.75 382 GLY A N 1
ATOM 2726 C CA . GLY A 1 382 ? 5.822 -7.503 12.720 1.00 89.75 382 GLY A CA 1
ATOM 2727 C C . GLY A 1 382 ? 7.356 -7.491 12.619 1.00 89.75 382 GLY A C 1
ATOM 2728 O O . GLY A 1 382 ? 7.945 -6.552 12.068 1.00 89.75 382 GLY A O 1
ATOM 2729 N N . PRO A 1 383 ? 8.037 -8.549 13.102 1.00 84.81 383 PRO A N 1
ATOM 2730 C CA . PRO A 1 383 ? 9.486 -8.671 12.980 1.00 84.81 383 PRO A CA 1
ATOM 2731 C C . PRO A 1 383 ? 9.904 -8.622 11.504 1.00 84.81 383 PRO A C 1
ATOM 2733 O O . PRO A 1 383 ? 9.416 -9.388 10.676 1.00 84.81 383 PRO A O 1
ATOM 2736 N N . GLY A 1 384 ? 10.814 -7.705 11.169 1.00 80.69 384 GLY A N 1
ATOM 2737 C CA . GLY A 1 384 ? 11.258 -7.487 9.788 1.00 80.69 384 GLY A CA 1
ATOM 2738 C C . GLY A 1 384 ? 10.410 -6.498 8.987 1.00 80.69 384 GLY A C 1
ATOM 2739 O O . GLY A 1 384 ? 10.599 -6.381 7.775 1.00 80.69 384 GLY A O 1
ATOM 2740 N N . ALA A 1 385 ? 9.506 -5.762 9.637 1.00 86.44 385 ALA A N 1
ATOM 2741 C CA . ALA A 1 385 ? 8.900 -4.583 9.039 1.00 86.44 385 ALA A CA 1
ATOM 2742 C C . ALA A 1 385 ? 9.969 -3.648 8.455 1.00 86.44 385 ALA A C 1
ATOM 2744 O O . ALA A 1 385 ? 11.044 -3.485 9.033 1.0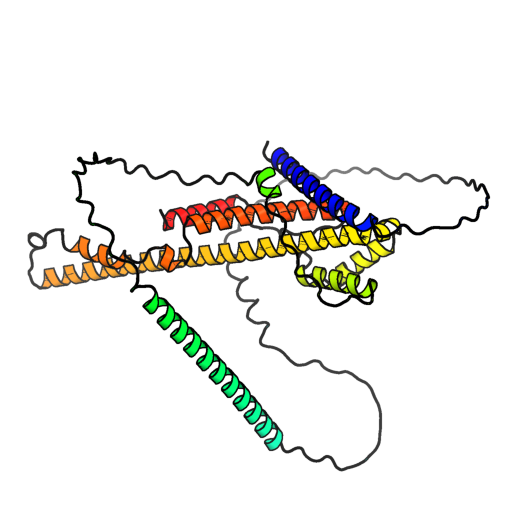0 86.44 385 ALA A O 1
ATOM 2745 N N . LEU A 1 386 ? 9.676 -3.051 7.292 1.00 82.44 386 LEU A N 1
ATOM 2746 C CA . LEU A 1 386 ? 10.611 -2.143 6.632 1.00 82.44 386 LEU A CA 1
ATOM 2747 C C . LEU A 1 386 ? 10.977 -0.995 7.573 1.00 82.44 386 LEU A C 1
ATOM 2749 O O . LEU A 1 386 ? 10.141 -0.149 7.888 1.00 82.44 386 LEU A O 1
ATOM 2753 N N . GLY A 1 387 ? 12.235 -0.984 7.994 1.00 83.50 387 GLY A N 1
ATOM 2754 C CA . GLY A 1 387 ? 12.852 0.125 8.687 1.00 83.50 387 GLY A CA 1
ATOM 2755 C C . GLY A 1 387 ? 13.363 1.179 7.709 1.00 83.50 387 GLY A C 1
ATOM 2756 O O . GLY A 1 387 ? 13.317 1.041 6.481 1.00 83.50 387 GLY A O 1
ATOM 2757 N N . ARG A 1 388 ? 13.892 2.257 8.289 1.00 78.50 388 ARG A N 1
ATOM 2758 C CA . ARG A 1 388 ? 14.459 3.392 7.555 1.00 78.50 388 ARG A CA 1
ATOM 2759 C C . ARG A 1 388 ? 15.560 2.971 6.580 1.00 78.50 388 ARG A C 1
ATOM 2761 O O . ARG A 1 388 ? 15.560 3.421 5.441 1.00 78.50 388 ARG A O 1
ATOM 2768 N N . GLU A 1 389 ? 16.449 2.073 6.997 1.00 81.94 389 GLU A N 1
ATOM 2769 C CA . GLU A 1 389 ? 17.569 1.606 6.170 1.00 81.94 389 GLU A CA 1
ATOM 2770 C C . GLU A 1 389 ? 17.095 0.919 4.883 1.00 81.94 389 GLU A C 1
ATOM 2772 O O . GLU A 1 389 ? 17.642 1.159 3.805 1.00 81.94 389 GLU A O 1
ATOM 2777 N N . GLN A 1 390 ? 16.043 0.093 4.964 1.00 85.12 390 GLN A N 1
ATOM 2778 C CA . GLN A 1 390 ? 15.491 -0.553 3.775 1.00 85.12 390 GLN A CA 1
ATOM 2779 C C . GLN A 1 390 ? 14.813 0.459 2.839 1.00 85.12 390 GLN A C 1
ATOM 2781 O O . GLN A 1 390 ? 14.906 0.309 1.622 1.00 85.12 390 GLN A O 1
ATOM 2786 N N . LEU A 1 391 ? 14.164 1.499 3.374 1.00 81.12 391 LEU A N 1
ATOM 2787 C CA . LEU A 1 391 ? 13.574 2.572 2.562 1.00 81.12 391 LEU A CA 1
ATOM 2788 C C . LEU A 1 391 ? 14.642 3.417 1.860 1.00 81.12 391 LEU A C 1
ATOM 2790 O O . LEU A 1 391 ? 14.505 3.725 0.677 1.00 81.12 391 LEU A O 1
ATOM 2794 N N . GLU A 1 392 ? 15.727 3.750 2.560 1.00 82.19 392 GLU A N 1
ATOM 2795 C CA . GLU A 1 392 ? 16.870 4.461 1.978 1.00 82.19 392 GLU A CA 1
ATOM 2796 C C . GLU A 1 392 ? 17.525 3.646 0.856 1.00 82.19 392 GLU A C 1
ATOM 2798 O O . GLU A 1 392 ? 17.911 4.208 -0.171 1.00 82.19 392 GLU A O 1
ATOM 2803 N N . ALA A 1 393 ? 17.592 2.318 1.002 1.00 82.88 393 ALA A N 1
ATOM 2804 C CA . ALA A 1 393 ? 18.044 1.436 -0.070 1.00 82.88 393 ALA A CA 1
ATOM 2805 C C . ALA A 1 393 ? 17.122 1.500 -1.300 1.00 82.88 393 ALA A C 1
ATOM 2807 O O . ALA A 1 393 ? 17.620 1.599 -2.418 1.00 82.88 393 ALA A O 1
ATOM 2808 N N . VAL A 1 394 ? 15.795 1.514 -1.114 1.00 79.81 394 VAL A N 1
ATOM 2809 C CA . VAL A 1 394 ? 14.830 1.647 -2.225 1.00 79.81 394 VAL A CA 1
ATOM 2810 C C . VAL A 1 394 ? 14.986 2.984 -2.952 1.00 79.81 394 VAL A C 1
ATOM 2812 O O . VAL A 1 394 ? 14.957 3.008 -4.182 1.00 79.81 394 VAL A O 1
ATOM 2815 N N . LEU A 1 395 ? 15.190 4.090 -2.231 1.00 79.25 395 LEU A N 1
ATOM 2816 C CA . LEU A 1 395 ? 15.429 5.383 -2.879 1.00 79.25 395 LEU A CA 1
ATOM 2817 C C . LEU A 1 395 ? 16.756 5.452 -3.611 1.00 79.25 395 LEU A C 1
ATOM 2819 O O . LEU A 1 395 ? 16.809 6.023 -4.696 1.00 79.25 395 LEU A O 1
ATOM 2823 N N . ARG A 1 396 ? 17.815 4.876 -3.041 1.00 84.00 396 ARG A N 1
ATOM 2824 C CA . ARG A 1 396 ? 19.113 4.805 -3.713 1.00 84.00 396 ARG A CA 1
ATOM 2825 C C . ARG A 1 396 ? 19.008 3.999 -5.005 1.00 84.00 396 ARG A C 1
ATOM 2827 O O . ARG A 1 396 ? 19.445 4.479 -6.043 1.00 84.00 396 ARG A O 1
ATOM 2834 N N . GLU A 1 397 ? 18.355 2.834 -4.955 1.00 82.31 397 GLU A N 1
ATOM 2835 C CA . GLU A 1 397 ? 18.077 2.005 -6.136 1.00 82.31 397 GLU A CA 1
ATOM 2836 C C . GLU A 1 397 ? 17.256 2.771 -7.188 1.00 82.31 397 GLU A C 1
ATOM 2838 O O . GLU A 1 397 ? 17.536 2.663 -8.379 1.00 82.31 397 GLU A O 1
ATOM 2843 N N . ALA A 1 398 ? 16.254 3.555 -6.776 1.00 77.38 398 ALA A N 1
ATOM 2844 C CA . ALA A 1 398 ? 15.494 4.393 -7.700 1.00 77.38 398 ALA A CA 1
ATOM 2845 C C . ALA A 1 398 ? 16.379 5.490 -8.313 1.00 77.38 398 ALA A C 1
ATOM 2847 O O . ALA A 1 398 ? 16.412 5.640 -9.532 1.00 77.38 398 ALA A O 1
ATOM 2848 N N . TRP A 1 399 ? 17.142 6.213 -7.494 1.00 80.50 399 TRP A N 1
ATOM 2849 C CA . TRP A 1 399 ? 18.035 7.278 -7.950 1.00 80.50 399 TRP A CA 1
ATOM 2850 C C . TRP A 1 399 ? 19.069 6.776 -8.964 1.00 80.50 399 TRP A C 1
ATOM 2852 O O . TRP A 1 399 ? 19.277 7.432 -9.972 1.00 80.50 399 TRP A O 1
ATOM 2862 N N . GLU A 1 400 ? 19.650 5.590 -8.759 1.00 81.25 400 GLU A N 1
ATOM 2863 C CA . GLU A 1 400 ? 20.583 4.963 -9.713 1.00 81.25 400 GLU A CA 1
ATOM 2864 C C . GLU A 1 400 ? 19.952 4.621 -11.072 1.00 81.25 400 GLU A C 1
ATOM 2866 O O . GLU A 1 400 ? 20.663 4.453 -12.062 1.00 81.25 400 GLU A O 1
ATOM 2871 N N . VAL A 1 401 ? 18.629 4.452 -11.127 1.00 73.00 401 VAL A N 1
ATOM 2872 C CA . VAL A 1 401 ? 17.919 4.097 -12.363 1.00 73.00 401 VAL A CA 1
ATOM 2873 C C . VAL A 1 401 ? 17.371 5.328 -13.085 1.00 73.00 401 VAL A C 1
ATOM 2875 O O . VAL A 1 401 ? 17.278 5.306 -14.313 1.00 73.00 401 VAL A O 1
ATOM 2878 N N . PHE A 1 402 ? 17.015 6.383 -12.349 1.00 71.25 402 PHE A N 1
ATOM 2879 C CA . PHE A 1 402 ? 16.442 7.613 -12.904 1.00 71.25 402 PHE A CA 1
ATOM 2880 C C . PHE A 1 402 ? 17.449 8.756 -13.107 1.00 71.25 402 PHE A C 1
ATOM 2882 O O . PHE A 1 402 ? 17.183 9.622 -13.941 1.00 71.25 402 PHE A O 1
ATOM 2889 N N . GLY A 1 403 ? 18.533 8.802 -12.328 1.00 68.25 403 GLY A N 1
ATOM 2890 C CA . GLY A 1 403 ? 19.602 9.803 -12.425 1.00 68.25 403 GLY A CA 1
ATOM 2891 C C . GLY A 1 403 ? 20.691 9.376 -13.390 1.00 68.25 403 GLY A C 1
ATOM 2892 O O . GLY A 1 403 ? 21.167 10.264 -14.132 1.00 68.25 403 GLY A O 1
#

Sequence (403 aa):
MAARSAADIAAAANAHLDAVAGENAMDSQAAAATEGPQVAAAGDAGAGAGLRGPKGSTADEGGDSSAQQAPSARRLASTASLLVQQRRSSGVQTSNRGSSNNSGGGDDSAILTPDVQQQQQQQQQQQQRRQQQQQQQQQQQQRRARAASLTSEAAADPPPPRIAPMLAGPRPGGAGGGARPAPRLEPPTAEELAVVPPPALPPVVDLAQVPARALHARLERVWGLLGVPAPARMGMVLAFSADKEAALSFEAALRAWEAAAAAVLQREALLERLARARRATLEGRRRREAAEGRAREAARRAAALALAAGCRVSDAGDGVAAGAGAALGGRSVEECLGMSLEGVGHLVWAFQVATAHVEAARAALARDAGAELLVDGAPYPGPGALGREQLEAVLREAWEVFG